Protein AF-A0AAE3IZG2-F1 (afdb_monomer)

Organism: NCBI:txid1325689

Mean predicted aligned error: 19.76 Å

InterPro domains:
  IPR007929 Protein of unknown function DUF723 [PF05265] (3-59)

Solvent-accessible surface area (backbone atoms only — not comparable to full-atom values): 28938 Å² total; per-residue (Å²): 134,91,46,56,69,61,50,37,55,61,34,45,78,51,47,25,45,64,68,56,94,74,70,89,58,52,74,55,67,36,43,30,33,25,73,86,76,68,51,70,48,74,50,23,55,48,59,39,71,77,63,68,62,58,54,68,65,60,52,50,52,54,54,51,60,73,63,60,76,52,62,68,62,47,34,58,54,32,47,76,19,46,18,48,61,67,55,88,74,77,91,57,75,81,47,67,40,40,26,33,22,71,82,79,63,52,74,46,72,44,29,61,65,62,37,71,78,38,78,38,54,42,65,68,63,44,46,54,55,50,54,54,59,51,68,65,68,54,61,68,56,51,42,52,55,37,44,76,56,46,24,46,64,69,55,94,74,76,83,46,56,79,46,73,35,42,30,34,26,73,85,76,67,50,70,51,72,50,21,58,55,50,44,77,68,70,56,59,56,44,67,85,68,69,64,55,80,80,52,55,67,61,51,50,52,56,34,45,79,56,46,29,44,71,76,63,93,75,73,90,52,51,80,52,69,40,46,32,37,29,72,83,75,63,42,72,50,70,48,27,56,56,44,45,77,69,71,48,64,54,69,57,56,52,50,53,53,52,52,58,74,69,51,74,54,56,69,62,53,46,51,61,40,44,76,72,52,27,47,72,69,51,94,71,72,90,53,66,79,49,66,40,43,30,25,44,78,87,65,48,84,43,79,45,20,59,57,50,49,72,72,63,59,75,58,40,72,84,69,72,63,57,78,79,50,63,67,60,49,38,52,54,30,43,78,51,46,24,46,63,70,54,80,77,81,89,51,58,75,44,72,36,43,29,33,27,73,83,50,65,37,75,48,71,44,25,54,53,47,42,76,70,66,54,61,51,79,59,76,63,64,91,45,74,68,52,35,53,55,45,52,51,35,50,75,70,66,45,41,46,40,46,57,38,61,47,80,86,48,49,77,99,53,54,46,64,35,55,31,32,36,34,47,98,88,69,47,84,60,35,37,35,40,75,48,49,70,67,80,78,46,71,44,68,93,73,54,24,66,63,44,38,54,53,47,54,53,51,50,52,51,52,54,51,48,29,62,76,70,71,47,48,73,48,78,44,49,58,91,42,62,94,45,47,69,61,53,49,50,66,76,42,44,70,64,58,61,78,75,109

Secondary structure (DSSP, 8-state):
---HHHHHHHHHTTTEEE--S----SSSEEEEEETTT--EEEEEHHHHHHH----HHHHHHHHHHHTPPPHHHHHHHHHTTTEEE------STTPEEEEEETTT--EEEEEHHHHHTSS-SSHHHHHHHHHHHHT---HHHHHHHHHHTTEEE--S----TT-EEEEEETTT--EEEEEHHHHHTT---TTTTT-SPPPHHHHHHHHHHTTEEES-S----TTS-EEEEETTT--EEEE-HHHHHTT---HHHHHHHHHHHHSPPHHHHHHHHHTTT-EE--S----SSSPEEEE-TT--EEEE-HHHHHTT---TTTTT-PPPPHHHHHHHHHTTTEEE-------TTSEEEEEETTT--EEEEEHHHHHTT---TTTS-SSHHHHHHHHHHHHTT--EEEEEEEEEEESSSEEEEEEEEE-TTS-EEEEEEEE-GGGTS--GGGTHHHHHHHHHHHHHHHHHHHHHTT-EEEEEEGGGGGGHHHHHHHHTHHHHHS--

Sequence (500 aa):
MWTLDSASKEFEKLHLALLATEYKNTKEPMNYRCLKCGYEGKKSLSHLVHRKQGCKNCARIESGKARKISITKLSNIFETKYAELLSKQYHNREQLLTFKCMICGEIGERTYASVKNSKYACLLCGHKERVKNKTKYSLDQAKQEFFSLGLELLSDEYHSFHEEMDYQCLTCSYKGTKSLSVVKSKKGCPKCAGNLPLTFDEVNELFHEYDLKLKETVYVNARTPMKYSCLICGYEGTKTVSNLQAGKGCKGCSTIENSNKQRLPYDVVKSIIEARGWTLVSKEYVSNQEKLHLLCDKKHPVFMNLNNFRNGKGCAKCSGMESPTFEQRKAEFLKLNLDLLDASYKNTNSPLKYKCLECGYIGEKSWKSAKNGYGCLACSPSSVGEKMIAEWLLQKKIKHIRQYRINECRNNKPLPFDFAVFDSQNHLFCLIEFDGEQHFNARDFFGGKEAFLKRQENDQIKNTFCRENKIKLIRISYLEQNQINRILEQQCRTLLKDII

Foldseek 3Di:
DDFPVNLQVLLVVQQKGWPDPGDDDQAFWTWIAHNPPRDIDTDGNVCCVPVVDHDPVVVVVVVVVVPDDDVVNLQVLLVQQQWGWPDPDDDDQQDWTWIAGNPPRDIDTDGSVVSNPDSHPDPVVSVVVVVCQFPVDDPVNLQVLCVVQQKGWPDPDDRGQADWTWIARNPPRDIDIDGNVVSVVVDHDCVVVVNDFDDQVNLQVLCVVLQWHFPDSDDDGQPDWTWIAHNPQRDTDTDGNVVSVVVDHDPVVVVVVVQVVPDDDPVVLQCVQVVQVKGFPDPDDDDQQAWTFIAHNVGDTDTHGSVCVVVVNDDCVVVVNDDDALVRLQVLLVVQQKGWDDNDDDDQFDWTWIARNQQRDIDTGGSVCSNVPNHDQLQDDDDPLLNVVSVLCSVLSWHKHAQDFDQVLDDPGTGGFGMFTAAPVRDTQATEHEAEPLQPDADVVQPGPVNNVVVVVSVVSVVVVCVVVVHHYHYHYPVCSVCSNVSCCVSCVVRSVVSD

pLDDT: mean 84.02, std 9.16, range [41.38, 96.25]

Structure (mmCIF, N/CA/C/O backbone):
data_AF-A0AAE3IZG2-F1
#
_entry.id   AF-A0AAE3IZG2-F1
#
loop_
_atom_site.group_PDB
_atom_site.id
_atom_site.type_symbol
_atom_site.label_atom_id
_atom_site.label_alt_id
_atom_site.label_comp_id
_atom_site.label_asym_id
_atom_site.label_entity_id
_atom_site.label_seq_id
_atom_site.pdbx_PDB_ins_code
_atom_site.Cartn_x
_atom_site.Cartn_y
_atom_site.Cartn_z
_atom_site.occupancy
_atom_site.B_iso_or_equiv
_atom_site.auth_seq_id
_atom_site.auth_comp_id
_atom_site.auth_asym_id
_atom_site.auth_atom_id
_atom_site.pdbx_PDB_model_num
ATOM 1 N N . MET A 1 1 ? 34.705 -23.685 14.440 1.00 65.31 1 MET A N 1
ATOM 2 C CA . MET A 1 1 ? 33.661 -23.987 13.436 1.00 65.31 1 MET A CA 1
ATOM 3 C C . MET A 1 1 ? 32.951 -25.245 13.913 1.00 65.31 1 MET A C 1
ATOM 5 O O . MET A 1 1 ? 33.643 -26.144 14.369 1.00 65.31 1 MET A O 1
ATOM 9 N N . TRP A 1 2 ? 31.619 -25.276 13.944 1.00 79.19 2 TRP A N 1
ATOM 10 C CA . TRP A 1 2 ? 30.884 -26.444 14.451 1.00 79.19 2 TRP A CA 1
ATOM 11 C C . TRP A 1 2 ? 30.871 -27.565 13.404 1.00 79.19 2 TRP A C 1
ATOM 13 O O . TRP A 1 2 ? 30.728 -27.294 12.215 1.00 79.19 2 TRP A O 1
ATOM 23 N N . THR A 1 3 ? 31.000 -28.801 13.870 1.00 85.12 3 THR A N 1
ATOM 24 C CA . THR A 1 3 ? 30.902 -30.061 13.114 1.00 85.12 3 THR A CA 1
ATOM 25 C C . THR A 1 3 ? 29.694 -30.865 13.600 1.00 85.12 3 THR A C 1
ATOM 27 O O . THR A 1 3 ? 29.176 -30.593 14.685 1.00 85.12 3 THR A O 1
ATOM 30 N N . LEU A 1 4 ? 29.260 -31.878 12.843 1.00 84.81 4 LEU A N 1
ATOM 31 C CA . LEU A 1 4 ? 28.167 -32.760 13.273 1.00 84.81 4 LEU A CA 1
ATOM 32 C C . LEU A 1 4 ? 28.485 -33.445 14.617 1.00 84.81 4 LEU A C 1
ATOM 34 O O . LEU A 1 4 ? 27.645 -33.444 15.514 1.00 84.81 4 LEU A O 1
ATOM 38 N N . ASP A 1 5 ? 29.725 -33.901 14.808 1.00 84.56 5 ASP A N 1
ATOM 39 C CA . ASP A 1 5 ? 30.174 -34.529 16.060 1.00 84.56 5 ASP A CA 1
ATOM 40 C C . ASP A 1 5 ? 30.146 -33.575 17.257 1.00 84.56 5 ASP A C 1
ATOM 42 O O . ASP A 1 5 ? 29.694 -33.932 18.347 1.00 84.56 5 ASP A O 1
ATOM 46 N N . SER A 1 6 ? 30.610 -32.335 17.072 1.00 86.62 6 SER A N 1
ATOM 47 C CA . SER A 1 6 ? 30.563 -31.332 18.145 1.00 86.62 6 SER A CA 1
ATOM 48 C C . SER A 1 6 ? 29.129 -30.903 18.456 1.00 86.62 6 SER A C 1
ATOM 50 O O . SER A 1 6 ? 28.809 -30.673 19.620 1.00 86.62 6 SER A O 1
ATOM 52 N N . ALA A 1 7 ? 28.243 -30.866 17.455 1.00 83.81 7 ALA A N 1
ATOM 53 C CA . ALA A 1 7 ? 26.816 -30.677 17.675 1.00 83.81 7 ALA A CA 1
ATOM 54 C C . ALA A 1 7 ? 26.193 -31.856 18.448 1.00 83.81 7 ALA A C 1
ATOM 56 O O . ALA A 1 7 ? 25.439 -31.608 19.388 1.00 83.81 7 ALA A O 1
ATOM 57 N N . SER A 1 8 ? 26.532 -33.112 18.125 1.00 86.31 8 SER A N 1
ATOM 58 C CA . SER A 1 8 ? 26.026 -34.298 18.842 1.00 86.31 8 SER A CA 1
ATOM 59 C C . SER A 1 8 ? 26.369 -34.258 20.332 1.00 86.31 8 SER A C 1
ATOM 61 O O . SER A 1 8 ? 25.480 -34.403 21.172 1.00 86.31 8 SER A O 1
ATOM 63 N N . LYS A 1 9 ? 27.622 -33.925 20.676 1.00 87.75 9 LYS A N 1
ATOM 64 C CA . LYS A 1 9 ? 28.067 -33.792 22.076 1.00 87.75 9 LYS A CA 1
ATOM 65 C C . LYS A 1 9 ? 27.253 -32.764 22.867 1.00 87.75 9 LYS A C 1
ATOM 67 O O . LYS A 1 9 ? 26.975 -32.966 24.048 1.00 87.75 9 LYS A O 1
ATOM 72 N N . GLU A 1 10 ? 26.842 -31.659 22.243 1.00 89.19 10 GLU A N 1
ATOM 73 C CA . GLU A 1 10 ? 25.981 -30.670 22.905 1.00 89.19 10 GLU A CA 1
ATOM 74 C C . GLU A 1 10 ? 24.554 -31.194 23.132 1.00 89.19 10 GLU A C 1
ATOM 76 O O . GLU A 1 10 ? 23.958 -30.926 24.177 1.00 89.19 10 GLU A O 1
ATOM 81 N N . PHE A 1 11 ? 24.003 -31.978 22.200 1.00 87.94 11 PHE A N 1
ATOM 82 C CA . PHE A 1 11 ? 22.704 -32.635 22.388 1.00 87.94 11 PHE A CA 1
ATOM 83 C C . PHE A 1 11 ? 22.754 -33.680 23.517 1.00 87.94 11 PHE A C 1
ATOM 85 O O . PHE A 1 11 ? 21.852 -33.715 24.365 1.00 87.94 11 PHE A O 1
ATOM 92 N N . GLU A 1 12 ? 23.838 -34.451 23.601 1.00 88.38 12 GLU A N 1
ATOM 93 C CA . GLU A 1 12 ? 24.052 -35.475 24.630 1.00 88.38 12 GLU A CA 1
ATOM 94 C C . GLU A 1 12 ? 24.109 -34.891 26.047 1.00 88.38 12 GLU A C 1
ATOM 96 O O . GLU A 1 12 ? 23.494 -35.453 26.957 1.00 88.38 12 GLU A O 1
ATOM 101 N N . LYS A 1 13 ? 24.714 -33.705 26.237 1.00 88.12 13 LYS A N 1
ATOM 102 C CA . LYS A 1 13 ? 24.703 -32.982 27.530 1.00 88.12 13 LYS A CA 1
ATOM 103 C C . LYS A 1 13 ? 23.290 -32.766 28.088 1.00 88.12 13 LYS A C 1
ATOM 105 O O . LYS A 1 13 ? 23.104 -32.655 29.298 1.00 88.12 13 LYS A O 1
ATOM 110 N N . LEU A 1 14 ? 22.272 -32.717 27.225 1.00 86.56 14 LEU A N 1
ATOM 111 C CA . LEU A 1 14 ? 20.865 -32.557 27.603 1.00 86.56 14 LEU A CA 1
ATOM 112 C C . LEU A 1 14 ? 20.047 -33.853 27.484 1.00 86.56 14 LEU A C 1
ATOM 114 O O . LEU A 1 14 ? 18.814 -33.803 27.532 1.00 86.56 14 LEU A O 1
ATOM 118 N N . HIS A 1 15 ? 20.714 -35.007 27.398 1.00 90.19 15 HIS A N 1
ATOM 119 C CA . HIS A 1 15 ? 20.110 -36.332 27.227 1.00 90.19 15 HIS A CA 1
ATOM 120 C C . HIS A 1 15 ? 19.277 -36.441 25.937 1.00 90.19 15 HIS A C 1
ATOM 122 O O . HIS A 1 15 ? 18.177 -37.012 25.926 1.00 90.19 15 HIS A O 1
ATOM 128 N N . LEU A 1 16 ? 19.770 -35.836 24.854 1.00 90.00 16 LEU A N 1
ATOM 129 C CA . LEU A 1 16 ? 19.184 -35.896 23.520 1.00 90.00 16 LEU A CA 1
ATOM 130 C C . LEU A 1 16 ? 20.178 -36.591 22.580 1.00 90.00 16 LEU A C 1
ATOM 132 O O . LEU A 1 16 ? 21.324 -36.176 22.498 1.00 90.00 16 LEU A O 1
ATOM 136 N N . ALA A 1 17 ? 19.740 -37.617 21.859 1.00 90.19 17 ALA A N 1
ATOM 137 C CA . ALA A 1 17 ? 20.498 -38.222 20.770 1.00 90.19 17 ALA A CA 1
ATOM 138 C C . ALA A 1 17 ? 20.184 -37.486 19.466 1.00 90.19 17 ALA A C 1
ATOM 140 O O . ALA A 1 17 ? 19.013 -37.337 19.107 1.00 90.19 17 ALA A O 1
ATOM 141 N N . LEU A 1 18 ? 21.206 -37.002 18.765 1.00 89.25 18 LEU A N 1
ATOM 142 C CA . LEU A 1 18 ? 21.042 -36.353 17.467 1.00 89.25 18 LEU A CA 1
ATOM 143 C C . LEU A 1 18 ? 20.714 -37.412 16.397 1.00 89.25 18 LEU A C 1
ATOM 145 O O . LEU A 1 18 ? 21.362 -38.448 16.336 1.00 89.25 18 LEU A O 1
ATOM 149 N N . LEU A 1 19 ? 19.703 -37.155 15.562 1.00 88.25 19 LEU A N 1
ATOM 150 C CA . LEU A 1 19 ? 19.293 -38.031 14.449 1.00 88.25 19 LEU A CA 1
ATOM 151 C C . LEU A 1 19 ? 19.630 -37.432 13.073 1.00 88.25 19 LEU A C 1
ATOM 153 O O . LEU A 1 19 ? 19.267 -37.993 12.043 1.00 88.25 19 LEU A O 1
ATOM 157 N N . ALA A 1 20 ? 20.233 -36.243 13.038 1.00 83.88 20 ALA A N 1
ATOM 158 C CA . ALA A 1 20 ? 20.611 -35.586 11.794 1.00 83.88 20 ALA A CA 1
ATOM 159 C C . ALA A 1 20 ? 21.879 -36.223 11.210 1.00 83.88 20 ALA A C 1
ATOM 161 O O . ALA A 1 20 ? 22.847 -36.436 11.933 1.00 83.88 20 ALA A O 1
ATOM 162 N N . THR A 1 21 ? 21.873 -36.481 9.902 1.00 81.56 21 THR A N 1
ATOM 163 C CA . THR A 1 21 ? 23.012 -37.043 9.155 1.00 81.56 21 THR A CA 1
ATOM 164 C C . THR A 1 21 ? 23.967 -35.975 8.622 1.00 81.56 21 THR A C 1
ATOM 166 O O . THR A 1 21 ? 25.087 -36.294 8.242 1.00 81.56 21 THR A O 1
ATOM 169 N N . GLU A 1 22 ? 23.552 -34.705 8.609 1.00 81.00 22 GLU A N 1
ATOM 170 C CA . GLU A 1 22 ? 24.344 -33.577 8.116 1.00 81.00 22 GLU A CA 1
ATOM 171 C C . GLU A 1 22 ? 24.143 -32.332 8.989 1.00 81.00 22 GLU A C 1
ATOM 173 O O . GLU A 1 22 ? 23.040 -32.055 9.472 1.00 81.00 22 GLU A O 1
ATOM 178 N N . TYR A 1 23 ? 25.213 -31.550 9.165 1.00 84.94 23 TYR A N 1
ATOM 179 C CA . TYR A 1 23 ? 25.192 -30.267 9.869 1.00 84.94 23 TYR A CA 1
ATOM 180 C C . TYR A 1 23 ? 25.397 -29.117 8.880 1.00 84.94 23 TYR A C 1
ATOM 182 O O . TYR A 1 23 ? 26.428 -29.045 8.217 1.00 84.94 23 TYR A O 1
ATOM 190 N N . LYS A 1 24 ? 24.437 -28.187 8.816 1.00 83.31 24 LYS A N 1
ATOM 191 C CA . LYS A 1 24 ? 24.509 -27.013 7.930 1.00 83.31 24 LYS A CA 1
ATOM 192 C C . LYS A 1 24 ? 24.982 -25.751 8.652 1.00 83.31 24 LYS A C 1
ATOM 194 O O . LYS A 1 24 ? 25.974 -25.145 8.267 1.00 83.31 24 LYS A O 1
ATOM 199 N N . ASN A 1 25 ? 24.263 -25.316 9.689 1.00 84.62 25 ASN A N 1
ATOM 200 C CA . ASN A 1 25 ? 24.600 -24.129 10.483 1.00 84.62 25 ASN A CA 1
ATOM 201 C C . ASN A 1 25 ? 23.921 -24.162 11.868 1.00 84.62 25 ASN A C 1
ATOM 203 O O . ASN A 1 25 ? 23.090 -25.020 12.155 1.00 84.62 25 ASN A O 1
ATOM 207 N N . THR A 1 26 ? 24.242 -23.193 12.733 1.00 83.50 26 THR A N 1
ATOM 208 C CA . THR A 1 26 ? 23.774 -23.167 14.132 1.00 83.50 26 THR A CA 1
ATOM 209 C C . THR A 1 26 ? 22.284 -22.839 14.290 1.00 83.50 26 THR A C 1
ATOM 211 O O . THR A 1 26 ? 21.717 -23.077 15.362 1.00 83.50 26 THR A O 1
ATOM 214 N N . LYS A 1 27 ? 21.634 -22.268 13.269 1.00 85.44 27 LYS A N 1
ATOM 215 C CA . LYS A 1 27 ? 20.224 -21.843 13.309 1.00 85.44 27 LYS A CA 1
ATOM 216 C C . LYS A 1 27 ? 19.278 -22.899 12.742 1.00 85.44 27 LYS A C 1
ATOM 218 O O . LYS A 1 27 ? 18.111 -22.916 13.125 1.00 85.44 27 LYS A O 1
ATOM 223 N N . GLU A 1 28 ? 19.759 -23.777 11.868 1.00 87.88 28 GLU A N 1
ATOM 224 C CA . GLU A 1 28 ? 18.916 -24.785 11.231 1.00 87.88 28 GLU A CA 1
ATOM 225 C C . GLU A 1 28 ? 18.494 -25.873 12.242 1.00 87.88 28 GLU A C 1
ATOM 227 O O . GLU A 1 28 ? 19.335 -26.389 12.987 1.00 87.88 28 GLU A O 1
ATOM 232 N N . PRO A 1 29 ? 17.192 -26.201 12.350 1.00 88.62 29 PRO A N 1
ATOM 233 C CA . PRO A 1 29 ? 16.725 -27.217 13.287 1.00 88.62 29 PRO A CA 1
ATOM 234 C C . PRO A 1 29 ? 17.148 -28.627 12.869 1.00 88.62 29 PRO A C 1
ATOM 236 O O . PRO A 1 29 ? 16.860 -29.060 11.758 1.00 88.62 29 PRO A O 1
ATOM 239 N N . MET A 1 30 ? 17.736 -29.376 13.799 1.00 89.44 30 MET A N 1
ATOM 240 C CA . MET A 1 30 ? 18.130 -30.772 13.618 1.00 89.44 30 MET A CA 1
ATOM 241 C C . MET A 1 30 ? 17.179 -31.711 14.365 1.00 89.44 30 MET A C 1
ATOM 243 O O . MET A 1 30 ? 16.670 -31.373 15.441 1.00 89.44 30 MET A O 1
ATOM 247 N N . ASN A 1 31 ? 16.932 -32.885 13.783 1.00 91.31 31 ASN A N 1
ATOM 248 C CA . ASN A 1 31 ? 16.135 -33.936 14.412 1.00 91.31 31 ASN A CA 1
ATOM 249 C C . ASN A 1 31 ? 16.909 -34.551 15.584 1.00 91.31 31 ASN A C 1
ATOM 251 O O . ASN A 1 31 ? 18.107 -34.799 15.474 1.00 91.31 31 ASN A O 1
ATOM 255 N N . TYR A 1 32 ? 16.224 -34.822 16.691 1.00 91.38 32 TYR A N 1
ATOM 256 C CA . TYR A 1 32 ? 16.787 -35.496 17.858 1.00 91.38 32 TYR A CA 1
ATOM 257 C C . TYR A 1 32 ? 15.762 -36.430 18.502 1.00 91.38 32 TYR A C 1
ATOM 259 O O . TYR A 1 32 ? 14.555 -36.196 18.405 1.00 91.38 32 TYR A O 1
ATOM 267 N N . ARG A 1 33 ? 16.251 -37.425 19.242 1.00 91.62 33 ARG A N 1
ATOM 268 C CA . ARG A 1 33 ? 15.481 -38.319 20.108 1.00 91.62 33 ARG A CA 1
ATOM 269 C C . ARG A 1 33 ? 15.844 -38.084 21.565 1.00 91.62 33 ARG A C 1
ATOM 271 O O . ARG A 1 33 ? 17.012 -38.060 21.930 1.00 91.62 33 ARG A O 1
ATOM 278 N N . CYS A 1 34 ? 14.861 -37.896 22.433 1.00 91.56 34 CYS A N 1
ATOM 279 C CA . CYS A 1 34 ? 15.120 -37.771 23.862 1.00 91.56 34 CYS A CA 1
ATOM 280 C C . CYS A 1 34 ? 15.388 -39.140 24.491 1.00 91.56 34 CYS A C 1
ATOM 282 O O . CYS A 1 34 ? 14.518 -40.007 24.461 1.00 91.56 34 CYS A O 1
ATOM 284 N N . LEU A 1 35 ? 16.530 -39.289 25.162 1.00 89.69 35 LEU A N 1
ATOM 285 C CA . LEU A 1 35 ? 16.922 -40.534 25.830 1.00 89.69 35 LEU A CA 1
ATOM 286 C C . LEU A 1 35 ? 16.075 -40.846 27.076 1.00 89.69 35 LEU A C 1
ATOM 288 O O . LEU A 1 35 ? 16.012 -41.989 27.503 1.00 89.69 35 LEU A O 1
ATOM 292 N N . LYS A 1 36 ? 15.390 -39.846 27.652 1.00 88.62 36 LYS A N 1
ATOM 293 C CA . LYS A 1 36 ? 14.553 -40.024 28.855 1.00 88.62 36 LYS A CA 1
ATOM 294 C C . LYS A 1 36 ? 13.121 -40.475 28.566 1.00 88.62 36 LYS A C 1
ATOM 296 O O . LYS A 1 36 ? 12.532 -41.169 29.380 1.00 88.62 36 LYS A O 1
ATOM 301 N N . CYS A 1 37 ? 12.519 -40.012 27.469 1.00 88.06 37 CYS A N 1
ATOM 302 C CA . CYS A 1 37 ? 11.099 -40.270 27.177 1.00 88.06 37 CYS A CA 1
ATOM 303 C C . CYS A 1 37 ? 10.837 -40.801 25.764 1.00 88.06 37 CYS A C 1
ATOM 305 O O . CYS A 1 37 ? 9.681 -40.876 25.359 1.00 88.06 37 CYS A O 1
ATOM 307 N N . GLY A 1 38 ? 11.884 -41.074 24.980 1.00 87.56 38 GLY A N 1
ATOM 308 C CA . GLY A 1 38 ? 11.781 -41.559 23.600 1.00 87.56 38 GLY A CA 1
ATOM 309 C C . GLY A 1 38 ? 11.253 -40.539 22.585 1.00 87.56 38 GLY A C 1
ATOM 310 O O . GLY A 1 38 ? 11.231 -40.828 21.395 1.00 87.56 38 GLY A O 1
ATOM 311 N N . TYR A 1 39 ? 10.844 -39.344 23.027 1.00 91.12 39 TYR A N 1
ATOM 312 C CA . TYR A 1 39 ? 10.235 -38.329 22.169 1.00 91.12 39 TYR A CA 1
ATOM 313 C C . TYR A 1 39 ? 11.194 -37.822 21.086 1.00 91.12 39 TYR A C 1
ATOM 315 O O . TYR A 1 39 ? 12.292 -37.357 21.402 1.00 91.12 39 TYR A O 1
ATOM 323 N N . GLU A 1 40 ? 10.729 -37.821 19.838 1.00 91.56 40 GLU A N 1
ATOM 324 C CA . GLU A 1 40 ? 11.450 -37.276 18.689 1.00 91.56 40 GLU A CA 1
ATOM 325 C C . GLU A 1 40 ? 10.976 -35.862 18.349 1.00 91.56 40 GLU A C 1
ATOM 327 O O . GLU A 1 40 ? 9.780 -35.571 18.279 1.00 91.56 40 GLU A O 1
ATOM 332 N N . GLY A 1 41 ? 11.922 -34.949 18.151 1.00 88.94 41 GLY A N 1
ATOM 333 C CA . GLY A 1 41 ? 11.623 -33.553 17.862 1.00 88.94 41 GLY A CA 1
ATOM 334 C C . GLY A 1 41 ? 12.723 -32.851 17.083 1.00 88.94 41 GLY A C 1
ATOM 335 O O . GLY A 1 41 ? 13.739 -33.438 16.736 1.00 88.94 41 GLY A O 1
ATOM 336 N N . LYS A 1 42 ? 12.514 -31.556 16.827 1.00 90.62 42 LYS A N 1
ATOM 337 C CA . LYS A 1 42 ? 13.463 -30.685 16.121 1.00 90.62 42 LYS A CA 1
ATOM 338 C C . LYS A 1 42 ? 14.004 -29.609 17.052 1.00 90.62 42 LYS A C 1
ATOM 340 O O . LYS A 1 42 ? 13.237 -29.046 17.840 1.00 90.62 42 LYS A O 1
ATOM 345 N N . LYS A 1 43 ? 15.303 -29.320 16.980 1.00 88.31 43 LYS A N 1
ATOM 346 C CA . LYS A 1 43 ? 15.938 -28.222 17.724 1.00 88.31 43 LYS A CA 1
ATOM 347 C C . LYS A 1 43 ? 17.197 -27.735 17.011 1.00 88.31 43 LYS A C 1
ATOM 349 O O . LYS A 1 43 ? 17.957 -28.537 16.491 1.00 88.31 43 LYS A O 1
ATOM 354 N N . SER A 1 44 ? 17.420 -26.427 16.984 1.00 89.00 44 SER A N 1
ATOM 355 C CA . SER A 1 44 ? 18.655 -25.839 16.451 1.00 89.00 44 SER A CA 1
ATOM 356 C C . SER A 1 44 ? 19.759 -25.811 17.510 1.00 89.00 44 SER A C 1
ATOM 358 O O . SER A 1 44 ? 19.466 -25.582 18.689 1.00 89.00 44 SER A O 1
ATOM 360 N N . LEU A 1 45 ? 21.019 -25.925 17.087 1.00 85.75 45 LEU A N 1
ATOM 361 C CA . LEU A 1 45 ? 22.182 -25.904 17.983 1.00 85.75 45 LEU A CA 1
ATOM 362 C C . LEU A 1 45 ? 22.306 -24.590 18.777 1.00 85.75 45 LEU A C 1
ATOM 364 O O . LEU A 1 45 ? 22.543 -24.619 19.979 1.00 85.75 45 LEU A O 1
ATOM 368 N N . SER A 1 46 ? 22.062 -23.437 18.144 1.00 86.19 46 SER A N 1
ATOM 369 C CA . SER A 1 46 ? 22.100 -22.115 18.798 1.00 86.19 46 SER A CA 1
ATOM 370 C C . SER A 1 46 ? 21.138 -22.022 19.987 1.00 86.19 46 SER A C 1
ATOM 372 O O . SER A 1 46 ? 21.514 -21.613 21.083 1.00 86.19 46 SER A O 1
ATOM 374 N N . HIS A 1 47 ? 19.890 -22.453 19.798 1.00 83.50 47 HIS A N 1
ATOM 375 C CA . HIS A 1 47 ? 18.876 -22.476 20.856 1.00 83.50 47 HIS A CA 1
ATOM 376 C C . HIS A 1 47 ? 19.262 -23.436 21.990 1.00 83.50 47 HIS A C 1
ATOM 378 O O . HIS A 1 47 ? 19.029 -23.129 23.161 1.00 83.50 47 HIS A O 1
ATOM 384 N N . LEU A 1 48 ? 19.880 -24.573 21.660 1.00 84.12 48 LEU A N 1
ATOM 385 C CA . LEU A 1 48 ? 20.349 -25.547 22.642 1.00 84.12 48 LEU A CA 1
ATOM 386 C C . LEU A 1 48 ? 21.473 -24.971 23.520 1.00 84.12 48 LEU A C 1
ATOM 388 O O . LEU A 1 48 ? 21.352 -25.003 24.745 1.00 84.12 48 LEU A O 1
ATOM 392 N N . VAL A 1 49 ? 22.493 -24.369 22.903 1.00 82.88 49 VAL A N 1
ATOM 393 C CA . VAL A 1 49 ? 23.663 -23.799 23.593 1.00 82.88 49 VAL A CA 1
ATOM 394 C C . VAL A 1 49 ? 23.283 -22.586 24.448 1.00 82.88 49 VAL A C 1
ATOM 396 O O . VAL A 1 49 ? 23.664 -22.511 25.614 1.00 82.88 49 VAL A O 1
ATOM 399 N N . HIS A 1 50 ? 22.486 -21.652 23.916 1.00 82.19 50 HIS A N 1
ATOM 400 C CA . HIS A 1 50 ? 22.164 -20.418 24.641 1.00 82.19 50 HIS A CA 1
ATOM 401 C C . HIS A 1 50 ? 21.095 -20.593 25.723 1.00 82.19 50 HIS A C 1
ATOM 403 O O . HIS A 1 50 ? 21.167 -19.930 26.753 1.00 82.19 50 HIS A O 1
ATOM 409 N N . ARG A 1 51 ? 20.085 -21.453 25.513 1.00 78.62 51 ARG A N 1
ATOM 410 C CA . ARG A 1 51 ? 18.972 -21.589 26.473 1.00 78.62 51 ARG A CA 1
ATOM 411 C C . ARG A 1 51 ? 19.067 -22.809 27.380 1.00 78.62 51 ARG A C 1
ATOM 413 O O . ARG A 1 51 ? 18.257 -22.907 28.297 1.00 78.62 51 ARG A O 1
ATOM 420 N N . LYS A 1 52 ? 19.984 -23.750 27.113 1.00 79.94 52 LYS A N 1
ATO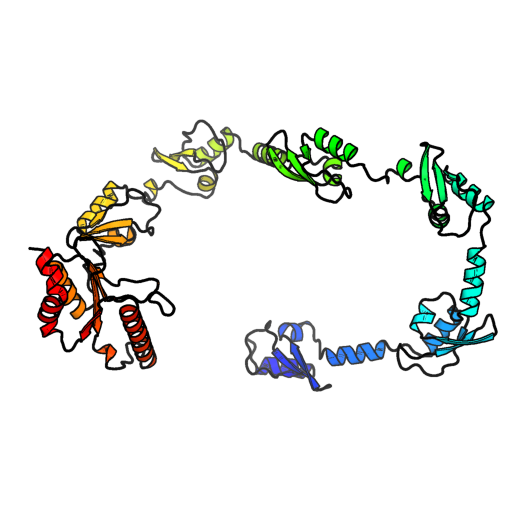M 421 C CA . LYS A 1 52 ? 20.160 -25.003 27.877 1.00 79.94 52 LYS A CA 1
ATOM 422 C C . LYS A 1 52 ? 18.847 -25.780 28.099 1.00 79.94 52 LYS A C 1
ATOM 424 O O . LYS A 1 52 ? 18.672 -26.477 29.094 1.00 79.94 52 LYS A O 1
ATOM 429 N N . GLN A 1 53 ? 17.883 -25.644 27.185 1.00 78.62 53 GLN A N 1
ATOM 430 C CA . GLN A 1 53 ? 16.567 -26.270 27.322 1.00 78.62 53 GLN A CA 1
ATOM 431 C C . GLN A 1 53 ? 16.614 -27.716 26.824 1.00 78.62 53 GLN A C 1
ATOM 433 O O . GLN A 1 53 ? 16.905 -27.952 25.650 1.00 78.62 53 GLN A O 1
ATOM 438 N N . GLY A 1 54 ? 16.261 -28.673 27.685 1.00 84.06 54 GLY A N 1
ATOM 439 C CA . GLY A 1 54 ? 16.174 -30.101 27.353 1.00 84.06 54 GLY A CA 1
ATOM 440 C C . GLY A 1 54 ? 14.947 -30.482 26.507 1.00 84.06 54 GLY A C 1
ATOM 441 O O . GLY A 1 54 ? 14.421 -29.684 25.722 1.00 84.06 54 GLY A O 1
ATOM 442 N N . CYS A 1 55 ? 14.476 -31.724 26.638 1.00 87.19 55 CYS A N 1
ATOM 443 C CA . CYS A 1 55 ? 13.326 -32.219 25.876 1.00 87.19 55 CYS A CA 1
ATOM 444 C C . CYS A 1 55 ? 12.016 -31.510 26.260 1.00 87.19 55 CYS A C 1
ATOM 446 O O . CYS A 1 55 ? 11.632 -31.469 27.432 1.00 87.19 55 CYS A O 1
ATOM 448 N N . LYS A 1 56 ? 11.278 -31.021 25.253 1.00 85.88 56 LYS A N 1
ATOM 449 C CA . LYS A 1 56 ? 9.984 -30.348 25.458 1.00 85.88 56 LYS A CA 1
ATOM 450 C C . LYS A 1 56 ? 8.924 -31.263 26.076 1.00 85.88 56 LYS A C 1
ATOM 452 O O . LYS A 1 56 ? 8.098 -30.795 26.853 1.00 85.88 56 LYS A O 1
ATOM 457 N N . ASN A 1 57 ? 8.948 -32.559 25.756 1.00 87.75 57 ASN A N 1
ATOM 458 C CA . ASN A 1 57 ? 7.967 -33.504 26.281 1.00 87.75 57 ASN A CA 1
ATOM 459 C C . ASN A 1 57 ? 8.222 -33.800 27.766 1.00 87.75 57 ASN A C 1
ATOM 461 O O . ASN A 1 57 ? 7.288 -33.742 28.558 1.00 87.75 57 ASN A O 1
ATOM 465 N N . CYS A 1 58 ? 9.483 -33.992 28.171 1.00 86.38 58 CYS A N 1
ATOM 466 C CA . CYS A 1 58 ? 9.848 -34.108 29.588 1.00 86.38 58 CYS A CA 1
ATOM 467 C C . CYS A 1 58 ? 9.430 -32.864 30.385 1.00 86.38 58 CYS A C 1
ATOM 469 O O . CYS A 1 58 ? 8.804 -32.995 31.431 1.00 86.38 58 CYS A O 1
ATOM 471 N N . ALA A 1 59 ? 9.694 -31.661 29.861 1.00 83.94 59 ALA A N 1
ATOM 472 C CA . ALA A 1 59 ? 9.267 -30.417 30.506 1.00 83.94 59 ALA A CA 1
ATOM 473 C C . ALA A 1 59 ? 7.733 -30.315 30.635 1.00 83.94 59 ALA A C 1
ATOM 475 O O . ALA A 1 59 ? 7.212 -29.844 31.648 1.00 83.94 59 ALA A O 1
ATOM 476 N N . ARG A 1 60 ? 6.984 -30.792 29.632 1.00 82.38 60 ARG A N 1
ATOM 477 C CA . ARG A 1 60 ? 5.516 -30.858 29.682 1.00 82.38 60 ARG A CA 1
ATOM 478 C C . ARG A 1 60 ? 5.016 -31.846 30.739 1.00 82.38 60 ARG A C 1
ATOM 480 O O . ARG A 1 60 ? 4.073 -31.527 31.454 1.00 82.38 60 ARG A O 1
ATOM 487 N N . ILE A 1 61 ? 5.640 -33.018 30.849 1.00 81.38 61 ILE A N 1
ATOM 488 C CA . ILE A 1 61 ? 5.287 -34.033 31.853 1.00 81.38 61 ILE A CA 1
ATOM 489 C C . ILE A 1 61 ? 5.545 -33.495 33.266 1.00 81.38 61 ILE A C 1
ATOM 491 O O . ILE A 1 61 ? 4.653 -33.554 34.109 1.00 81.38 61 ILE A O 1
ATOM 495 N N . GLU A 1 62 ? 6.713 -32.899 33.509 1.00 79.69 62 GLU A N 1
ATOM 496 C CA . GLU A 1 62 ? 7.069 -32.328 34.816 1.00 79.69 62 GLU A CA 1
ATOM 497 C C . GLU A 1 62 ? 6.179 -31.135 35.196 1.00 79.69 62 GLU A C 1
ATOM 499 O O . GLU A 1 62 ? 5.616 -31.098 36.290 1.00 79.69 62 GLU A O 1
ATOM 504 N N . SER A 1 63 ? 5.932 -30.203 34.269 1.00 73.56 63 SER A N 1
ATOM 505 C CA . SER A 1 63 ? 4.979 -29.107 34.514 1.00 73.56 63 SER A CA 1
ATOM 506 C C . SER A 1 63 ? 3.540 -29.598 34.715 1.00 73.56 63 SER A C 1
ATOM 508 O O . SER A 1 63 ? 2.785 -28.992 35.474 1.00 73.56 63 SER A O 1
ATOM 510 N N . GLY A 1 64 ? 3.151 -30.707 34.080 1.00 69.75 64 GLY A N 1
ATOM 511 C CA . GLY A 1 64 ? 1.868 -31.371 34.303 1.00 69.75 64 GLY A CA 1
ATOM 512 C C . GLY A 1 64 ? 1.738 -31.956 35.712 1.00 69.75 64 GLY A C 1
ATOM 513 O O . GLY A 1 64 ? 0.701 -31.769 36.345 1.00 69.75 64 GLY A O 1
ATOM 514 N N . LYS A 1 65 ? 2.795 -32.598 36.234 1.00 69.56 65 LYS A N 1
ATOM 515 C CA . LYS A 1 65 ? 2.843 -33.090 37.623 1.00 69.56 65 LYS A CA 1
ATOM 516 C C . LYS A 1 65 ? 2.731 -31.941 38.627 1.00 69.56 65 LYS A C 1
ATOM 518 O O . LYS A 1 65 ? 1.905 -32.018 39.529 1.00 69.56 65 LYS A O 1
ATOM 523 N N . ALA A 1 66 ? 3.469 -30.849 38.416 1.00 62.50 66 ALA A N 1
ATOM 524 C CA . ALA A 1 66 ? 3.432 -29.663 39.280 1.00 62.50 66 ALA A CA 1
ATOM 525 C C . ALA A 1 66 ? 2.065 -28.942 39.297 1.00 62.50 66 ALA A C 1
ATOM 527 O O . ALA A 1 66 ? 1.747 -28.229 40.245 1.00 62.50 66 ALA A O 1
ATOM 528 N N . ARG A 1 67 ? 1.237 -29.117 38.255 1.00 64.06 67 ARG A N 1
ATOM 529 C CA . ARG A 1 67 ? -0.113 -28.530 38.151 1.00 64.06 67 ARG A CA 1
ATOM 530 C C . ARG A 1 67 ? -1.219 -29.385 38.775 1.00 64.06 67 ARG A C 1
ATOM 532 O O . ARG A 1 67 ? -2.359 -28.915 38.820 1.00 64.06 67 ARG A O 1
ATOM 539 N N . LYS A 1 68 ? -0.939 -30.614 39.231 1.00 69.38 68 LYS A N 1
ATOM 540 C CA . LYS A 1 68 ? -1.952 -31.438 39.908 1.00 69.38 68 LYS A CA 1
ATOM 541 C C . LYS A 1 68 ? -2.332 -30.782 41.236 1.00 69.38 68 LYS A C 1
ATOM 543 O O . LYS A 1 68 ? -1.496 -30.571 42.107 1.00 69.38 68 LYS A O 1
ATOM 548 N N . ILE A 1 69 ? -3.606 -30.426 41.364 1.00 76.25 69 ILE A N 1
ATOM 549 C CA . ILE A 1 69 ? -4.158 -29.822 42.577 1.00 76.25 69 ILE A CA 1
ATOM 550 C C . ILE A 1 69 ? -4.248 -30.908 43.652 1.00 76.25 69 ILE A C 1
ATOM 552 O O . ILE A 1 69 ? -4.804 -31.975 43.397 1.00 76.25 69 ILE A O 1
ATOM 556 N N . SER A 1 70 ? -3.703 -30.633 44.839 1.00 82.06 70 SER A N 1
ATOM 557 C CA . SER A 1 70 ? -3.802 -31.538 45.984 1.00 82.06 70 SER A CA 1
ATOM 558 C C . SER A 1 70 ? -5.227 -31.589 46.536 1.00 82.06 70 SER A C 1
ATOM 560 O O . SER A 1 70 ? -5.970 -30.605 46.470 1.00 82.06 70 SER A O 1
ATOM 562 N N . ILE A 1 71 ? -5.597 -32.723 47.135 1.00 83.75 71 ILE A N 1
ATOM 563 C CA . ILE A 1 71 ? -6.919 -32.893 47.751 1.00 83.75 71 ILE A CA 1
ATOM 564 C C . ILE A 1 71 ? -7.155 -31.892 48.893 1.00 83.75 71 ILE A C 1
ATOM 566 O O . ILE A 1 71 ? -8.242 -31.342 49.014 1.00 83.75 71 ILE A O 1
ATOM 570 N N . THR A 1 72 ? -6.108 -31.535 49.642 1.00 84.25 72 THR A N 1
ATOM 571 C CA . THR A 1 72 ? -6.155 -30.498 50.685 1.00 84.25 72 THR A CA 1
ATOM 572 C C . THR A 1 72 ? -6.551 -29.138 50.113 1.00 84.25 72 THR A C 1
ATOM 574 O O . THR A 1 72 ? -7.392 -28.435 50.662 1.00 84.25 72 THR A O 1
ATOM 577 N N . LYS A 1 73 ? -6.000 -28.775 48.949 1.00 86.19 73 LYS A N 1
ATOM 578 C CA . LYS A 1 73 ? -6.347 -27.523 48.271 1.00 86.19 73 LYS A CA 1
ATOM 579 C C . LYS A 1 73 ? -7.773 -27.551 47.717 1.00 86.19 73 LYS A C 1
ATOM 581 O O . LYS A 1 73 ? -8.404 -26.501 47.639 1.00 86.19 73 LYS A O 1
ATOM 586 N N . LEU A 1 74 ? -8.279 -28.726 47.332 1.00 87.56 74 LEU A N 1
ATOM 587 C CA . LEU A 1 74 ? -9.685 -28.904 46.966 1.00 87.56 74 LEU A CA 1
ATOM 588 C C . LEU A 1 74 ? -10.604 -28.715 48.176 1.00 87.56 74 LEU A C 1
ATOM 590 O O . LEU A 1 74 ? -11.569 -27.974 48.034 1.00 87.56 74 LEU A O 1
ATOM 594 N N . SER A 1 75 ? -10.278 -29.283 49.343 1.00 89.25 75 SER A N 1
ATOM 595 C CA . SER A 1 75 ? -11.069 -29.104 50.577 1.00 89.25 75 SER A CA 1
ATOM 596 C C . SER A 1 75 ? -11.280 -27.627 50.895 1.00 89.25 75 SER A C 1
ATOM 598 O O . SER A 1 75 ? -12.418 -27.166 50.926 1.00 89.25 75 SER A O 1
ATOM 600 N N . ASN A 1 76 ? -10.193 -26.850 50.947 1.00 90.62 76 ASN A N 1
ATOM 601 C CA . ASN A 1 76 ? -10.266 -25.410 51.212 1.00 90.62 76 ASN A CA 1
ATOM 602 C C . ASN A 1 76 ? -11.157 -24.680 50.191 1.00 90.62 76 ASN A C 1
ATOM 604 O O . ASN A 1 76 ? -11.886 -23.752 50.530 1.00 90.62 76 ASN A O 1
ATOM 608 N N . ILE A 1 77 ? -11.121 -25.083 48.914 1.00 90.88 77 ILE A N 1
ATOM 609 C CA . ILE A 1 77 ? -11.985 -24.483 47.890 1.00 90.88 77 ILE A CA 1
ATOM 610 C C . ILE A 1 77 ? -13.450 -24.832 48.152 1.00 90.88 77 ILE A C 1
ATOM 612 O O . ILE A 1 77 ? -14.290 -23.944 48.047 1.00 90.88 77 ILE A O 1
ATOM 616 N N . PHE A 1 78 ? -13.775 -26.076 48.495 1.00 93.31 78 PHE A N 1
ATOM 617 C CA . PHE A 1 78 ? -15.150 -26.470 48.813 1.00 93.31 78 PHE A CA 1
ATOM 618 C C . PHE A 1 78 ? -15.672 -25.748 50.064 1.00 93.31 78 PHE A C 1
ATOM 620 O O . PHE A 1 78 ? -16.800 -25.250 50.037 1.00 93.31 78 PHE A O 1
ATOM 627 N N . GLU A 1 79 ? -14.831 -25.554 51.081 1.00 92.50 79 GLU A N 1
ATOM 628 C CA . GLU A 1 79 ? -15.171 -24.805 52.298 1.00 92.50 79 GLU A CA 1
ATOM 629 C C . GLU A 1 79 ? -15.534 -23.348 51.986 1.00 92.50 79 GLU A C 1
ATOM 631 O O . GLU A 1 79 ? -16.593 -22.873 52.399 1.00 92.50 79 GLU A O 1
ATOM 636 N N . THR A 1 80 ? -14.754 -22.658 51.138 1.00 92.50 80 THR A N 1
ATOM 637 C CA . THR A 1 80 ? -15.102 -21.290 50.682 1.00 92.50 80 THR A CA 1
ATOM 638 C C . THR A 1 80 ? -16.426 -21.215 49.910 1.00 92.50 80 THR A C 1
ATOM 640 O O . THR A 1 80 ? -16.941 -20.126 49.656 1.00 92.50 80 THR A O 1
ATOM 643 N N . LYS A 1 81 ? -16.973 -22.365 49.500 1.00 93.44 81 LYS A N 1
ATOM 644 C CA . LYS A 1 81 ? -18.237 -22.518 48.768 1.00 93.44 81 LYS A CA 1
ATOM 645 C C . LYS A 1 81 ? -19.318 -23.202 49.610 1.00 93.44 81 LYS A C 1
ATOM 647 O O . LYS A 1 81 ? -20.305 -23.686 49.040 1.00 93.44 81 LYS A O 1
ATOM 652 N N . TYR A 1 82 ? -19.152 -23.185 50.935 1.00 94.12 82 TYR A N 1
ATOM 653 C CA . TYR A 1 82 ? -20.083 -23.710 51.935 1.00 94.12 82 TYR A CA 1
ATOM 654 C C . TYR A 1 82 ? -20.345 -25.218 51.795 1.00 94.12 82 TYR A C 1
ATOM 656 O O . TYR A 1 82 ? -21.491 -25.680 51.876 1.00 94.12 82 TYR A O 1
ATOM 664 N N . ALA A 1 83 ? -19.289 -25.987 51.532 1.00 94.12 83 ALA A N 1
ATOM 665 C CA . ALA A 1 83 ? -19.342 -27.438 51.431 1.00 94.12 83 ALA A CA 1
ATOM 666 C C . ALA A 1 83 ? -18.121 -28.111 52.065 1.00 94.12 83 ALA A C 1
ATOM 668 O O . ALA A 1 83 ? -16.995 -27.658 51.906 1.00 94.12 83 ALA A O 1
ATOM 669 N N . GLU A 1 84 ? -18.357 -29.231 52.734 1.00 94.81 84 GLU A N 1
ATOM 670 C CA . GLU A 1 84 ? -17.340 -30.133 53.264 1.00 94.81 84 GLU A CA 1
ATOM 671 C C . GLU A 1 84 ? -17.055 -31.224 52.225 1.00 94.81 84 GLU A C 1
ATOM 673 O O . GLU A 1 84 ? -17.965 -31.932 51.790 1.00 94.81 84 GLU A O 1
ATOM 678 N N . LEU A 1 85 ? -15.805 -31.345 51.775 1.00 94.94 85 LEU A N 1
ATOM 679 C CA . LEU A 1 85 ? -15.426 -32.322 50.755 1.00 94.94 85 LEU A CA 1
ATOM 680 C C . LEU A 1 85 ? -15.345 -33.736 51.357 1.00 94.94 85 LEU A C 1
ATOM 682 O O . LEU A 1 85 ? -14.552 -33.974 52.260 1.00 94.94 85 LEU A O 1
ATOM 686 N N . LEU A 1 86 ? -16.109 -34.688 50.810 1.00 93.12 86 LEU A N 1
ATOM 687 C CA . LEU A 1 86 ? -16.116 -36.088 51.263 1.00 93.12 86 LEU A CA 1
ATOM 688 C C . LEU A 1 86 ? -15.207 -36.988 50.412 1.00 93.12 86 LEU A C 1
ATOM 690 O O . LEU A 1 86 ? -14.698 -38.005 50.886 1.00 93.12 86 LEU A O 1
ATOM 694 N N . SER A 1 87 ? -14.984 -36.633 49.142 1.00 90.06 87 SER A N 1
ATOM 695 C CA . SER A 1 87 ? -14.075 -37.381 48.270 1.00 90.06 87 SER A CA 1
ATOM 696 C C . SER A 1 87 ? -12.631 -37.325 48.774 1.00 90.06 87 SER A C 1
ATOM 698 O O . SER A 1 87 ? -12.041 -36.255 48.894 1.00 90.06 87 SER A O 1
ATOM 700 N N . LYS A 1 88 ? -12.027 -38.500 48.988 1.00 87.81 88 LYS A N 1
ATOM 701 C CA . LYS A 1 88 ? -10.648 -38.639 49.495 1.00 87.81 88 LYS A CA 1
ATOM 702 C C . LYS A 1 88 ? -9.569 -38.562 48.408 1.00 87.81 88 LYS A C 1
ATOM 704 O O . LYS A 1 88 ? -8.392 -38.409 48.723 1.00 87.81 88 LYS A O 1
ATOM 709 N N . GLN A 1 89 ? -9.943 -38.689 47.132 1.00 83.06 89 GLN A N 1
ATOM 710 C CA . GLN A 1 89 ? -9.012 -38.726 45.999 1.00 83.06 89 GLN A CA 1
ATOM 711 C C . GLN A 1 89 ? -9.539 -37.922 44.804 1.00 83.06 89 GLN A C 1
ATOM 713 O O . GLN A 1 89 ? -10.741 -37.912 44.532 1.00 83.06 89 GLN A O 1
ATOM 718 N N . TYR A 1 90 ? -8.625 -37.287 44.063 1.00 83.94 90 TYR A N 1
ATOM 719 C CA . TYR A 1 90 ? -8.915 -36.523 42.848 1.00 83.94 90 TYR A CA 1
ATOM 720 C C . TYR A 1 90 ? -7.910 -36.862 41.745 1.00 83.94 90 TYR A C 1
ATOM 722 O O . TYR A 1 90 ? -6.709 -36.619 41.876 1.00 83.94 90 TYR A O 1
ATOM 730 N N . HIS A 1 91 ? -8.412 -37.418 40.650 1.00 80.25 91 HIS A N 1
ATOM 731 C CA . HIS A 1 91 ? -7.610 -37.991 39.576 1.00 80.25 91 HIS A CA 1
ATOM 732 C C . HIS A 1 91 ? -7.545 -37.070 38.357 1.00 80.25 91 HIS A C 1
ATOM 734 O O . HIS A 1 91 ? -6.483 -36.922 37.747 1.00 80.25 91 HIS A O 1
ATOM 740 N N . ASN A 1 92 ? -8.668 -36.442 37.993 1.00 80.44 92 ASN A N 1
ATOM 741 C CA . ASN A 1 92 ? -8.781 -35.607 36.799 1.00 80.44 92 ASN A CA 1
ATOM 742 C C . ASN A 1 92 ? -9.927 -34.579 36.909 1.00 80.44 92 ASN A C 1
ATOM 744 O O . ASN A 1 92 ? -10.752 -34.644 37.812 1.00 80.44 92 ASN A O 1
ATOM 748 N N . ARG A 1 93 ? -9.979 -33.634 35.959 1.00 80.50 93 ARG A N 1
ATOM 749 C CA . ARG A 1 93 ? -10.933 -32.506 35.933 1.00 80.50 93 ARG A CA 1
ATOM 750 C C . ARG A 1 93 ? -12.404 -32.910 35.791 1.00 80.50 93 ARG A C 1
ATOM 752 O O . ARG A 1 93 ? -13.267 -32.132 36.195 1.00 80.50 93 ARG A O 1
ATOM 759 N N . GLU A 1 94 ? -12.674 -34.058 35.191 1.00 84.38 94 GLU A N 1
ATOM 760 C CA . GLU A 1 94 ? -14.027 -34.537 34.896 1.00 84.38 94 GLU A CA 1
ATOM 761 C C . GLU A 1 94 ? -14.609 -35.342 36.058 1.00 84.38 94 GLU A C 1
ATOM 763 O O . GLU A 1 94 ? -15.822 -35.515 36.131 1.00 84.38 94 GLU A O 1
ATOM 768 N N . GLN A 1 95 ? -13.766 -35.768 37.006 1.00 87.75 95 GLN A N 1
ATOM 769 C CA . GLN A 1 95 ? -14.206 -36.487 38.191 1.00 87.75 95 GLN A CA 1
ATOM 770 C C . GLN A 1 95 ? -15.215 -35.653 38.992 1.00 87.75 95 GLN A C 1
ATOM 772 O O . GLN A 1 95 ? -14.956 -34.502 39.372 1.00 87.75 95 GLN A O 1
ATOM 777 N N . LEU A 1 96 ? -16.358 -36.272 39.283 1.00 91.38 96 LEU A N 1
ATOM 778 C CA . LEU A 1 96 ? -17.324 -35.767 40.243 1.00 91.38 96 LEU A CA 1
ATOM 779 C C . LEU A 1 96 ? -16.773 -35.952 41.657 1.00 91.38 96 LEU A C 1
ATOM 781 O O . LEU A 1 96 ? -16.304 -37.026 42.032 1.00 91.38 96 LEU A O 1
ATOM 785 N N . LEU A 1 97 ? -16.789 -34.864 42.418 1.00 93.06 97 LEU A N 1
ATOM 786 C CA . LEU A 1 97 ? -16.406 -34.843 43.817 1.00 93.06 97 LEU A CA 1
ATOM 787 C C . LEU A 1 97 ? -17.678 -34.781 44.655 1.00 93.06 97 LEU A C 1
ATOM 789 O O . LEU A 1 97 ? -18.511 -33.893 44.452 1.00 93.06 97 LEU A O 1
ATOM 793 N N . THR A 1 98 ? -17.798 -35.718 45.584 1.00 94.69 98 THR A N 1
ATOM 794 C CA . THR A 1 98 ? -18.880 -35.813 46.559 1.00 94.69 98 THR A CA 1
ATOM 795 C C . THR A 1 98 ? -18.563 -34.904 47.741 1.00 94.69 98 THR A C 1
ATOM 797 O O . THR A 1 98 ? -17.439 -34.887 48.255 1.00 94.69 98 THR A O 1
ATOM 800 N N . PHE A 1 99 ? -19.547 -34.126 48.174 1.00 95.06 99 PHE A N 1
ATOM 801 C CA . PHE A 1 99 ? -19.417 -33.162 49.260 1.00 95.06 99 PHE A CA 1
ATOM 802 C C . PHE A 1 99 ? -20.719 -33.054 50.048 1.00 95.06 99 PHE A C 1
ATOM 804 O O . PHE A 1 99 ? -21.799 -33.278 49.506 1.00 95.06 99 PHE A O 1
ATOM 811 N N . LYS A 1 100 ? -20.626 -32.648 51.312 1.00 95.81 100 LYS A N 1
ATOM 812 C CA . LYS A 1 100 ? -21.770 -32.319 52.161 1.00 95.81 100 LYS A CA 1
ATOM 813 C C . LYS A 1 100 ? -21.955 -30.808 52.204 1.00 95.81 100 LYS A C 1
ATOM 815 O O . LYS A 1 100 ? -21.015 -30.068 52.481 1.00 95.81 100 LYS A O 1
ATOM 820 N N . CYS A 1 101 ? -23.149 -30.307 51.908 1.00 94.62 101 CYS A N 1
ATOM 821 C CA . CYS A 1 101 ? -23.421 -28.879 52.012 1.00 94.62 101 CYS A CA 1
ATOM 822 C C . CYS A 1 101 ? -23.486 -28.446 53.480 1.00 94.62 101 CYS A C 1
ATOM 824 O O . CYS A 1 101 ? -24.276 -28.982 54.250 1.00 94.62 101 CYS A O 1
ATOM 826 N N . MET A 1 102 ? -22.734 -27.410 53.849 1.00 94.50 102 MET A N 1
ATOM 827 C CA . MET A 1 102 ? -22.739 -26.863 55.212 1.00 94.50 102 MET A CA 1
ATOM 828 C C . MET A 1 102 ? -23.995 -26.030 55.523 1.00 94.50 102 MET A C 1
ATOM 830 O O . MET A 1 102 ? -24.282 -25.767 56.682 1.00 94.50 102 MET A O 1
ATOM 834 N N . ILE A 1 103 ? -24.745 -25.603 54.497 1.00 90.81 103 ILE A N 1
ATOM 835 C CA . ILE A 1 103 ? -25.957 -24.779 54.659 1.00 90.81 103 ILE A CA 1
ATOM 836 C C . ILE A 1 103 ? -27.199 -25.651 54.863 1.00 90.81 103 ILE A C 1
ATOM 838 O O . ILE A 1 103 ? -28.009 -25.365 55.734 1.00 90.81 103 ILE A O 1
ATOM 842 N N . CYS A 1 104 ? -27.383 -26.683 54.031 1.00 91.00 104 CYS A N 1
ATOM 843 C CA . CYS A 1 104 ? -28.592 -27.513 54.049 1.00 91.00 104 CYS A CA 1
ATOM 844 C C . CYS A 1 104 ? -28.352 -28.968 54.462 1.00 91.00 104 CYS A C 1
ATOM 846 O O . CYS A 1 104 ? -29.302 -29.735 54.484 1.00 91.00 104 CYS A O 1
ATOM 848 N N . GLY A 1 105 ? -27.110 -29.375 54.736 1.00 90.50 105 GLY A N 1
ATOM 849 C CA . GLY A 1 105 ? -26.769 -30.741 55.151 1.00 90.50 105 GLY A CA 1
ATOM 850 C C . GLY A 1 105 ? -26.757 -31.789 54.033 1.00 90.50 105 GLY A C 1
ATOM 851 O O . GLY A 1 105 ? -26.120 -32.824 54.205 1.00 90.50 105 GLY A O 1
ATOM 852 N N . GLU A 1 106 ? -27.398 -31.513 52.895 1.00 93.56 106 GLU A N 1
ATOM 853 C CA . GLU A 1 106 ? -27.501 -32.431 51.752 1.00 93.56 106 GLU A CA 1
ATOM 854 C C . GLU A 1 106 ? -26.150 -32.792 51.128 1.00 93.56 106 GLU A C 1
ATOM 856 O O . GLU A 1 106 ? -25.258 -31.945 50.986 1.00 93.56 106 GLU A O 1
ATOM 861 N N . ILE A 1 107 ? -26.034 -34.047 50.692 1.00 94.19 107 ILE A N 1
ATOM 862 C CA . ILE A 1 107 ? -24.872 -34.551 49.958 1.00 94.19 107 ILE A CA 1
ATOM 863 C C . ILE A 1 107 ? -25.081 -34.289 48.467 1.00 94.19 107 ILE A C 1
ATOM 865 O O . ILE A 1 107 ? -26.134 -34.580 47.907 1.00 94.19 107 ILE A O 1
ATOM 869 N N . GLY A 1 108 ? -24.071 -33.721 47.815 1.00 92.69 108 GLY A N 1
ATOM 870 C CA . GLY A 1 108 ? -24.098 -33.422 46.389 1.00 92.69 108 GLY A CA 1
ATOM 871 C C . GLY A 1 108 ? -22.819 -33.842 45.684 1.00 92.69 108 GLY A C 1
ATOM 872 O O . GLY A 1 108 ? -21.780 -34.058 46.307 1.00 92.69 108 GLY A O 1
ATOM 873 N N . GLU A 1 109 ? -22.897 -33.911 44.357 1.00 94.06 109 GLU A N 1
ATOM 874 C CA . GLU A 1 109 ? -21.779 -34.298 43.502 1.00 94.06 109 GLU A CA 1
ATOM 875 C C . GLU A 1 109 ? -21.581 -33.289 42.381 1.00 94.06 109 GLU A C 1
ATOM 877 O O . GLU A 1 109 ? -22.507 -32.973 41.632 1.00 94.06 109 GLU A O 1
ATOM 882 N N . ARG A 1 110 ? -20.367 -32.741 42.265 1.00 93.25 110 ARG A N 1
ATOM 883 C CA . ARG A 1 110 ? -20.016 -31.794 41.197 1.00 93.25 110 ARG A CA 1
ATOM 884 C C . ARG A 1 110 ? -18.542 -31.884 40.849 1.00 93.25 110 ARG A C 1
ATOM 886 O O . ARG A 1 110 ? -17.704 -32.209 41.684 1.00 93.25 110 ARG A O 1
ATOM 893 N N . THR A 1 111 ? -18.205 -31.512 39.618 1.00 92.81 111 THR A N 1
ATOM 894 C CA . THR A 1 111 ? -16.798 -31.372 39.227 1.00 92.81 111 THR A CA 1
ATOM 895 C C . THR A 1 111 ? -16.145 -30.195 39.955 1.00 92.81 111 THR A C 1
ATOM 897 O O . THR A 1 111 ? -16.788 -29.176 40.245 1.00 92.81 111 THR A O 1
ATOM 900 N N . TYR A 1 112 ? -14.830 -30.289 40.172 1.00 89.12 112 TYR A N 1
ATOM 901 C CA . TYR A 1 112 ? -14.027 -29.191 40.717 1.00 89.12 112 TYR A CA 1
ATOM 902 C C . TYR A 1 112 ? -14.247 -27.870 39.958 1.00 89.12 112 TYR A C 1
ATOM 904 O O . TYR A 1 112 ? -14.435 -26.815 40.567 1.00 89.12 112 TYR A O 1
ATOM 912 N N . ALA A 1 113 ? -14.246 -27.918 38.621 1.00 89.69 113 ALA A N 1
ATOM 913 C CA . ALA A 1 113 ? -14.382 -26.727 37.788 1.00 89.69 113 ALA A CA 1
ATOM 914 C C . ALA A 1 113 ? -15.735 -26.026 38.002 1.00 89.69 113 ALA A C 1
ATOM 916 O O . ALA A 1 113 ? -15.787 -24.798 38.100 1.00 89.69 113 ALA A O 1
ATOM 917 N N . SER A 1 114 ? -16.819 -26.797 38.123 1.00 91.62 114 SER A N 1
ATOM 918 C CA . SER A 1 114 ? -18.159 -26.263 38.372 1.00 91.62 114 SER A CA 1
ATOM 919 C C . SER A 1 114 ? -18.266 -25.587 39.740 1.00 91.62 114 SER A C 1
ATOM 921 O O . SER A 1 114 ? -18.843 -24.503 39.838 1.00 91.62 114 SER A O 1
ATOM 923 N N . VAL A 1 115 ? -17.690 -26.187 40.786 1.00 91.56 115 VAL A N 1
ATOM 924 C CA . VAL A 1 115 ? -17.699 -25.619 42.146 1.00 91.56 115 VAL A CA 1
ATOM 925 C C . VAL A 1 115 ? -16.849 -24.354 42.215 1.00 91.56 115 VAL A C 1
ATOM 927 O O . VAL A 1 115 ? -17.314 -23.332 42.718 1.00 91.56 115 VAL A O 1
ATOM 930 N N . LYS A 1 116 ? -15.648 -24.373 41.622 1.00 89.69 116 LYS A N 1
ATOM 931 C CA . LYS A 1 116 ? -14.738 -23.219 41.583 1.00 89.69 116 LYS A CA 1
ATOM 932 C C . LYS A 1 116 ? -15.405 -21.963 41.011 1.00 89.69 116 LYS A C 1
ATOM 934 O O . LYS A 1 116 ? -15.239 -20.878 41.565 1.00 89.69 116 LYS A O 1
ATOM 939 N N . ASN A 1 117 ? -16.157 -22.117 39.921 1.00 88.94 117 ASN A N 1
ATOM 940 C CA . ASN A 1 117 ? -16.794 -21.008 39.204 1.00 88.94 117 ASN A CA 1
ATOM 941 C C . ASN A 1 117 ? -18.158 -20.596 39.786 1.00 88.94 117 ASN A C 1
ATOM 943 O O . ASN A 1 117 ? -18.762 -19.640 39.310 1.00 88.94 117 ASN A O 1
ATOM 947 N N . SER A 1 118 ? -18.663 -21.307 40.796 1.00 87.75 118 SER A N 1
ATOM 948 C CA . SER A 1 118 ? -19.948 -21.004 41.432 1.00 87.75 118 SER A CA 1
ATOM 949 C C . SER A 1 118 ? -19.747 -20.232 42.741 1.00 87.75 118 SER A C 1
ATOM 951 O O . SER A 1 118 ? -18.681 -20.287 43.357 1.00 87.75 118 SER A O 1
ATOM 953 N N . LYS A 1 119 ? -20.780 -19.514 43.203 1.00 87.19 119 LYS A N 1
ATOM 954 C CA . LYS A 1 119 ? -20.806 -18.952 44.569 1.00 87.19 119 LYS A CA 1
ATOM 955 C C . LYS A 1 119 ? -21.037 -20.046 45.620 1.00 87.19 119 LYS A C 1
ATOM 957 O O . LYS A 1 119 ? -20.387 -20.030 46.656 1.00 87.19 119 LYS A O 1
ATOM 962 N N . TYR A 1 120 ? -21.905 -21.009 45.310 1.00 91.94 120 TYR A N 1
ATOM 963 C CA . TYR A 1 120 ? -22.235 -22.150 46.165 1.00 91.94 120 TYR A CA 1
ATOM 964 C C . TYR A 1 120 ? -21.824 -23.459 45.490 1.00 91.94 120 TYR A C 1
ATOM 966 O O . TYR A 1 120 ? -22.008 -23.622 44.277 1.00 91.94 120 TYR A O 1
ATOM 974 N N . ALA A 1 121 ? -21.308 -24.404 46.276 1.00 91.06 121 ALA A N 1
ATOM 975 C CA . ALA A 1 121 ? -21.104 -25.773 45.818 1.00 91.06 121 ALA A CA 1
ATOM 976 C C . ALA A 1 121 ? -22.457 -26.480 45.618 1.00 91.06 121 ALA A C 1
ATOM 978 O O . ALA A 1 121 ? -22.703 -27.039 44.550 1.00 91.06 121 ALA A O 1
ATOM 979 N N . CYS A 1 122 ? -23.369 -26.365 46.588 1.00 93.62 122 CYS A N 1
ATOM 980 C CA . CYS A 1 122 ? 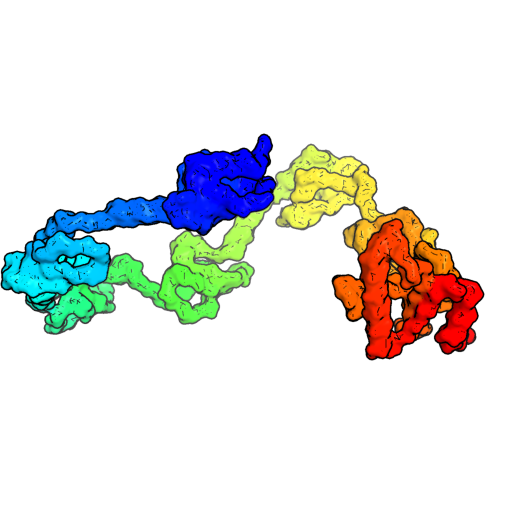-24.717 -26.932 46.520 1.00 93.62 122 CYS A CA 1
ATOM 981 C C . CYS A 1 122 ? -25.626 -26.169 45.542 1.00 93.62 122 CYS A C 1
ATOM 983 O O . CYS A 1 122 ? -25.806 -24.953 45.655 1.00 93.62 122 CYS A O 1
ATOM 985 N N . LEU A 1 123 ? -26.236 -26.896 44.599 1.00 89.12 123 LEU A N 1
ATOM 986 C CA . LEU A 1 123 ? -27.155 -26.325 43.610 1.00 89.12 123 LEU A CA 1
ATOM 987 C C . LEU A 1 123 ? -28.481 -25.876 44.233 1.00 89.12 123 LEU A C 1
ATOM 989 O O . LEU A 1 123 ? -29.000 -24.839 43.831 1.00 89.12 123 LEU A O 1
ATOM 993 N N . LEU A 1 124 ? -28.994 -26.593 45.239 1.00 89.62 124 LEU A N 1
ATOM 994 C CA . LEU A 1 124 ? -30.248 -26.246 45.917 1.00 89.62 124 LEU A CA 1
ATOM 995 C C . LEU A 1 124 ? -30.131 -24.908 46.655 1.00 89.62 124 LEU A C 1
ATOM 997 O O . LEU A 1 124 ? -30.956 -24.017 46.460 1.00 89.62 124 LEU A O 1
ATOM 1001 N N . CYS A 1 125 ? -29.069 -24.729 47.445 1.00 89.00 125 CYS A N 1
ATOM 1002 C CA . CYS A 1 125 ? -28.802 -23.466 48.139 1.00 89.00 125 CYS A CA 1
ATOM 1003 C C . CYS A 1 125 ? -28.534 -22.326 47.151 1.00 89.00 125 CYS A C 1
ATOM 1005 O O . CYS A 1 125 ? -29.068 -21.230 47.314 1.00 89.00 125 CYS A O 1
ATOM 1007 N N . GLY A 1 126 ? -27.773 -22.594 46.082 1.00 85.94 126 GLY A N 1
ATOM 1008 C CA . GLY A 1 126 ? -27.559 -21.620 45.013 1.00 85.94 126 GLY A CA 1
ATOM 1009 C C . GLY A 1 126 ? -28.853 -21.212 44.299 1.00 85.94 126 GLY A C 1
ATOM 1010 O O . GLY A 1 126 ? -29.015 -20.042 43.954 1.00 85.94 126 GLY A O 1
ATOM 1011 N N . HIS A 1 127 ? -29.787 -22.147 44.106 1.00 85.31 127 HIS A N 1
ATOM 1012 C CA . HIS A 1 127 ? -31.093 -21.881 43.509 1.00 85.31 127 HIS A CA 1
ATOM 1013 C C . HIS A 1 127 ? -31.991 -21.063 44.442 1.00 85.31 127 HIS A C 1
ATOM 1015 O O . HIS A 1 127 ? -32.520 -20.040 44.013 1.00 85.31 127 HIS A O 1
ATOM 1021 N N . LYS A 1 128 ? -32.110 -21.449 45.721 1.00 83.62 128 LYS A N 1
ATOM 1022 C CA . LYS A 1 128 ? -32.882 -20.700 46.731 1.00 83.62 128 LYS A CA 1
ATOM 1023 C C . LYS A 1 128 ? -32.433 -19.236 46.812 1.00 83.62 128 LYS A C 1
ATOM 1025 O O . LYS A 1 128 ? -33.265 -18.333 46.780 1.00 83.62 128 LYS A O 1
ATOM 1030 N N . GLU A 1 129 ? -31.123 -18.995 46.811 1.00 79.62 129 GLU A N 1
ATOM 1031 C CA . GLU A 1 129 ? -30.570 -17.637 46.826 1.00 79.62 129 GLU A CA 1
ATOM 1032 C C . GLU A 1 129 ? -30.839 -16.868 45.519 1.00 79.62 129 GLU A C 1
ATOM 1034 O O . GLU A 1 129 ? -31.074 -15.658 45.529 1.00 79.62 129 GLU A O 1
ATOM 1039 N N . ARG A 1 130 ? -30.836 -17.551 44.368 1.00 73.12 130 ARG A N 1
ATOM 1040 C CA . ARG A 1 130 ? -31.165 -16.932 43.076 1.00 73.12 130 ARG A CA 1
ATOM 1041 C C . ARG A 1 130 ? -32.643 -16.537 42.995 1.00 73.12 130 ARG A C 1
ATOM 1043 O O . ARG A 1 130 ? -32.932 -15.445 42.517 1.00 73.12 130 ARG A O 1
ATOM 1050 N N . VAL A 1 131 ? -33.552 -17.377 43.493 1.00 71.56 131 VAL A N 1
ATOM 1051 C CA . VAL A 1 131 ? -34.994 -17.076 43.564 1.00 71.56 131 VAL A CA 1
ATOM 1052 C C . VAL A 1 131 ? -35.250 -15.884 44.484 1.00 71.56 131 VAL A C 1
ATOM 1054 O O . VAL A 1 131 ? -35.926 -14.947 44.074 1.00 71.56 131 VAL A O 1
ATOM 1057 N N . LYS A 1 132 ? -34.616 -15.845 45.665 1.00 68.25 132 LYS A N 1
ATOM 1058 C CA . LYS A 1 132 ? -34.701 -14.701 46.589 1.00 68.25 132 LYS A CA 1
ATOM 1059 C C . LYS A 1 132 ? -34.230 -13.386 45.955 1.00 68.25 132 LYS A C 1
ATOM 1061 O O . LYS A 1 132 ? -34.808 -12.337 46.212 1.00 68.25 132 LYS A O 1
ATOM 1066 N N . ASN A 1 133 ? -33.198 -13.427 45.107 1.00 62.84 133 ASN A N 1
ATOM 1067 C CA . ASN A 1 133 ? -32.741 -12.244 44.370 1.00 62.84 133 ASN A CA 1
ATOM 1068 C C . ASN A 1 133 ? -33.689 -11.828 43.232 1.00 62.84 133 ASN A C 1
ATOM 1070 O O . ASN A 1 133 ? -33.700 -10.653 42.874 1.00 62.84 133 ASN A O 1
ATOM 1074 N N . LYS A 1 134 ? -34.488 -12.752 42.679 1.00 61.09 134 LYS A N 1
ATOM 1075 C CA . LYS A 1 134 ? -35.458 -12.460 41.611 1.00 61.09 134 LYS A CA 1
ATOM 1076 C C . LYS A 1 134 ? -36.626 -11.598 42.111 1.00 61.09 134 LYS A C 1
ATOM 1078 O O . LYS A 1 134 ? -37.118 -10.779 41.353 1.00 61.09 134 LYS A O 1
ATOM 1083 N N . THR A 1 135 ? -37.001 -11.727 43.386 1.00 60.81 135 THR A N 1
ATOM 1084 C CA . THR A 1 135 ? -38.096 -10.978 44.040 1.00 60.81 135 THR A CA 1
ATOM 1085 C C . THR A 1 135 ? -37.594 -9.924 45.036 1.00 60.81 135 THR A C 1
ATOM 1087 O O . THR A 1 135 ? -38.310 -9.545 45.958 1.00 60.81 135 THR A O 1
ATOM 1090 N N . LYS A 1 136 ? -36.326 -9.502 44.931 1.00 67.56 136 LYS A N 1
ATOM 1091 C CA . LYS A 1 136 ? -35.666 -8.660 45.944 1.00 67.56 136 LYS A CA 1
ATOM 1092 C C . LYS A 1 136 ? -36.107 -7.195 45.923 1.00 67.56 136 LYS A C 1
ATOM 1094 O O . LYS A 1 136 ? -35.990 -6.536 46.952 1.00 67.56 136 LYS A O 1
ATOM 1099 N N . TYR A 1 137 ? -36.545 -6.695 44.772 1.00 73.50 137 TYR A N 1
ATOM 1100 C CA . TYR A 1 137 ? -36.877 -5.286 44.581 1.00 73.50 137 TYR A CA 1
ATOM 1101 C C . TYR A 1 137 ? -38.362 -5.120 44.277 1.00 73.50 137 TYR A C 1
ATOM 1103 O O . TYR A 1 137 ? -38.905 -5.871 43.469 1.00 73.50 137 TYR A O 1
ATOM 1111 N N . SER A 1 138 ? -39.005 -4.148 44.924 1.00 81.12 138 SER A N 1
ATOM 1112 C CA . SER A 1 138 ? -40.354 -3.711 44.552 1.00 81.12 138 SER A CA 1
ATOM 1113 C C . SER A 1 138 ? -40.302 -2.706 43.398 1.00 81.12 138 SER A C 1
ATOM 1115 O O . SER A 1 138 ? -39.265 -2.081 43.149 1.00 81.12 138 SER A O 1
ATOM 1117 N N . LEU A 1 139 ? -41.435 -2.509 42.720 1.00 82.69 139 LEU A N 1
ATOM 1118 C CA . LEU A 1 139 ? -41.584 -1.470 41.697 1.00 82.69 139 LEU A CA 1
ATOM 1119 C C . LEU A 1 139 ? -41.228 -0.078 42.250 1.00 82.69 139 LEU A C 1
ATOM 1121 O O . LEU A 1 139 ? -40.524 0.683 41.592 1.00 82.69 139 LEU A O 1
ATOM 1125 N N . ASP A 1 140 ? -41.629 0.231 43.486 1.00 84.56 140 ASP A N 1
ATOM 1126 C CA . ASP A 1 140 ? -41.324 1.518 44.127 1.00 84.56 140 ASP A CA 1
ATOM 1127 C C . ASP A 1 140 ? -39.823 1.731 44.327 1.00 84.56 140 ASP A C 1
ATOM 1129 O O . ASP A 1 140 ? -39.298 2.818 44.083 1.00 84.56 140 ASP A O 1
ATOM 1133 N N . GLN A 1 141 ? -39.102 0.676 44.714 1.00 85.00 141 GLN A N 1
ATOM 1134 C CA . GLN A 1 141 ? -37.646 0.732 44.823 1.00 85.00 141 GLN A CA 1
ATOM 1135 C C . GLN A 1 141 ? -37.000 0.941 43.451 1.00 85.00 141 GLN A C 1
ATOM 1137 O O . GLN A 1 141 ? -36.041 1.699 43.340 1.00 85.00 141 GLN A O 1
ATOM 1142 N N . ALA A 1 142 ? -37.529 0.322 42.392 1.00 86.12 142 ALA A N 1
ATOM 1143 C CA . ALA A 1 142 ? -37.045 0.563 41.037 1.00 86.12 142 ALA A CA 1
ATOM 1144 C C . ALA A 1 142 ? -37.277 2.023 40.603 1.00 86.12 142 ALA A C 1
ATOM 1146 O O . ALA A 1 142 ? -36.345 2.661 40.111 1.00 86.12 142 ALA A O 1
ATOM 1147 N N . LYS A 1 143 ? -38.465 2.587 40.867 1.00 89.25 143 LYS A N 1
ATOM 1148 C CA . LYS A 1 143 ? -38.791 3.998 40.590 1.00 89.25 143 LYS A CA 1
ATOM 1149 C C . LYS A 1 143 ? -37.822 4.958 41.286 1.00 89.25 143 LYS A C 1
ATOM 1151 O O . LYS A 1 143 ? -37.287 5.855 40.638 1.00 89.25 143 LYS A O 1
ATOM 1156 N N . GLN A 1 144 ? -37.529 4.736 42.570 1.00 89.31 144 GLN A N 1
ATOM 1157 C CA . GLN A 1 144 ? -36.575 5.559 43.328 1.00 89.31 144 GLN A CA 1
ATOM 1158 C C . GLN A 1 144 ? -35.158 5.522 42.734 1.00 89.31 144 GLN A C 1
ATOM 1160 O O . GLN A 1 144 ? -34.496 6.555 42.635 1.00 89.31 144 GLN A O 1
ATOM 1165 N N . GLU A 1 145 ? -34.689 4.351 42.300 1.00 90.94 145 GLU A N 1
ATOM 1166 C CA . GLU A 1 145 ? -33.357 4.207 41.700 1.00 90.94 145 GLU A CA 1
ATOM 1167 C C . GLU A 1 145 ? -33.254 4.919 40.346 1.00 90.94 145 GLU A C 1
ATOM 1169 O O . GLU A 1 145 ? -32.258 5.599 40.095 1.00 90.94 145 GLU A O 1
ATOM 1174 N N . PHE A 1 146 ? -34.278 4.820 39.491 1.00 92.81 146 PHE A N 1
ATOM 1175 C CA . PHE A 1 146 ? -34.336 5.578 38.235 1.00 92.81 146 PHE A CA 1
ATOM 1176 C C . PHE A 1 146 ? -34.338 7.085 38.510 1.00 92.81 146 PHE A C 1
ATOM 1178 O O . PHE A 1 146 ? -33.518 7.819 37.945 1.00 92.81 146 PHE A O 1
ATOM 1185 N N . PHE A 1 147 ? -35.174 7.526 39.453 1.00 92.31 147 PHE A N 1
ATOM 1186 C CA . PHE A 1 147 ? -35.295 8.934 39.819 1.00 92.31 147 PHE A CA 1
ATOM 1187 C C . PHE A 1 147 ? -33.978 9.510 40.353 1.00 92.31 147 PHE A C 1
ATOM 1189 O O . PHE A 1 147 ? -33.608 10.630 40.004 1.00 92.31 147 PHE A O 1
ATOM 1196 N N . SER A 1 148 ? -33.202 8.722 41.108 1.00 91.56 148 SER A N 1
ATOM 1197 C CA . SER A 1 148 ? -31.882 9.130 41.617 1.00 91.56 148 SER A CA 1
ATOM 1198 C C . SER A 1 148 ? -30.865 9.493 40.521 1.00 91.56 148 SER A C 1
ATOM 1200 O O . SER A 1 148 ? -29.908 10.220 40.783 1.00 91.56 148 SER A O 1
ATOM 1202 N N . LEU A 1 149 ? -31.074 9.020 39.285 1.00 90.88 149 LEU A N 1
ATOM 1203 C CA . LEU A 1 149 ? -30.265 9.353 38.108 1.00 90.88 149 LEU A CA 1
ATOM 1204 C C . LEU A 1 149 ? -30.936 10.392 37.190 1.00 90.88 149 LEU A C 1
ATOM 1206 O O . LEU A 1 149 ? -30.488 10.580 36.056 1.00 90.88 149 LEU A O 1
ATOM 1210 N N . GLY A 1 150 ? -32.010 11.042 37.649 1.00 90.94 150 GLY A N 1
ATOM 1211 C CA . GLY A 1 150 ? -32.796 11.990 36.857 1.00 90.94 150 GLY A CA 1
ATOM 1212 C C . GLY A 1 150 ? -33.611 11.319 35.748 1.00 90.94 150 GLY A C 1
ATOM 1213 O O . GLY A 1 150 ? -33.813 11.913 34.685 1.00 90.94 150 GLY A O 1
ATOM 1214 N N . LEU A 1 151 ? -34.017 10.063 35.952 1.00 93.69 151 LEU A N 1
ATOM 1215 C CA . LEU A 1 151 ? -34.837 9.295 35.018 1.00 93.69 151 LEU A CA 1
ATOM 1216 C C . LEU A 1 151 ? -36.208 9.025 35.647 1.00 93.69 151 LEU A C 1
ATOM 1218 O O . LEU A 1 151 ? -36.295 8.472 36.737 1.00 93.69 151 LEU A O 1
ATOM 1222 N N . GLU A 1 152 ? -37.276 9.389 34.957 1.00 93.69 152 GLU A N 1
ATOM 1223 C CA . GLU A 1 152 ? -38.644 9.048 35.333 1.00 93.69 152 GLU A CA 1
ATOM 1224 C C . GLU A 1 152 ? -39.029 7.720 34.685 1.00 93.69 152 GLU A C 1
ATOM 1226 O O . GLU A 1 152 ? -38.908 7.567 33.471 1.00 93.69 152 GLU A O 1
ATOM 1231 N N . LEU A 1 153 ? -39.447 6.746 35.491 1.00 92.88 153 LEU A N 1
ATOM 1232 C CA . LEU A 1 153 ? -39.867 5.438 34.997 1.00 92.88 153 LEU A CA 1
ATOM 1233 C C . LEU A 1 153 ? -41.300 5.516 34.452 1.00 92.88 153 LEU A C 1
ATOM 1235 O O . LEU A 1 153 ? -42.189 5.967 35.167 1.00 92.88 153 LEU A O 1
ATOM 1239 N N . LEU A 1 154 ? -41.508 5.053 33.218 1.00 91.38 154 LEU A N 1
ATOM 1240 C CA . LEU A 1 154 ? -42.812 5.024 32.544 1.00 91.38 154 LEU A CA 1
ATOM 1241 C C . LEU A 1 154 ? -43.503 3.656 32.643 1.00 91.38 154 LEU A C 1
ATOM 1243 O O . LEU A 1 154 ? -44.708 3.573 32.446 1.00 91.38 154 LEU A O 1
ATOM 1247 N N . SER A 1 155 ? -42.754 2.583 32.913 1.00 87.44 155 SER A N 1
ATOM 1248 C CA . SER A 1 155 ? -43.321 1.241 33.073 1.00 87.44 155 SER A CA 1
ATOM 1249 C C . SER A 1 155 ? -44.062 1.086 34.408 1.00 87.44 155 SER A C 1
ATOM 1251 O O . SER A 1 155 ? -43.521 1.401 35.472 1.00 87.44 155 SER A O 1
ATOM 1253 N N . ASP A 1 156 ? -45.274 0.533 34.344 1.00 84.19 156 ASP A N 1
ATOM 1254 C CA . ASP A 1 156 ? -46.148 0.296 35.503 1.00 84.19 156 ASP A CA 1
ATOM 1255 C C . ASP A 1 156 ? -45.948 -1.078 36.161 1.00 84.19 156 ASP A C 1
ATOM 1257 O O . ASP A 1 156 ? -46.449 -1.325 37.256 1.00 84.19 156 ASP A O 1
ATOM 1261 N N . GLU A 1 157 ? -45.179 -1.965 35.528 1.00 79.81 157 GLU A N 1
ATOM 1262 C CA . GLU A 1 157 ? -44.889 -3.312 36.018 1.00 79.81 157 GLU A CA 1
ATOM 1263 C C . GLU A 1 157 ? -43.377 -3.575 36.088 1.00 79.81 157 GLU A C 1
ATOM 1265 O O . GLU A 1 157 ? -42.597 -3.042 35.299 1.00 79.81 157 GLU A O 1
ATOM 1270 N N . TYR A 1 158 ? -42.960 -4.414 37.043 1.00 78.44 158 TYR A N 1
ATOM 1271 C CA . TYR A 1 158 ? -41.573 -4.852 37.217 1.00 78.44 158 TYR A CA 1
ATOM 1272 C C . TYR A 1 158 ? -41.533 -6.346 37.544 1.00 78.44 158 TYR A C 1
ATOM 1274 O O . TYR A 1 158 ? -41.942 -6.753 38.634 1.00 78.44 158 TYR A O 1
ATOM 1282 N N . HIS A 1 159 ? -40.997 -7.159 36.628 1.00 75.94 159 HIS A N 1
ATOM 1283 C CA . HIS A 1 159 ? -40.954 -8.615 36.795 1.00 75.94 159 HIS A CA 1
ATOM 1284 C C . HIS A 1 159 ? -39.550 -9.130 37.120 1.00 75.94 159 HIS A C 1
ATOM 1286 O O . HIS A 1 159 ? -39.406 -10.165 37.783 1.00 75.94 159 HIS A O 1
ATOM 1292 N N . SER A 1 160 ? -38.483 -8.452 36.668 1.00 76.12 160 SER A N 1
ATOM 1293 C CA . SER A 1 160 ? -37.115 -8.890 36.980 1.00 76.12 160 SER A CA 1
ATOM 1294 C C . SER A 1 160 ? -36.020 -7.818 36.935 1.00 76.12 160 SER A C 1
ATOM 1296 O O . SER A 1 160 ? -36.096 -6.810 36.245 1.00 76.12 160 SER A O 1
ATOM 1298 N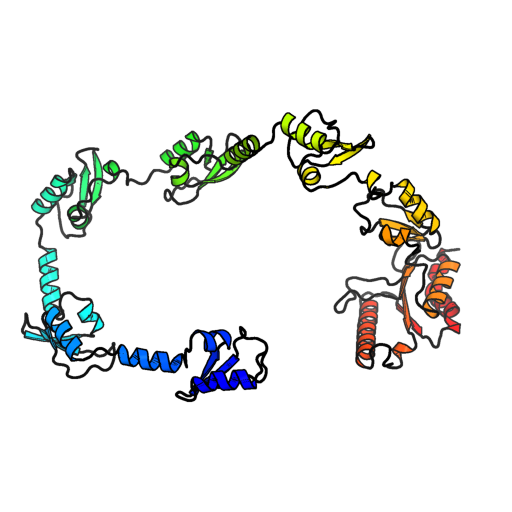 N . PHE A 1 161 ? -34.897 -8.102 37.603 1.00 80.94 161 PHE A N 1
ATOM 1299 C CA . PHE A 1 161 ? -33.719 -7.224 37.675 1.00 80.94 161 PHE A CA 1
ATOM 1300 C C . PHE A 1 161 ? -33.054 -6.887 36.328 1.00 80.94 161 PHE A C 1
ATOM 1302 O O . PHE A 1 161 ? -32.368 -5.867 36.227 1.00 80.94 161 PHE A O 1
ATOM 1309 N N . HIS A 1 162 ? -33.242 -7.727 35.308 1.00 83.25 162 HIS A N 1
ATOM 1310 C CA . HIS A 1 162 ? -32.624 -7.577 33.986 1.00 83.25 162 HIS A CA 1
ATOM 1311 C C . HIS A 1 162 ? -33.621 -7.215 32.882 1.00 83.25 162 HIS A C 1
ATOM 1313 O O . HIS A 1 162 ? -33.219 -7.102 31.729 1.00 83.25 162 HIS A O 1
ATOM 1319 N N . GLU A 1 163 ? -34.894 -7.049 33.223 1.00 84.75 163 GLU A N 1
ATOM 1320 C CA . GLU A 1 163 ? -35.923 -6.629 32.280 1.00 84.75 163 GLU A CA 1
ATOM 1321 C C . GLU A 1 163 ? -35.737 -5.159 31.908 1.00 84.75 163 GLU A C 1
ATOM 1323 O O . GLU A 1 163 ? -35.432 -4.332 32.768 1.00 84.75 163 GLU A O 1
ATOM 1328 N N . GLU A 1 164 ? -35.871 -4.855 30.621 1.00 88.62 164 GLU A N 1
ATOM 1329 C CA . GLU A 1 164 ? -35.807 -3.494 30.102 1.00 88.62 164 GLU A CA 1
ATOM 1330 C C . GLU A 1 164 ? -37.122 -2.772 30.401 1.00 88.62 164 GLU A C 1
ATOM 1332 O O . GLU A 1 164 ? -38.191 -3.284 30.087 1.00 88.62 164 GLU A O 1
ATOM 1337 N N . MET A 1 165 ? -37.030 -1.590 31.006 1.00 90.44 165 MET A N 1
ATOM 1338 C CA . MET A 1 165 ? -38.178 -0.757 31.350 1.00 90.44 165 MET A CA 1
ATOM 1339 C C . MET A 1 165 ? -38.061 0.608 30.680 1.00 90.44 165 MET A C 1
ATOM 1341 O O . MET A 1 165 ? -36.961 1.166 30.569 1.00 90.44 165 MET A O 1
ATOM 1345 N N . ASP A 1 166 ? -39.198 1.152 30.273 1.00 93.62 166 ASP A N 1
ATOM 1346 C CA . ASP A 1 166 ? -39.299 2.455 29.634 1.00 93.62 166 ASP A CA 1
ATOM 1347 C C . ASP A 1 166 ? -39.085 3.577 30.648 1.00 93.62 166 ASP A C 1
ATOM 1349 O O . ASP A 1 166 ? -39.617 3.558 31.759 1.00 93.62 166 ASP A O 1
ATOM 1353 N N . TYR A 1 167 ? -38.314 4.587 30.256 1.00 93.94 167 TYR A N 1
ATOM 1354 C CA . TYR A 1 167 ? -38.071 5.773 31.065 1.00 93.94 167 TYR A CA 1
ATOM 1355 C C . TYR A 1 167 ? -38.007 7.039 30.205 1.00 93.94 167 TYR A C 1
ATOM 1357 O O . TYR A 1 167 ? -37.679 6.998 29.016 1.00 93.94 167 TYR A O 1
ATOM 1365 N N . GLN A 1 168 ? -38.239 8.186 30.837 1.00 94.56 168 GLN A N 1
ATOM 1366 C CA . GLN A 1 168 ? -38.011 9.515 30.286 1.00 94.56 168 GLN A CA 1
ATOM 1367 C C . GLN A 1 168 ? -36.924 10.236 31.091 1.00 94.56 168 GLN A C 1
ATOM 1369 O O . GLN A 1 168 ? -36.936 10.271 32.317 1.00 94.56 168 GLN A O 1
ATOM 1374 N N . CYS A 1 169 ? -35.930 10.806 30.414 1.00 93.69 169 CYS A N 1
ATOM 1375 C CA . CYS A 1 169 ? -34.907 11.613 31.072 1.00 93.69 169 CYS A CA 1
ATOM 1376 C C . CYS A 1 169 ? -35.474 12.984 31.456 1.00 93.69 169 CYS A C 1
ATOM 1378 O O . CYS A 1 169 ? -35.884 13.736 30.577 1.00 93.69 169 CYS A O 1
ATOM 1380 N N . LEU A 1 170 ? -35.401 13.349 32.736 1.00 92.25 170 LEU A N 1
ATOM 1381 C CA . LEU A 1 170 ? -35.911 14.628 33.243 1.00 92.25 170 LEU A CA 1
ATOM 1382 C C . LEU A 1 170 ? -35.105 15.843 32.748 1.00 92.25 170 LEU A C 1
ATOM 1384 O O . LEU A 1 170 ? -35.616 16.954 32.722 1.00 92.25 170 LEU A O 1
ATOM 1388 N N . THR A 1 171 ? -33.851 15.648 32.322 1.00 89.19 171 THR A N 1
ATOM 1389 C CA . THR A 1 171 ? -32.982 16.738 31.838 1.00 89.19 171 THR A CA 1
ATOM 1390 C C . THR A 1 171 ? -33.166 17.046 30.353 1.00 89.19 171 THR A C 1
ATOM 1392 O O . THR A 1 171 ? -33.153 18.205 29.960 1.00 89.19 171 THR A O 1
ATOM 1395 N N . CYS A 1 172 ? -33.286 16.022 29.501 1.00 87.06 172 CYS A N 1
ATOM 1396 C CA . CYS A 1 172 ? -33.312 16.198 28.039 1.00 87.06 172 CYS A CA 1
ATOM 1397 C C . CYS A 1 172 ? -34.574 15.649 27.363 1.00 87.06 172 CYS A C 1
ATOM 1399 O O . CYS A 1 172 ? -34.630 15.599 26.134 1.00 87.06 172 CYS A O 1
ATOM 1401 N N . SER A 1 173 ? -35.552 15.187 28.149 1.00 89.62 173 SER A N 1
ATOM 1402 C CA . SER A 1 173 ? -36.811 14.569 27.701 1.00 89.62 173 SER A CA 1
ATOM 1403 C C . SER A 1 173 ? -36.657 13.353 26.776 1.00 89.62 173 SER A C 1
ATOM 1405 O O . SER A 1 173 ? -37.629 12.888 26.187 1.00 89.62 173 SER A O 1
ATOM 1407 N N . TYR A 1 174 ? -35.446 12.803 26.645 1.00 87.88 174 TYR A N 1
ATOM 1408 C CA . TYR A 1 174 ? -35.195 11.592 25.867 1.00 87.88 174 TYR A CA 1
ATOM 1409 C C . TYR A 1 174 ? -35.922 10.397 26.483 1.00 87.88 174 TYR A C 1
ATOM 1411 O O . TYR A 1 174 ? -35.746 10.127 27.674 1.00 87.88 174 TYR A O 1
ATOM 1419 N N . LYS A 1 175 ? -36.673 9.668 25.657 1.00 91.31 175 LYS A N 1
ATOM 1420 C CA . LYS A 1 175 ? -37.324 8.410 26.023 1.00 91.31 175 LYS A CA 1
ATOM 1421 C C . LYS A 1 175 ? -36.476 7.231 25.560 1.00 91.31 175 LYS A C 1
ATOM 1423 O O . LYS A 1 175 ? -35.953 7.248 24.448 1.00 91.31 175 LYS A O 1
ATOM 1428 N N . GLY A 1 176 ? -36.329 6.220 26.404 1.00 90.00 176 GLY A N 1
ATOM 1429 C CA . GLY A 1 176 ? -35.612 4.997 26.055 1.00 90.00 176 GLY A CA 1
ATOM 1430 C C . GLY A 1 176 ? -35.864 3.887 27.062 1.00 90.00 176 GLY A C 1
ATOM 1431 O O . GLY A 1 176 ? -36.655 4.058 27.983 1.00 90.00 176 GLY A O 1
ATOM 1432 N N . THR A 1 177 ? -35.150 2.776 26.906 1.00 91.25 177 THR A N 1
ATOM 1433 C CA . THR A 1 177 ? -35.267 1.618 27.797 1.00 91.25 177 THR A CA 1
ATOM 1434 C C . THR A 1 177 ? -33.995 1.414 28.612 1.00 91.25 177 THR A C 1
ATOM 1436 O O . THR A 1 177 ? -32.887 1.674 28.128 1.00 91.25 177 THR A O 1
ATOM 1439 N N . LYS A 1 178 ? -34.145 0.980 29.866 1.00 90.56 178 LYS A N 1
ATOM 1440 C CA . LYS A 1 178 ? -33.055 0.495 30.726 1.00 90.56 178 LYS A CA 1
ATOM 1441 C C . LYS A 1 178 ? -33.580 -0.570 31.677 1.00 90.56 178 LYS A C 1
ATOM 1443 O O . LYS A 1 178 ? -34.672 -0.433 32.210 1.00 90.56 178 LYS A O 1
ATOM 1448 N N . SER A 1 179 ? -32.754 -1.558 32.008 1.00 90.88 179 SER A N 1
ATOM 1449 C CA . SER A 1 179 ? -33.014 -2.433 33.161 1.00 90.88 179 SER A CA 1
ATOM 1450 C C . SER A 1 179 ? -32.516 -1.869 34.496 1.00 90.88 179 SER A C 1
ATOM 1452 O O . SER A 1 179 ? -31.549 -1.097 34.556 1.00 90.88 179 SER A O 1
ATOM 1454 N N . LEU A 1 180 ? -33.118 -2.322 35.606 1.00 88.69 180 LEU A N 1
ATOM 1455 C CA . LEU A 1 180 ? -32.698 -1.942 36.966 1.00 88.69 180 LEU A CA 1
ATOM 1456 C C . LEU A 1 180 ? -31.226 -2.308 37.242 1.00 88.69 180 LEU A C 1
ATOM 1458 O O . LEU A 1 180 ? -30.522 -1.587 37.950 1.00 88.69 180 LEU A O 1
ATOM 1462 N N . SER A 1 181 ? -30.722 -3.382 36.623 1.00 88.25 181 SER A N 1
ATOM 1463 C CA . SER A 1 181 ? -29.305 -3.767 36.680 1.00 88.25 181 SER A CA 1
ATOM 1464 C C . SER A 1 181 ? -28.349 -2.699 36.128 1.00 88.25 181 SER A C 1
ATOM 1466 O O . SER A 1 181 ? -27.281 -2.442 36.698 1.00 88.25 181 SER A O 1
ATOM 1468 N N . VAL A 1 182 ? -28.747 -2.028 35.044 1.00 89.31 182 VAL A N 1
ATOM 1469 C CA . VAL A 1 182 ? -27.974 -0.961 34.396 1.00 89.31 182 VAL A CA 1
ATOM 1470 C C . VAL A 1 182 ? -28.028 0.317 35.231 1.00 89.31 182 VAL A C 1
ATOM 1472 O O . VAL A 1 182 ? -27.000 0.973 35.414 1.00 89.31 182 VAL A O 1
ATOM 1475 N N . VAL A 1 183 ? -29.197 0.633 35.791 1.00 89.38 183 VAL A N 1
ATOM 1476 C CA . VAL A 1 183 ? -29.395 1.784 36.686 1.00 89.38 183 VAL A CA 1
ATOM 1477 C C . VAL A 1 183 ? -28.580 1.636 37.971 1.00 89.38 183 VAL A C 1
ATOM 1479 O O . VAL A 1 183 ? -27.849 2.555 38.332 1.00 89.38 183 VAL A O 1
ATOM 1482 N N . LYS A 1 184 ? -28.556 0.446 38.590 1.00 88.06 184 LYS A N 1
ATOM 1483 C CA . LYS A 1 184 ? -27.697 0.150 39.755 1.00 88.06 184 LYS A CA 1
ATOM 1484 C C . LYS A 1 184 ? -26.203 0.307 39.477 1.00 88.06 184 LYS A C 1
ATOM 1486 O O . LYS A 1 184 ? -25.432 0.597 40.389 1.00 88.06 184 LYS A O 1
ATOM 1491 N N . SER A 1 185 ? -25.793 0.168 38.218 1.00 87.38 185 SER A N 1
ATOM 1492 C CA . SER A 1 185 ? -24.422 0.448 37.773 1.00 87.38 185 SER A CA 1
ATOM 1493 C C . SER A 1 185 ? -24.153 1.948 37.553 1.00 87.38 185 SER A C 1
ATOM 1495 O O . SER A 1 185 ? -23.120 2.303 36.988 1.00 87.38 185 SER A O 1
ATOM 1497 N N . LYS A 1 186 ? -25.074 2.826 37.977 1.00 89.44 186 LYS A N 1
ATOM 1498 C CA . LYS A 1 186 ? -25.019 4.294 37.885 1.00 89.44 186 LYS A CA 1
ATOM 1499 C C . LYS A 1 186 ? -24.938 4.842 36.453 1.00 89.44 186 LYS A C 1
ATOM 1501 O O . LYS A 1 186 ? -24.372 5.907 36.220 1.00 89.44 186 LYS A O 1
ATOM 1506 N N . LYS A 1 187 ? -25.496 4.128 35.466 1.00 88.81 187 LYS A N 1
ATOM 1507 C CA . LYS A 1 187 ? -25.522 4.580 34.062 1.00 88.81 187 LYS A CA 1
ATOM 1508 C C . LYS A 1 187 ? -26.784 5.395 33.758 1.00 88.81 187 LYS A C 1
ATOM 1510 O O . LYS A 1 187 ? -27.833 4.810 33.485 1.00 88.81 187 LYS A O 1
ATOM 1515 N N . GLY A 1 188 ? -26.654 6.722 33.726 1.00 89.25 188 GLY A N 1
ATOM 1516 C CA . GLY A 1 188 ? -27.729 7.672 33.394 1.00 89.25 188 GLY A CA 1
ATOM 1517 C C . GLY A 1 188 ? -28.126 7.721 31.907 1.00 89.25 188 GLY A C 1
ATOM 1518 O O . GLY A 1 188 ? -27.869 6.786 31.141 1.00 89.25 188 GLY A O 1
ATOM 1519 N N . CYS A 1 189 ? -28.777 8.812 31.492 1.00 89.00 189 CYS A N 1
ATOM 1520 C CA . CYS A 1 189 ? -29.294 8.990 30.129 1.00 89.00 189 CYS A CA 1
ATOM 1521 C C . CYS A 1 189 ? -28.174 8.953 29.059 1.00 89.00 189 CYS A C 1
ATOM 1523 O O . CYS A 1 189 ? -27.214 9.721 29.164 1.00 89.00 189 CYS A O 1
ATOM 1525 N N . PRO A 1 190 ? -28.287 8.119 28.000 1.00 85.69 190 PRO A N 1
ATOM 1526 C CA . PRO A 1 190 ? -27.268 8.017 26.955 1.00 85.69 190 PRO A CA 1
ATOM 1527 C C . PRO A 1 190 ? -27.141 9.301 26.129 1.00 85.69 190 PRO A C 1
ATOM 1529 O O . PRO A 1 190 ? -26.032 9.630 25.721 1.00 85.69 190 PRO A O 1
ATOM 1532 N N . LYS A 1 191 ? -28.234 10.056 25.941 1.00 84.00 191 LYS A N 1
ATOM 1533 C CA . LYS A 1 191 ? -28.221 11.345 25.234 1.00 84.00 191 LYS A CA 1
ATOM 1534 C C . LYS A 1 191 ? -27.426 12.402 26.008 1.00 84.00 191 LYS A C 1
ATOM 1536 O O . LYS A 1 191 ? -26.518 12.999 25.447 1.00 84.00 191 LYS A O 1
ATOM 1541 N N . CYS A 1 192 ? -27.684 12.560 27.310 1.00 83.88 192 CYS A N 1
ATOM 1542 C CA . CYS A 1 192 ? -26.916 13.476 28.169 1.00 83.88 192 CYS A CA 1
ATOM 1543 C C . CYS A 1 192 ? -25.437 13.084 28.281 1.00 83.88 192 CYS A C 1
ATOM 1545 O O . CYS A 1 192 ? -24.577 13.946 28.404 1.00 83.88 192 CYS A O 1
ATOM 1547 N N . ALA A 1 193 ? -25.137 11.785 28.232 1.00 82.50 193 ALA A N 1
ATOM 1548 C CA . ALA A 1 193 ? -23.772 11.276 28.295 1.00 82.50 193 ALA A CA 1
ATOM 1549 C C . ALA A 1 193 ? -23.034 11.292 26.938 1.00 82.50 193 ALA A C 1
ATOM 1551 O O . ALA A 1 193 ? -21.910 10.798 26.875 1.00 82.50 193 ALA A O 1
ATOM 1552 N N . GLY A 1 194 ? -23.657 11.778 25.855 1.00 75.00 194 GLY A N 1
ATOM 1553 C CA . GLY A 1 194 ? -23.063 11.789 24.510 1.00 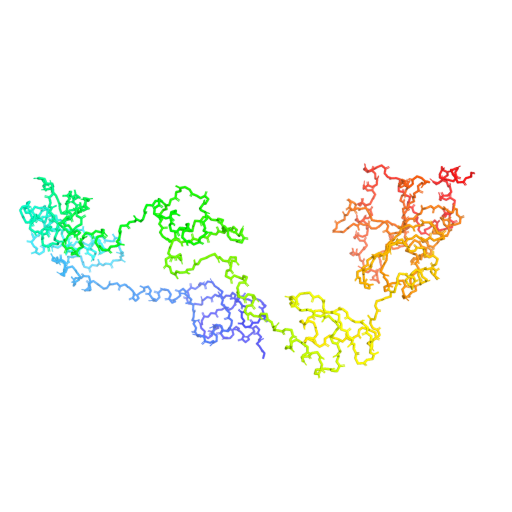75.00 194 GLY A CA 1
ATOM 1554 C C . GLY A 1 194 ? -22.835 10.397 23.904 1.00 75.00 194 GLY A C 1
ATOM 1555 O O . GLY A 1 194 ? -22.029 10.239 22.995 1.00 75.00 194 GLY A O 1
ATOM 1556 N N . ASN A 1 195 ? -23.520 9.373 24.419 1.00 78.19 195 ASN A N 1
ATOM 1557 C CA . ASN A 1 195 ? -23.390 7.978 23.988 1.00 78.19 195 ASN A CA 1
ATOM 1558 C C . ASN A 1 195 ? -24.510 7.542 23.036 1.00 78.19 195 ASN A C 1
ATOM 1560 O O . ASN A 1 195 ? -24.612 6.355 22.717 1.00 78.19 195 ASN A O 1
ATOM 1564 N N . LEU A 1 196 ? -25.378 8.468 22.621 1.00 78.75 196 LEU A N 1
ATOM 1565 C CA . LEU A 1 196 ? -26.373 8.179 21.600 1.00 78.75 196 LEU A CA 1
ATOM 1566 C C . LEU A 1 196 ? -25.654 8.023 20.247 1.00 78.75 196 LEU A C 1
ATOM 1568 O O . LEU A 1 196 ? -24.856 8.892 19.891 1.00 78.75 196 LEU A O 1
ATOM 1572 N N . PRO A 1 197 ? -25.875 6.926 19.504 1.00 74.81 197 PRO A N 1
ATOM 1573 C CA . PRO A 1 197 ? -25.334 6.793 18.159 1.00 74.81 197 PRO A CA 1
ATOM 1574 C C . PRO A 1 197 ? -25.876 7.906 17.261 1.00 74.81 197 PRO A C 1
ATOM 1576 O O . PRO A 1 197 ? -27.073 8.182 17.293 1.00 74.81 197 PRO A O 1
ATOM 1579 N N . LEU A 1 198 ? -24.999 8.506 16.456 1.00 83.12 198 LEU A N 1
ATOM 1580 C CA . LEU A 1 198 ? -25.409 9.451 15.417 1.00 83.12 198 LEU A CA 1
ATOM 1581 C C . LEU A 1 198 ? -26.325 8.763 14.399 1.00 83.12 198 LEU A C 1
ATOM 1583 O O . LEU A 1 198 ? -26.145 7.585 14.074 1.00 83.12 198 LEU A O 1
ATOM 1587 N N . THR A 1 199 ? -27.283 9.514 13.883 1.00 87.19 199 THR A N 1
ATOM 1588 C CA . THR A 1 199 ? -28.120 9.125 12.750 1.00 87.19 199 THR A CA 1
ATOM 1589 C C . THR A 1 199 ? -27.347 9.243 11.434 1.0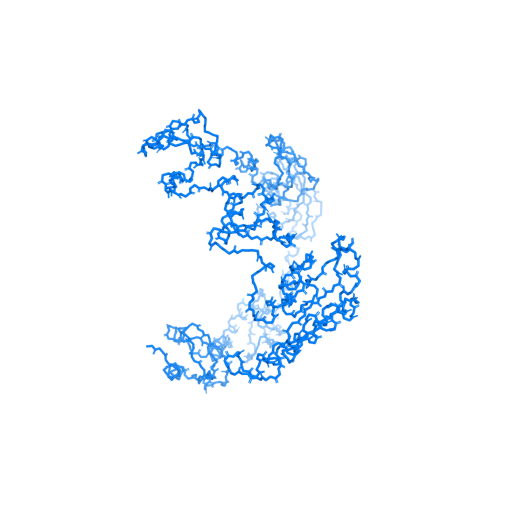0 87.19 199 THR A C 1
ATOM 1591 O O . THR A 1 199 ? -26.285 9.864 11.369 1.00 87.19 199 THR A O 1
ATOM 1594 N N . PHE A 1 200 ? -27.860 8.628 10.364 1.00 89.69 200 PHE A N 1
ATOM 1595 C CA . PHE A 1 200 ? -27.259 8.781 9.037 1.00 89.69 200 PHE A CA 1
ATOM 1596 C C . PHE A 1 200 ? -27.277 10.245 8.571 1.00 89.69 200 PHE A C 1
ATOM 1598 O O . PHE A 1 200 ? -26.278 10.704 8.023 1.00 89.69 200 PHE A O 1
ATOM 1605 N N . ASP A 1 201 ? -28.362 10.974 8.837 1.00 88.00 201 ASP A N 1
ATOM 1606 C CA . ASP A 1 201 ? -28.521 12.366 8.407 1.00 88.00 201 ASP A CA 1
ATOM 1607 C C . ASP A 1 201 ? -27.507 13.287 9.097 1.00 88.00 201 ASP A C 1
ATOM 1609 O O . ASP A 1 201 ? -26.788 14.016 8.416 1.00 88.00 201 ASP A O 1
ATOM 1613 N N . GLU A 1 202 ? -27.331 13.153 10.417 1.00 89.19 202 GLU A N 1
ATOM 1614 C CA . GLU A 1 202 ? -26.294 13.880 11.171 1.00 89.19 202 GLU A CA 1
ATOM 1615 C C . GLU A 1 202 ? -24.880 13.554 10.662 1.00 89.19 202 GLU A C 1
ATOM 1617 O O . GLU A 1 202 ? -24.004 14.417 10.592 1.00 89.19 202 GLU A O 1
ATOM 1622 N N . VAL A 1 203 ? -24.630 12.293 10.289 1.00 91.56 203 VAL A N 1
ATOM 1623 C CA . VAL A 1 203 ? -23.348 11.895 9.695 1.00 91.56 203 VAL A CA 1
ATOM 1624 C C . VAL A 1 203 ? -23.175 12.511 8.309 1.00 91.56 203 VAL A C 1
ATOM 1626 O O . VAL A 1 203 ? -22.076 12.952 7.981 1.00 91.56 203 VAL A O 1
ATOM 1629 N N . ASN A 1 204 ? -24.224 12.564 7.493 1.00 92.12 204 ASN A N 1
ATOM 1630 C CA . ASN A 1 204 ? -24.158 13.160 6.166 1.00 92.12 204 ASN A CA 1
ATOM 1631 C C . ASN A 1 204 ? -23.882 14.669 6.236 1.00 92.12 204 ASN A C 1
ATOM 1633 O O . ASN A 1 204 ? -23.002 15.150 5.522 1.00 92.12 204 ASN A O 1
ATOM 1637 N N . GLU A 1 205 ? -24.550 15.392 7.135 1.00 92.81 205 GLU A N 1
ATOM 1638 C CA . GLU A 1 205 ? -24.277 16.810 7.408 1.00 92.81 205 GLU A CA 1
ATOM 1639 C C . GLU A 1 205 ? -22.824 17.033 7.846 1.00 92.81 205 GLU A C 1
ATOM 1641 O O . GLU A 1 205 ? -22.128 17.863 7.261 1.00 92.81 205 GLU A O 1
ATOM 1646 N N . LEU A 1 206 ? -22.308 16.211 8.769 1.00 93.31 206 LEU A N 1
ATOM 1647 C CA . LEU A 1 206 ? -20.907 16.283 9.196 1.00 93.31 206 LEU A CA 1
ATOM 1648 C C . LEU A 1 206 ? -19.925 16.075 8.032 1.00 93.31 206 LEU A C 1
ATOM 1650 O O . LEU A 1 206 ? -18.880 16.716 7.977 1.00 93.31 206 LEU A O 1
ATOM 1654 N N . PHE A 1 207 ? -20.204 15.163 7.097 1.00 94.56 207 PHE A N 1
ATOM 1655 C CA . PHE A 1 207 ? -19.350 15.008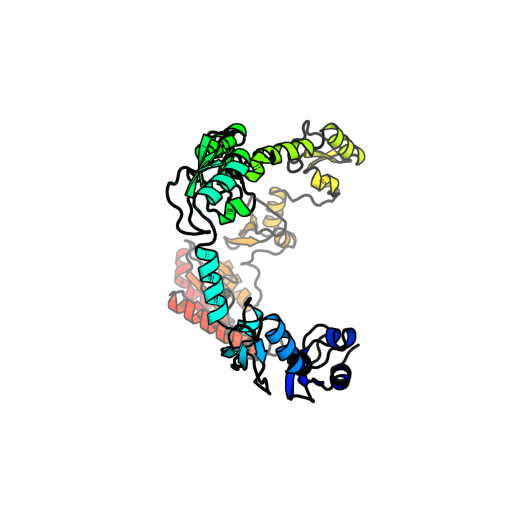 5.915 1.00 94.56 207 PHE A CA 1
ATOM 1656 C C . PHE A 1 207 ? -19.402 16.258 5.023 1.00 94.56 207 PHE A C 1
ATOM 1658 O O . PHE A 1 207 ? -18.355 16.689 4.530 1.00 94.56 207 PHE A O 1
ATOM 1665 N N . HIS A 1 208 ? -20.579 16.868 4.866 1.00 93.12 208 HIS A N 1
ATOM 1666 C CA . HIS A 1 208 ? -20.754 18.094 4.091 1.00 93.12 208 HIS A CA 1
ATOM 1667 C C . HIS A 1 208 ? -19.994 19.292 4.676 1.00 93.12 208 HIS A C 1
ATOM 1669 O O . HIS A 1 208 ? -19.402 20.037 3.899 1.00 93.12 208 HIS A O 1
ATOM 1675 N N . GLU A 1 209 ? -19.910 19.431 6.003 1.00 93.19 209 GLU A N 1
ATOM 1676 C CA . GLU A 1 209 ? -19.095 20.469 6.665 1.00 93.19 209 GLU A CA 1
ATOM 1677 C C . GLU A 1 209 ? -17.600 20.407 6.295 1.00 93.19 209 GLU A C 1
ATOM 1679 O O . GLU A 1 209 ? -16.894 21.409 6.368 1.00 93.19 209 GLU A O 1
ATOM 1684 N N . TYR A 1 210 ? -17.107 19.235 5.879 1.00 93.25 210 TYR A N 1
ATOM 1685 C CA . TYR A 1 210 ? -15.725 19.020 5.435 1.00 93.25 210 TYR A CA 1
ATOM 1686 C C . TYR A 1 210 ? -15.574 18.990 3.903 1.00 93.25 210 TYR A C 1
ATOM 1688 O O . TYR A 1 210 ? -14.571 18.472 3.395 1.00 93.25 210 TYR A O 1
ATOM 1696 N N . ASP A 1 211 ? -16.569 19.486 3.161 1.00 95.19 211 ASP A N 1
ATOM 1697 C CA . ASP A 1 211 ? -16.636 19.433 1.697 1.00 95.19 211 ASP A CA 1
ATOM 1698 C C . ASP A 1 211 ? -16.536 17.998 1.152 1.00 95.19 211 ASP A C 1
ATOM 1700 O O . ASP A 1 211 ? -15.895 17.718 0.126 1.00 95.19 211 ASP A O 1
ATOM 1704 N N . LEU A 1 212 ? -17.135 17.045 1.870 1.00 95.31 212 LEU A N 1
ATOM 1705 C CA . LEU A 1 212 ? -17.179 15.638 1.494 1.00 95.31 212 LEU A CA 1
ATOM 1706 C C . LEU A 1 212 ? -18.617 15.220 1.197 1.00 95.31 212 LEU A C 1
ATOM 1708 O O . LEU A 1 212 ? -19.530 15.469 1.972 1.00 95.31 212 LEU A O 1
ATOM 1712 N N . LYS A 1 213 ? -18.806 14.503 0.091 1.00 95.06 213 LYS A N 1
ATOM 1713 C CA . LYS A 1 213 ? -20.080 13.876 -0.260 1.00 95.06 213 LYS A CA 1
ATOM 1714 C C . LYS A 1 213 ? -20.008 12.377 -0.002 1.00 95.06 213 LYS A C 1
ATOM 1716 O O . LYS A 1 213 ? -19.133 11.707 -0.557 1.00 95.06 213 LYS A O 1
ATOM 1721 N N . LEU A 1 214 ? -20.919 11.847 0.811 1.00 95.31 214 LEU A N 1
ATOM 1722 C CA . LEU A 1 214 ? -21.041 10.407 1.042 1.00 95.31 214 LEU A CA 1
ATOM 1723 C C . LEU A 1 214 ? -21.549 9.678 -0.209 1.00 95.31 214 LEU A C 1
ATOM 1725 O O . LEU A 1 214 ? -22.372 10.190 -0.966 1.00 95.31 214 LEU A O 1
ATOM 1729 N N . LYS A 1 215 ? -21.040 8.461 -0.421 1.00 93.31 215 LYS A N 1
ATOM 1730 C CA . LYS A 1 215 ? -21.519 7.534 -1.465 1.00 93.31 215 LYS A CA 1
ATOM 1731 C C . LYS A 1 215 ? -22.414 6.426 -0.918 1.00 93.31 215 LYS A C 1
ATOM 1733 O O . LYS A 1 215 ? -23.041 5.705 -1.687 1.00 93.31 215 LYS A O 1
ATOM 1738 N N . GLU A 1 216 ? -22.414 6.250 0.393 1.00 90.75 216 GLU A N 1
ATOM 1739 C CA . GLU A 1 216 ? -23.165 5.214 1.088 1.00 90.75 216 GLU A CA 1
ATOM 1740 C C . GLU A 1 216 ? -24.359 5.847 1.795 1.00 90.75 216 GLU A C 1
ATOM 1742 O O . GLU A 1 216 ? -24.286 6.996 2.218 1.00 90.75 216 GLU A O 1
ATOM 1747 N N . THR A 1 217 ? -25.445 5.086 1.919 1.00 90.12 217 THR A N 1
ATOM 1748 C CA . THR A 1 217 ? -26.715 5.523 2.525 1.00 90.12 217 THR A CA 1
ATOM 1749 C C . THR A 1 217 ? -26.979 4.886 3.889 1.00 90.12 217 THR A C 1
ATOM 1751 O O . THR A 1 217 ? -28.022 5.110 4.493 1.00 90.12 217 THR A O 1
ATOM 1754 N N . VAL A 1 218 ? -26.051 4.056 4.374 1.00 87.69 218 VAL A N 1
ATOM 1755 C CA . VAL A 1 218 ? -26.189 3.321 5.634 1.00 87.69 218 VAL A CA 1
ATOM 1756 C C . VAL A 1 218 ? -24.988 3.612 6.519 1.00 87.69 218 VAL A C 1
ATOM 1758 O O . VAL A 1 218 ? -23.842 3.388 6.130 1.00 87.69 218 VAL A O 1
ATOM 1761 N N . TYR A 1 219 ? -25.265 4.069 7.738 1.00 89.12 219 TYR A N 1
ATOM 1762 C CA . TYR A 1 219 ? -24.273 4.277 8.785 1.00 89.12 219 TYR A CA 1
ATOM 1763 C C . TYR A 1 219 ? -24.426 3.217 9.881 1.00 89.12 219 TYR A C 1
ATOM 1765 O O . TYR A 1 219 ? -25.531 2.934 10.334 1.00 89.12 219 TYR A O 1
ATOM 1773 N N . VAL A 1 220 ? -23.304 2.625 10.305 1.00 87.56 220 VAL A N 1
ATOM 1774 C CA . VAL A 1 220 ? -23.283 1.573 11.337 1.00 87.56 220 VAL A CA 1
ATOM 1775 C C . VAL A 1 220 ? -22.751 2.106 12.665 1.00 87.56 220 VAL A C 1
ATOM 1777 O O . VAL A 1 220 ? -23.386 1.952 13.701 1.00 87.56 220 VAL A O 1
ATOM 1780 N N . ASN A 1 221 ? -21.540 2.672 12.663 1.00 86.06 221 ASN A N 1
ATOM 1781 C CA . ASN A 1 221 ? -20.908 3.247 13.849 1.00 86.06 221 ASN A CA 1
ATOM 1782 C C . ASN A 1 221 ? -19.713 4.135 13.466 1.00 86.06 221 ASN A C 1
ATOM 1784 O O . ASN A 1 221 ? -19.194 4.061 12.351 1.00 86.06 221 ASN A O 1
ATOM 1788 N N . ALA A 1 222 ? -19.206 4.910 14.430 1.00 86.94 222 ALA A N 1
ATOM 1789 C CA . ALA A 1 222 ? -18.209 5.950 14.180 1.00 86.94 222 ALA A CA 1
ATOM 1790 C C . ALA A 1 222 ? -16.817 5.436 13.774 1.00 86.94 222 ALA A C 1
ATOM 1792 O O . ALA A 1 222 ? -15.958 6.231 13.378 1.00 86.94 222 ALA A O 1
ATOM 1793 N N . ARG A 1 223 ? -16.564 4.127 13.897 1.00 88.88 223 ARG A N 1
ATOM 1794 C CA . ARG A 1 223 ? -15.305 3.469 13.517 1.00 88.88 223 ARG A CA 1
ATOM 1795 C C . ARG A 1 223 ? -15.405 2.739 12.180 1.00 88.88 223 ARG A C 1
ATOM 1797 O O . ARG A 1 223 ? -14.362 2.387 11.633 1.00 88.88 223 ARG A O 1
ATOM 1804 N N . THR A 1 224 ? -16.608 2.542 11.643 1.00 92.06 224 THR A N 1
ATOM 1805 C CA . THR A 1 224 ? -16.801 1.974 10.308 1.00 92.06 224 THR A CA 1
ATOM 1806 C C . THR A 1 224 ? -16.390 3.007 9.253 1.00 92.06 224 THR A C 1
ATOM 1808 O O . THR A 1 224 ? -16.898 4.130 9.272 1.00 92.06 224 THR A O 1
ATOM 1811 N N . PRO A 1 225 ? -15.444 2.686 8.352 1.00 94.62 225 PRO A N 1
ATOM 1812 C CA . PRO A 1 225 ? -15.084 3.577 7.257 1.00 94.62 225 PRO A CA 1
ATOM 1813 C C . PRO A 1 225 ? -16.234 3.699 6.261 1.00 94.62 225 PRO A C 1
ATOM 1815 O O . PRO A 1 225 ? -16.753 2.681 5.815 1.00 94.62 225 PRO A O 1
ATOM 1818 N N . MET A 1 226 ? -16.571 4.931 5.889 1.00 94.62 226 MET A N 1
ATOM 1819 C CA . MET A 1 226 ? -17.576 5.245 4.880 1.00 94.62 226 MET A CA 1
ATOM 1820 C C . MET A 1 226 ? -16.935 5.829 3.629 1.00 94.62 226 MET A C 1
ATOM 1822 O O . MET A 1 226 ? -15.969 6.598 3.714 1.00 94.62 226 MET A O 1
ATOM 1826 N N . LYS A 1 227 ? -17.456 5.468 2.459 1.00 96.25 227 LYS A N 1
ATOM 1827 C CA . LYS A 1 227 ? -16.970 5.969 1.168 1.00 96.25 227 LYS A CA 1
ATOM 1828 C C . LYS A 1 227 ? -17.455 7.391 0.909 1.00 96.25 227 LYS A C 1
ATOM 1830 O O . LYS A 1 227 ? -18.638 7.690 1.059 1.00 96.25 227 LYS A O 1
ATOM 1835 N N . TYR A 1 228 ? -16.546 8.241 0.442 1.00 95.56 228 TYR A N 1
ATOM 1836 C CA . TYR A 1 228 ? -16.831 9.633 0.117 1.00 95.56 228 TYR A CA 1
ATOM 1837 C C . TYR A 1 228 ? -16.103 10.096 -1.152 1.00 95.56 228 TYR A C 1
ATOM 1839 O O . TYR A 1 228 ? -15.081 9.526 -1.548 1.00 95.56 228 TYR A O 1
ATOM 1847 N N . SER A 1 229 ? -16.614 11.166 -1.757 1.00 95.69 229 SER A N 1
ATOM 1848 C CA . SER A 1 229 ? -15.939 11.975 -2.777 1.00 95.69 229 SER A CA 1
ATOM 1849 C C . SER A 1 229 ? -15.731 13.395 -2.255 1.00 95.69 229 SER A C 1
ATOM 1851 O O . SER A 1 229 ? -16.673 14.014 -1.762 1.00 95.69 229 SER A O 1
ATOM 1853 N N . CYS A 1 230 ? -14.510 13.913 -2.347 1.00 95.50 230 CYS A N 1
ATOM 1854 C CA . CYS A 1 230 ? -14.204 15.291 -1.967 1.00 95.50 230 CYS A CA 1
ATOM 1855 C C . CYS A 1 230 ? -14.678 16.274 -3.040 1.00 95.50 230 CYS A C 1
ATOM 1857 O O . CYS A 1 230 ? -14.323 16.118 -4.206 1.00 95.50 230 CYS A O 1
ATOM 1859 N N . LEU A 1 231 ? -15.412 17.308 -2.632 1.00 93.25 231 LEU A N 1
ATOM 1860 C CA . LEU A 1 231 ? -15.941 18.343 -3.522 1.00 93.25 231 LEU A CA 1
ATOM 1861 C C . LEU A 1 231 ? -14.864 19.340 -3.986 1.00 93.25 231 LEU A C 1
ATOM 1863 O O . LEU A 1 231 ? -15.029 19.966 -5.024 1.00 93.25 231 LEU A O 1
ATOM 1867 N N . ILE A 1 232 ? -13.740 19.440 -3.265 1.00 90.75 232 ILE A N 1
ATOM 1868 C CA . ILE A 1 232 ? -12.631 20.352 -3.597 1.00 90.75 232 ILE A CA 1
ATOM 1869 C C . ILE A 1 232 ? -11.671 19.727 -4.616 1.00 90.75 232 ILE A C 1
ATOM 1871 O O . ILE A 1 232 ? -11.408 20.298 -5.668 1.00 90.75 232 ILE A O 1
ATOM 1875 N N . CYS A 1 233 ? -11.095 18.562 -4.295 1.00 88.62 233 CYS A N 1
ATOM 1876 C CA . CYS A 1 233 ? -10.039 17.948 -5.115 1.00 88.62 233 CYS A CA 1
ATOM 1877 C C . CYS A 1 233 ? -10.505 16.747 -5.947 1.00 88.62 233 CYS A C 1
ATOM 1879 O O . CYS A 1 233 ? -9.684 16.119 -6.611 1.00 88.62 233 CYS A O 1
ATOM 1881 N N . GLY A 1 234 ? -11.783 16.362 -5.860 1.00 90.75 234 GLY A N 1
ATOM 1882 C CA . GLY A 1 234 ? -12.326 15.191 -6.557 1.00 90.75 234 GLY A CA 1
ATOM 1883 C C . GLY A 1 234 ? -11.833 13.840 -6.026 1.00 90.75 234 GLY A C 1
ATOM 1884 O O . GLY A 1 234 ? -12.194 12.799 -6.566 1.00 90.75 234 GLY A O 1
ATOM 1885 N N . TYR A 1 235 ? -11.008 13.821 -4.972 1.00 92.81 235 TYR A N 1
ATOM 1886 C CA . TYR A 1 235 ? -10.465 12.584 -4.415 1.00 92.81 235 TYR A CA 1
ATOM 1887 C C . TYR A 1 235 ? -11.571 11.678 -3.870 1.00 92.81 235 TYR A C 1
ATOM 1889 O O . TYR A 1 235 ? -12.381 12.099 -3.039 1.00 92.81 235 TYR A O 1
ATOM 1897 N N . GLU A 1 236 ? -11.532 10.411 -4.273 1.00 95.75 236 GLU A N 1
ATOM 1898 C CA . GLU A 1 236 ? -12.391 9.364 -3.738 1.00 95.75 236 GLU A CA 1
ATOM 1899 C C . GLU A 1 236 ? -11.643 8.522 -2.710 1.00 95.75 236 GLU A C 1
ATOM 1901 O O . GLU A 1 236 ? -10.515 8.072 -2.932 1.00 95.75 236 GLU A O 1
ATOM 1906 N N . GLY A 1 237 ? -12.282 8.281 -1.572 1.00 93.69 237 GLY A N 1
ATOM 1907 C CA . GLY A 1 237 ? -11.674 7.489 -0.519 1.00 93.69 237 GLY A CA 1
ATOM 1908 C C . GLY A 1 237 ? -12.657 7.083 0.559 1.00 93.69 237 GLY A C 1
ATOM 1909 O O . GLY A 1 237 ? -13.871 7.156 0.393 1.00 93.69 237 GLY A O 1
ATOM 1910 N N . THR A 1 238 ? -12.106 6.634 1.682 1.00 95.69 238 THR A N 1
ATOM 1911 C CA . THR A 1 238 ? -12.882 6.218 2.849 1.00 95.69 238 THR A CA 1
ATOM 1912 C C . THR A 1 238 ? -12.524 7.058 4.061 1.00 95.69 238 THR A C 1
ATOM 1914 O O . THR A 1 238 ? -11.345 7.352 4.291 1.00 95.69 238 THR A O 1
ATOM 1917 N N . LYS A 1 239 ? -13.521 7.397 4.875 1.00 94.25 239 LYS A N 1
ATOM 1918 C CA . LYS A 1 239 ? -13.351 8.167 6.104 1.00 94.25 239 LYS A CA 1
ATOM 1919 C C . LYS A 1 239 ? -14.245 7.619 7.204 1.00 94.25 239 LYS A C 1
ATOM 1921 O O . LYS A 1 239 ? -15.367 7.213 6.944 1.00 94.25 239 LYS A O 1
ATOM 1926 N N . THR A 1 240 ? -13.750 7.604 8.434 1.00 94.88 240 THR A N 1
ATOM 1927 C CA . THR A 1 240 ? -14.580 7.308 9.605 1.00 94.88 240 THR A CA 1
ATOM 1928 C C . THR A 1 240 ? -15.084 8.615 10.210 1.00 94.88 240 THR A C 1
ATOM 1930 O O . THR A 1 240 ? -14.342 9.601 10.239 1.00 94.88 240 THR A O 1
ATOM 1933 N N . VAL A 1 241 ? -16.294 8.598 10.770 1.00 92.25 241 VAL A N 1
ATOM 1934 C CA . VAL A 1 241 ? -16.860 9.731 11.529 1.00 92.25 241 VAL A CA 1
ATOM 1935 C C . VAL A 1 241 ? -15.924 10.158 12.662 1.00 92.25 241 VAL A C 1
ATOM 1937 O O . VAL A 1 241 ? -15.619 11.334 12.809 1.00 92.25 241 VAL A O 1
ATOM 1940 N N . SER A 1 242 ? -15.345 9.192 13.379 1.00 91.75 242 SER A N 1
ATOM 1941 C CA . SER A 1 242 ? -14.349 9.449 14.434 1.00 91.75 242 SER A CA 1
ATOM 1942 C C . SER A 1 242 ? -13.117 10.234 13.963 1.00 91.75 242 SER A C 1
ATOM 1944 O O . SER A 1 242 ? -12.553 11.008 14.730 1.00 91.75 242 SER A O 1
ATOM 1946 N N . ASN A 1 243 ? -12.669 10.055 12.714 1.00 93.81 243 ASN A N 1
ATOM 1947 C CA . ASN A 1 243 ? -11.550 10.832 12.179 1.00 93.81 243 ASN A CA 1
ATOM 1948 C C . ASN A 1 243 ? -11.983 12.234 11.738 1.00 93.81 243 ASN A C 1
ATOM 1950 O O . ASN A 1 243 ? -11.174 13.152 11.857 1.00 93.81 243 ASN A O 1
ATOM 1954 N N . LEU A 1 244 ? -13.211 12.398 11.236 1.00 91.88 244 LEU A N 1
ATOM 1955 C CA . LEU A 1 244 ? -13.761 13.720 10.913 1.00 91.88 244 LEU A CA 1
ATOM 1956 C C . LEU A 1 244 ? -13.917 14.562 12.174 1.00 91.88 244 LEU A C 1
ATOM 1958 O O . LEU A 1 244 ? -13.371 15.653 12.229 1.00 91.88 244 LEU A O 1
ATOM 1962 N N . GLN A 1 245 ? -14.511 13.996 13.227 1.00 89.12 245 GLN A N 1
ATOM 1963 C CA . GLN A 1 245 ? -14.624 14.646 14.538 1.00 89.12 245 GLN A CA 1
ATOM 1964 C C . GLN A 1 245 ? -13.259 15.014 15.144 1.00 89.12 245 GLN A C 1
ATOM 1966 O O . GLN A 1 245 ? -13.146 15.983 15.884 1.00 89.12 245 GLN A O 1
ATOM 1971 N N . ALA A 1 246 ? -12.197 14.276 14.803 1.00 90.50 246 ALA A N 1
ATOM 1972 C CA . ALA A 1 246 ? -10.821 14.610 15.175 1.00 90.50 246 ALA A CA 1
ATOM 1973 C C . ALA A 1 246 ? -10.169 15.681 14.268 1.00 90.50 246 ALA A C 1
ATOM 1975 O O . ALA A 1 246 ? -8.945 15.819 14.271 1.00 90.50 246 ALA A O 1
ATOM 1976 N N . GLY A 1 247 ? -10.946 16.385 13.439 1.00 90.19 247 GLY A N 1
ATOM 1977 C CA . GLY A 1 247 ? -10.478 17.447 12.547 1.00 90.19 247 GLY A CA 1
ATOM 1978 C C . GLY A 1 247 ? -9.771 16.962 11.281 1.00 90.19 247 GLY A C 1
ATOM 1979 O O . GLY A 1 247 ? -9.163 17.755 10.563 1.00 90.19 247 GLY A O 1
ATOM 1980 N N . LYS A 1 248 ? -9.798 15.660 10.972 1.00 91.69 248 LYS A N 1
ATOM 1981 C CA . LYS A 1 248 ? -9.111 15.137 9.786 1.00 91.69 248 LYS A CA 1
ATOM 1982 C C . LYS A 1 248 ? -10.066 15.191 8.595 1.00 91.69 248 LYS A C 1
ATOM 1984 O O . LYS A 1 248 ? -10.849 14.264 8.425 1.00 91.69 248 LYS A O 1
ATOM 1989 N N . GLY A 1 249 ? -9.922 16.186 7.722 1.00 91.81 249 GLY A N 1
ATOM 1990 C CA . GLY A 1 249 ? -10.678 16.321 6.464 1.00 91.81 249 GLY A CA 1
ATOM 1991 C C . GLY A 1 249 ? -10.192 15.415 5.318 1.00 91.81 249 GLY A C 1
ATOM 1992 O O . GLY A 1 249 ? -9.702 14.302 5.536 1.00 91.81 249 GLY A O 1
ATOM 1993 N N . CYS A 1 250 ? -10.314 15.864 4.067 1.00 93.81 250 CYS A N 1
ATOM 1994 C CA . CYS A 1 250 ? -9.942 15.063 2.896 1.00 93.81 250 CYS A CA 1
ATOM 1995 C C . CYS A 1 250 ? -8.446 14.678 2.860 1.00 93.81 250 CYS A C 1
ATOM 1997 O O . CYS A 1 250 ? -7.560 15.528 2.961 1.00 93.81 250 CYS A O 1
ATOM 1999 N N . LYS A 1 251 ? -8.150 13.392 2.606 1.00 91.88 251 LYS A N 1
ATOM 2000 C CA . LYS A 1 251 ? -6.770 12.910 2.402 1.00 91.88 251 LYS A CA 1
ATOM 2001 C C . LYS A 1 251 ? -6.097 13.539 1.171 1.00 91.88 251 LYS A C 1
ATOM 2003 O O . LYS A 1 251 ? -4.913 13.865 1.237 1.00 91.88 251 LYS A O 1
ATOM 2008 N N . GLY A 1 252 ? -6.834 13.706 0.070 1.00 90.44 252 GLY A N 1
ATOM 2009 C CA . GLY A 1 252 ? -6.335 14.333 -1.159 1.00 90.44 252 GLY A CA 1
ATOM 2010 C C . GLY A 1 252 ? -5.872 15.771 -0.922 1.00 90.44 252 GLY A C 1
ATOM 2011 O O . GLY A 1 252 ? -4.707 16.078 -1.165 1.00 90.44 252 GLY A O 1
ATOM 2012 N N . CYS A 1 253 ? -6.731 16.612 -0.335 1.00 89.88 253 CYS A N 1
ATOM 2013 C CA . CYS A 1 253 ? -6.392 18.002 -0.003 1.00 89.88 253 CYS A CA 1
ATOM 2014 C C . CYS A 1 253 ? -5.183 18.090 0.938 1.00 89.88 253 CYS A C 1
ATOM 2016 O O . CYS A 1 253 ? -4.234 18.815 0.653 1.00 89.88 253 CYS A O 1
ATOM 2018 N N . SER A 1 254 ? -5.154 17.276 2.001 1.00 88.81 254 SER A N 1
ATOM 2019 C CA . SER A 1 254 ? -4.015 17.242 2.930 1.00 88.81 254 SER A CA 1
ATOM 2020 C C . SER A 1 254 ? -2.701 16.848 2.240 1.00 88.81 254 SER A C 1
ATOM 2022 O O . SER A 1 254 ? -1.638 17.377 2.562 1.00 88.81 254 SER A O 1
ATOM 2024 N N . THR A 1 255 ? -2.755 15.947 1.256 1.00 87.88 255 THR A N 1
ATOM 2025 C CA . THR A 1 255 ? -1.570 15.553 0.479 1.00 87.88 255 THR A CA 1
ATOM 2026 C C . THR A 1 255 ? -1.056 16.714 -0.374 1.00 87.88 255 THR A C 1
ATOM 2028 O O . THR A 1 255 ? 0.151 16.956 -0.405 1.00 87.88 255 THR A O 1
ATOM 2031 N N . ILE A 1 256 ? -1.959 17.457 -1.021 1.00 84.75 256 ILE A N 1
ATOM 2032 C CA . ILE A 1 256 ? -1.623 18.637 -1.829 1.00 84.75 256 ILE A CA 1
ATOM 2033 C C . ILE A 1 256 ? -0.987 19.723 -0.950 1.00 84.75 256 ILE A C 1
ATOM 2035 O O . ILE A 1 256 ? 0.098 20.209 -1.268 1.00 84.75 256 ILE A O 1
ATOM 2039 N N . GLU A 1 257 ? -1.598 20.052 0.191 1.00 84.75 257 GLU A N 1
ATOM 2040 C CA . GLU A 1 257 ? -1.045 21.032 1.135 1.00 84.75 257 GLU A CA 1
ATOM 2041 C C . GLU A 1 257 ? 0.344 20.639 1.639 1.00 84.75 257 GLU A C 1
ATOM 2043 O O . GLU A 1 257 ? 1.264 21.458 1.634 1.00 84.75 257 GLU A O 1
ATOM 2048 N N . ASN A 1 258 ? 0.522 19.383 2.055 1.00 85.12 258 ASN A N 1
ATOM 2049 C CA . ASN A 1 258 ? 1.813 18.897 2.533 1.00 85.12 258 ASN A CA 1
ATOM 2050 C C . ASN A 1 258 ? 2.876 18.949 1.431 1.00 85.12 258 ASN A C 1
ATOM 2052 O O . ASN A 1 258 ? 4.012 19.343 1.696 1.00 85.12 258 ASN A O 1
ATOM 2056 N N . SER A 1 259 ? 2.512 18.612 0.191 1.00 81.00 259 SER A N 1
ATOM 2057 C CA . SER A 1 259 ? 3.422 18.729 -0.949 1.00 81.00 259 SER A CA 1
ATOM 2058 C C . SER A 1 259 ? 3.831 20.178 -1.211 1.00 81.00 259 SER A C 1
ATOM 2060 O O . SER A 1 259 ? 4.990 20.416 -1.540 1.00 81.00 259 SER A O 1
ATOM 2062 N N . ASN A 1 260 ? 2.911 21.136 -1.077 1.00 79.38 260 ASN A N 1
ATOM 2063 C CA . ASN A 1 260 ? 3.214 22.556 -1.258 1.00 79.38 260 ASN A CA 1
ATOM 2064 C C . ASN A 1 260 ? 4.115 23.084 -0.136 1.00 79.38 260 ASN A C 1
ATOM 2066 O O . ASN A 1 260 ? 5.084 23.778 -0.421 1.00 79.38 260 ASN A O 1
ATOM 2070 N N . LYS A 1 261 ? 3.871 22.682 1.119 1.00 80.88 261 LYS A N 1
ATOM 2071 C CA . LYS A 1 261 ? 4.724 23.034 2.271 1.00 80.88 261 LYS A CA 1
ATOM 2072 C C . LYS A 1 261 ? 6.151 22.493 2.147 1.00 80.88 261 LYS A C 1
ATOM 2074 O O . LYS A 1 261 ? 7.092 23.141 2.584 1.00 80.88 261 LYS A O 1
ATOM 2079 N N . GLN A 1 262 ? 6.318 21.305 1.566 1.00 79.44 262 GLN A N 1
ATOM 2080 C CA . GLN A 1 262 ? 7.631 20.681 1.363 1.00 79.44 262 GLN A CA 1
ATOM 2081 C C . GLN A 1 262 ? 8.334 21.136 0.074 1.00 79.44 262 GLN A C 1
ATOM 2083 O O . GLN A 1 262 ? 9.498 20.787 -0.149 1.00 79.44 262 GLN A O 1
ATOM 2088 N N . ARG A 1 263 ? 7.648 21.875 -0.807 1.00 81.69 263 ARG A N 1
ATOM 2089 C CA . ARG A 1 263 ? 8.225 22.340 -2.068 1.00 81.69 263 ARG A CA 1
ATOM 2090 C C . ARG A 1 263 ? 9.265 23.418 -1.777 1.00 81.69 263 ARG A C 1
ATOM 2092 O O . ARG A 1 263 ? 8.978 24.423 -1.139 1.00 81.69 263 ARG A O 1
ATOM 2099 N N . LEU A 1 264 ? 10.479 23.204 -2.275 1.00 84.12 264 LEU A N 1
ATOM 2100 C CA . LEU A 1 264 ? 11.548 24.190 -2.155 1.00 84.12 264 LEU A CA 1
ATOM 2101 C C . LEU A 1 264 ? 11.218 25.437 -2.985 1.00 84.12 264 LEU A C 1
ATOM 2103 O O . LEU A 1 264 ? 10.825 25.280 -4.145 1.00 84.12 264 LEU A O 1
ATOM 2107 N N . PRO A 1 265 ? 11.415 26.648 -2.434 1.00 86.31 265 PRO A N 1
ATOM 2108 C CA . PRO A 1 265 ? 11.319 27.883 -3.200 1.00 86.31 265 PRO A CA 1
ATOM 2109 C C . PRO A 1 265 ? 12.325 27.906 -4.352 1.00 86.31 265 PRO A C 1
ATOM 2111 O O . PRO A 1 265 ? 13.424 27.355 -4.239 1.00 86.31 265 PRO A O 1
ATOM 2114 N N . TYR A 1 266 ? 11.969 28.587 -5.441 1.00 88.81 266 TYR A N 1
ATOM 2115 C CA . TYR A 1 266 ? 12.814 28.709 -6.631 1.00 88.81 266 TYR A CA 1
ATOM 2116 C C . TYR A 1 266 ? 14.219 29.238 -6.304 1.00 88.81 266 TYR A C 1
ATOM 2118 O O . TYR A 1 266 ? 15.206 28.664 -6.759 1.00 88.81 266 TYR A O 1
ATOM 2126 N N . ASP A 1 267 ? 14.327 30.252 -5.444 1.00 87.81 267 ASP A N 1
ATOM 2127 C CA . ASP A 1 267 ? 15.615 30.859 -5.077 1.00 87.81 267 ASP A CA 1
ATOM 2128 C C . ASP A 1 267 ? 16.548 29.881 -4.354 1.00 87.81 267 ASP A C 1
ATOM 2130 O O . ASP A 1 267 ? 17.759 29.872 -4.578 1.00 87.81 267 ASP A O 1
ATOM 2134 N N . VAL A 1 268 ? 15.980 28.986 -3.540 1.00 88.44 268 VAL A N 1
ATOM 2135 C CA . VAL A 1 268 ? 16.734 27.913 -2.877 1.00 88.44 268 VAL A CA 1
ATOM 2136 C C . VAL A 1 268 ? 17.201 26.875 -3.898 1.00 88.44 268 VAL A C 1
ATOM 2138 O O . VAL A 1 268 ? 18.305 26.348 -3.798 1.00 88.44 268 VAL A O 1
ATOM 2141 N N . VAL A 1 269 ? 16.382 26.565 -4.906 1.00 89.75 269 VAL A N 1
ATOM 2142 C CA . VAL A 1 269 ? 16.782 25.659 -5.994 1.00 89.75 269 VAL A CA 1
ATOM 2143 C C . VAL A 1 269 ? 17.911 26.270 -6.822 1.00 89.75 269 VAL A C 1
ATOM 2145 O O . VAL A 1 269 ? 18.886 25.579 -7.122 1.00 89.75 269 VAL A O 1
ATOM 2148 N N . LYS A 1 270 ? 17.810 27.564 -7.140 1.00 92.12 270 LYS A N 1
ATOM 2149 C CA . LYS A 1 270 ? 18.830 28.315 -7.872 1.00 92.12 270 LYS A CA 1
ATOM 2150 C C . LYS A 1 270 ? 20.172 28.301 -7.135 1.00 92.12 270 LYS A C 1
ATOM 2152 O O . LYS A 1 270 ? 21.173 27.916 -7.736 1.00 92.12 270 LYS A O 1
ATOM 2157 N N . SER A 1 271 ? 20.185 28.597 -5.832 1.00 91.25 271 SER A N 1
ATOM 2158 C CA . SER A 1 271 ? 21.424 28.608 -5.041 1.00 91.25 271 SER A CA 1
ATOM 2159 C C . SER A 1 271 ? 22.103 27.235 -4.961 1.00 91.25 271 SER A C 1
ATOM 2161 O O . SER A 1 271 ? 23.325 27.152 -5.058 1.00 91.25 271 SER A O 1
ATOM 2163 N N . ILE A 1 272 ? 21.339 26.136 -4.874 1.00 91.19 272 ILE A N 1
ATOM 2164 C CA . ILE A 1 272 ? 21.886 24.764 -4.900 1.00 91.19 272 ILE A CA 1
ATOM 2165 C C . ILE A 1 272 ? 22.601 24.464 -6.223 1.00 91.19 272 ILE A C 1
ATOM 2167 O O . ILE A 1 272 ? 23.625 23.779 -6.236 1.00 91.19 27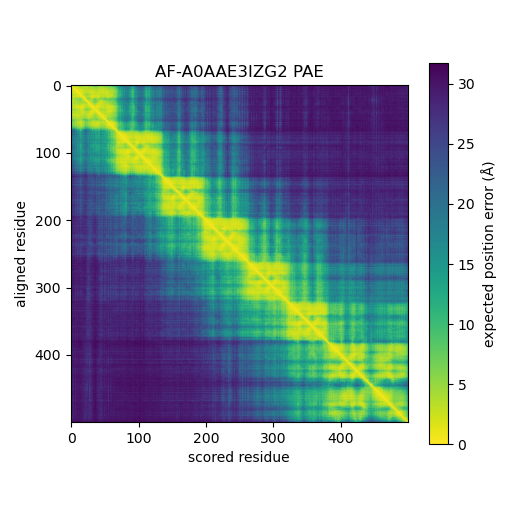2 ILE A O 1
ATOM 2171 N N . ILE A 1 273 ? 22.038 24.927 -7.341 1.00 92.50 273 ILE A N 1
ATOM 2172 C CA . ILE A 1 273 ? 22.584 24.674 -8.678 1.00 92.50 273 ILE A CA 1
ATOM 2173 C C . ILE A 1 273 ? 23.855 25.499 -8.896 1.00 92.50 273 ILE A C 1
ATOM 2175 O O . ILE A 1 273 ? 24.881 24.953 -9.313 1.00 92.50 273 ILE A O 1
ATOM 2179 N N . GLU A 1 274 ? 23.809 26.781 -8.536 1.00 92.06 274 GLU A N 1
ATOM 2180 C CA . GLU A 1 274 ? 24.935 27.712 -8.657 1.00 92.06 274 GLU A CA 1
ATOM 2181 C C . GLU A 1 274 ? 26.102 27.335 -7.733 1.00 92.06 274 GLU A C 1
ATOM 2183 O O . GLU A 1 274 ? 27.256 27.431 -8.147 1.00 92.06 274 GLU A O 1
ATOM 2188 N N . ALA A 1 275 ? 25.833 26.783 -6.544 1.00 90.94 275 ALA A N 1
ATOM 2189 C CA . ALA A 1 275 ? 26.867 26.278 -5.635 1.00 90.94 275 ALA A CA 1
ATOM 2190 C C . ALA A 1 275 ? 27.727 25.151 -6.242 1.00 90.94 275 ALA A C 1
ATOM 2192 O O . ALA A 1 275 ? 28.851 24.922 -5.800 1.00 90.94 275 ALA A O 1
ATOM 2193 N N . ARG A 1 276 ? 27.227 24.447 -7.268 1.00 89.25 276 ARG A N 1
ATOM 2194 C CA . ARG A 1 276 ? 27.979 23.423 -8.014 1.00 89.25 276 ARG A CA 1
ATOM 2195 C C . ARG A 1 276 ? 28.629 23.970 -9.295 1.00 89.25 276 ARG A C 1
ATOM 2197 O O . ARG A 1 276 ? 29.180 23.190 -10.070 1.00 89.25 276 ARG A O 1
ATOM 2204 N N . GLY A 1 277 ? 28.539 25.277 -9.550 1.00 90.00 277 GLY A N 1
ATOM 2205 C CA . GLY A 1 277 ? 29.054 25.930 -10.757 1.00 90.00 277 GLY A CA 1
ATOM 2206 C C . GLY A 1 277 ? 28.192 25.721 -12.007 1.00 90.00 277 GLY A C 1
ATOM 2207 O O . GLY A 1 277 ? 28.701 25.807 -13.121 1.00 90.00 277 GLY A O 1
ATOM 2208 N N . TRP A 1 278 ? 26.908 25.386 -11.842 1.00 94.62 278 TRP A N 1
ATOM 2209 C CA . TRP A 1 278 ? 25.953 25.220 -12.944 1.00 94.62 278 TRP A CA 1
ATOM 2210 C C . TRP A 1 278 ? 25.008 26.425 -13.009 1.00 94.62 278 TRP A C 1
ATOM 2212 O O . TRP A 1 278 ? 24.754 27.076 -12.000 1.00 94.62 278 TRP A O 1
ATOM 2222 N N . THR A 1 279 ? 24.448 26.711 -14.184 1.00 93.44 279 THR A N 1
ATOM 2223 C CA . THR A 1 279 ? 23.466 27.793 -14.371 1.00 93.44 279 THR A CA 1
ATOM 2224 C C . THR A 1 279 ? 22.068 27.215 -14.565 1.00 93.44 279 THR A C 1
ATOM 2226 O O . THR A 1 279 ? 21.858 26.357 -15.422 1.00 93.44 279 THR A O 1
ATOM 2229 N N . LEU A 1 280 ? 21.090 27.693 -13.796 1.00 93.81 280 LEU A N 1
ATOM 2230 C CA . LEU A 1 280 ? 19.676 27.357 -13.979 1.00 93.81 280 LEU A CA 1
ATOM 2231 C C . LEU A 1 280 ? 19.062 28.254 -15.069 1.00 93.81 280 LEU A C 1
ATOM 2233 O O . LEU A 1 280 ? 19.021 29.470 -14.911 1.00 93.81 280 LEU A O 1
ATOM 2237 N N . VAL A 1 281 ? 18.588 27.658 -16.170 1.00 93.00 281 VAL A N 1
ATOM 2238 C CA . VAL A 1 281 ? 17.950 28.376 -17.296 1.00 93.00 281 VAL A CA 1
ATOM 2239 C C . VAL A 1 281 ? 16.428 28.407 -17.160 1.00 93.00 281 VAL A C 1
ATOM 2241 O O . VAL A 1 281 ? 15.785 29.369 -17.580 1.00 93.00 281 VAL A O 1
ATOM 2244 N N . SER A 1 282 ? 15.829 27.358 -16.589 1.00 91.31 282 SER A N 1
ATOM 2245 C CA . SER A 1 282 ? 14.392 27.335 -16.291 1.00 91.31 282 SER A CA 1
ATOM 2246 C C . SER A 1 282 ? 14.019 28.486 -15.357 1.00 91.31 282 SER A C 1
ATOM 2248 O O . SER A 1 282 ? 14.618 28.616 -14.299 1.00 91.31 282 SER A O 1
ATOM 2250 N N . LYS A 1 283 ? 13.003 29.276 -15.725 1.00 90.25 283 LYS A N 1
ATOM 2251 C CA . LYS A 1 283 ? 12.523 30.426 -14.934 1.00 90.25 283 LYS A CA 1
ATOM 2252 C C . LYS A 1 283 ? 11.634 30.039 -13.749 1.00 90.25 283 LYS A C 1
ATOM 2254 O O . LYS A 1 283 ? 11.388 30.864 -12.881 1.00 90.25 283 LYS A O 1
ATOM 2259 N N . GLU A 1 284 ? 11.149 28.800 -13.726 1.00 86.31 284 GLU A N 1
ATOM 2260 C CA . GLU A 1 284 ? 10.213 28.302 -12.721 1.00 86.31 284 GLU A CA 1
ATOM 2261 C C . GLU A 1 284 ? 10.599 26.895 -12.254 1.00 86.31 284 GLU A C 1
ATOM 2263 O O . GLU A 1 284 ? 11.186 26.105 -13.001 1.00 86.31 284 GLU A O 1
ATOM 2268 N N . TYR A 1 285 ? 10.235 26.575 -11.010 1.00 85.50 285 TYR A N 1
ATOM 2269 C CA . TYR A 1 285 ? 10.388 25.249 -10.417 1.00 85.50 285 TYR A CA 1
ATOM 2270 C C . TYR A 1 285 ? 9.036 24.751 -9.902 1.00 85.50 285 TYR A C 1
ATOM 2272 O O . TYR A 1 285 ? 8.527 25.212 -8.881 1.00 85.50 285 TYR A O 1
ATOM 2280 N N . VAL A 1 286 ? 8.464 23.786 -10.621 1.00 80.44 286 VAL A N 1
ATOM 2281 C CA . VAL A 1 286 ? 7.144 23.228 -10.302 1.00 80.44 286 VAL A CA 1
ATOM 2282 C C . VAL A 1 286 ? 7.259 22.050 -9.340 1.00 80.44 286 VAL A C 1
ATOM 2284 O O . VAL A 1 286 ? 6.511 21.968 -8.373 1.00 80.44 286 VAL A O 1
ATOM 2287 N N . SER A 1 287 ? 8.171 21.104 -9.573 1.00 80.75 287 SER A N 1
ATOM 2288 C CA . SER A 1 287 ? 8.301 19.921 -8.716 1.00 80.75 287 SER A CA 1
ATOM 2289 C C . SER A 1 287 ? 9.661 19.237 -8.849 1.00 80.75 287 SER A C 1
ATOM 2291 O O . SER A 1 287 ? 10.398 19.450 -9.807 1.00 80.75 287 SER A O 1
ATOM 2293 N N . ASN A 1 288 ? 9.957 18.332 -7.913 1.00 81.12 288 ASN A N 1
ATOM 2294 C CA . ASN A 1 288 ? 11.161 17.493 -7.936 1.00 81.12 288 ASN A CA 1
ATOM 2295 C C . ASN A 1 288 ? 11.153 16.421 -9.044 1.00 81.12 288 ASN A C 1
ATOM 2297 O O . ASN A 1 288 ? 12.163 15.739 -9.229 1.00 81.12 288 ASN A O 1
ATOM 2301 N N . GLN A 1 289 ? 10.023 16.215 -9.724 1.00 78.25 289 GLN A N 1
ATOM 2302 C CA . GLN A 1 289 ? 9.885 15.238 -10.807 1.00 78.25 289 GLN A CA 1
ATOM 2303 C C . GLN A 1 289 ? 10.137 15.885 -12.170 1.00 78.25 289 GLN A C 1
ATOM 2305 O O . GLN A 1 289 ? 10.752 15.251 -13.032 1.00 78.25 289 GLN A O 1
ATOM 2310 N N . GLU A 1 290 ? 9.733 17.148 -12.321 1.00 87.44 290 GLU A N 1
ATOM 2311 C CA . GLU A 1 290 ? 9.919 17.916 -13.546 1.00 87.44 290 GLU A CA 1
ATOM 2312 C C . GLU A 1 290 ? 11.397 18.172 -13.843 1.00 87.44 290 GLU A C 1
ATOM 2314 O O . GLU A 1 290 ? 12.225 18.384 -12.949 1.00 87.44 290 GLU A O 1
ATOM 2319 N N . LYS A 1 291 ? 11.747 18.120 -15.131 1.00 91.50 291 LYS A N 1
ATOM 2320 C CA . LYS A 1 291 ? 13.121 18.365 -15.573 1.00 91.50 291 LYS A CA 1
ATOM 2321 C C . LYS A 1 291 ? 13.377 19.866 -15.643 1.00 91.50 291 LYS A C 1
ATOM 2323 O O . LYS A 1 291 ? 12.668 20.591 -16.330 1.00 91.50 291 LYS A O 1
ATOM 2328 N N . LEU A 1 292 ? 14.448 20.299 -14.994 1.00 93.00 292 LEU A N 1
ATOM 2329 C CA . LEU A 1 292 ? 14.998 21.639 -15.122 1.00 93.00 292 LEU A CA 1
ATOM 2330 C C . LEU A 1 292 ? 15.954 21.693 -16.309 1.00 93.00 292 LEU A C 1
ATOM 2332 O O . LEU A 1 292 ? 16.708 20.746 -16.552 1.00 93.00 292 LEU A O 1
ATOM 2336 N N . HIS A 1 293 ? 15.933 22.813 -17.021 1.00 93.81 293 HIS A N 1
ATOM 2337 C CA . HIS A 1 293 ? 16.925 23.156 -18.025 1.00 93.81 293 HIS A CA 1
ATOM 2338 C C . HIS A 1 293 ? 18.108 23.832 -17.329 1.00 93.81 293 HIS A C 1
ATOM 2340 O O . HIS A 1 293 ? 17.975 24.921 -16.767 1.00 93.81 293 HIS A O 1
ATOM 2346 N N . LEU A 1 294 ? 19.254 23.157 -17.343 1.00 93.38 294 LEU A N 1
ATOM 2347 C CA . LEU A 1 294 ? 20.492 23.575 -16.698 1.00 93.38 294 LEU A CA 1
ATOM 2348 C C . LEU A 1 294 ? 21.607 23.722 -17.736 1.00 93.38 294 LEU A C 1
ATOM 2350 O O . LEU A 1 294 ? 21.635 22.991 -18.726 1.00 93.38 294 LEU A O 1
ATOM 2354 N N . LEU A 1 295 ? 22.569 24.597 -17.466 1.00 92.56 295 LEU A N 1
ATOM 2355 C CA . LEU A 1 295 ? 23.857 24.635 -18.149 1.00 92.56 295 LEU A CA 1
ATOM 2356 C C . LEU A 1 295 ? 24.930 24.147 -17.187 1.00 92.56 295 LEU A C 1
ATOM 2358 O O . LEU A 1 295 ? 25.028 24.639 -16.062 1.00 92.56 295 LEU A O 1
ATOM 2362 N N . CYS A 1 296 ? 25.732 23.177 -17.620 1.00 91.81 296 CYS A N 1
ATOM 2363 C CA . CYS A 1 296 ? 26.905 22.790 -16.845 1.00 91.81 296 CYS A CA 1
ATOM 2364 C C . CYS A 1 296 ? 28.003 23.864 -16.923 1.00 91.81 296 CYS A C 1
ATOM 2366 O O . CYS A 1 296 ? 27.920 24.789 -17.729 1.00 91.81 296 CYS A O 1
ATOM 2368 N N . ASP A 1 297 ? 29.055 23.700 -16.129 1.00 89.06 297 ASP A N 1
ATOM 2369 C CA . ASP A 1 297 ? 30.293 24.495 -16.145 1.00 89.06 297 ASP A CA 1
ATOM 2370 C C . ASP A 1 297 ? 30.836 24.796 -17.562 1.00 89.06 297 ASP A C 1
ATOM 2372 O O . ASP A 1 297 ? 31.196 25.925 -17.885 1.00 89.06 297 ASP A O 1
ATOM 2376 N N . LYS A 1 298 ? 30.821 23.795 -18.449 1.00 88.75 298 LYS A N 1
ATOM 2377 C CA . LYS A 1 298 ? 31.225 23.899 -19.864 1.00 88.75 298 LYS A CA 1
ATOM 2378 C C . LYS A 1 298 ? 30.114 24.393 -20.805 1.00 88.75 298 LYS A C 1
ATOM 2380 O O . LYS A 1 298 ? 30.222 24.226 -22.015 1.00 88.75 298 LYS A O 1
ATOM 2385 N N . LYS A 1 299 ? 29.035 24.972 -20.270 1.00 89.88 299 LYS A N 1
ATOM 2386 C CA . LYS A 1 299 ? 27.879 25.529 -21.001 1.00 89.88 299 LYS A CA 1
ATOM 2387 C C . LYS A 1 299 ? 27.089 24.527 -21.857 1.00 89.88 299 LYS A C 1
ATOM 2389 O O . LYS A 1 299 ? 26.396 24.916 -22.794 1.00 89.88 299 LYS A O 1
ATOM 2394 N N . HIS A 1 300 ? 27.142 23.236 -21.538 1.00 89.81 300 HIS A N 1
ATOM 2395 C CA . HIS A 1 300 ? 26.296 22.249 -22.209 1.00 89.81 300 HIS A CA 1
ATOM 2396 C C . HIS A 1 300 ? 24.858 22.293 -21.665 1.00 89.81 300 HIS A C 1
ATOM 2398 O O . HIS A 1 300 ? 24.700 22.263 -20.442 1.00 89.81 300 HIS A O 1
ATOM 2404 N N . PRO A 1 301 ? 23.822 22.283 -22.528 1.00 90.75 301 PRO A N 1
ATOM 2405 C CA . PRO A 1 301 ? 22.433 22.192 -22.092 1.00 90.75 301 PRO A CA 1
ATOM 2406 C C . PRO A 1 301 ? 22.121 20.791 -21.561 1.00 90.75 301 PRO A C 1
ATOM 2408 O O . PRO A 1 301 ? 22.397 19.780 -22.212 1.00 90.75 301 PRO A O 1
ATOM 2411 N N . VAL A 1 302 ? 21.536 20.733 -20.367 1.00 91.69 302 VAL A N 1
ATOM 2412 C CA . VAL A 1 302 ? 21.197 19.502 -19.655 1.00 91.69 302 VAL A CA 1
ATOM 2413 C C . VAL A 1 302 ? 19.782 19.607 -19.098 1.00 91.69 302 VAL A C 1
ATOM 2415 O O . VAL A 1 302 ? 19.452 20.552 -18.391 1.00 91.69 302 VAL A O 1
ATOM 2418 N N . PHE A 1 303 ? 18.957 18.595 -19.367 1.00 92.00 303 PHE A N 1
ATOM 2419 C CA . PHE A 1 303 ? 17.605 18.492 -18.819 1.00 92.00 303 PHE A CA 1
ATOM 2420 C C . PHE A 1 303 ? 17.561 17.423 -17.729 1.00 92.00 303 PHE A C 1
ATOM 2422 O O . PHE A 1 303 ? 17.615 16.223 -18.018 1.00 92.00 303 PHE A O 1
ATOM 2429 N N . MET A 1 304 ? 17.463 17.837 -16.467 1.00 91.12 304 MET A N 1
ATOM 2430 C CA . MET A 1 304 ? 17.412 16.915 -15.329 1.00 91.12 304 MET A CA 1
ATOM 2431 C C . MET A 1 304 ? 16.575 17.468 -14.185 1.00 91.12 304 MET A C 1
ATOM 2433 O O . MET A 1 304 ? 16.498 18.670 -13.980 1.00 91.12 304 MET A O 1
ATOM 2437 N N . ASN A 1 305 ? 15.945 16.579 -13.425 1.00 92.19 305 ASN A N 1
ATOM 2438 C CA . ASN A 1 305 ? 15.228 16.986 -12.225 1.00 92.19 305 ASN A CA 1
ATOM 2439 C C . ASN A 1 305 ? 16.187 17.246 -11.050 1.00 92.19 305 ASN A C 1
ATOM 2441 O O . ASN A 1 305 ? 17.318 16.745 -11.019 1.00 92.19 305 ASN A O 1
ATOM 2445 N N . LEU A 1 306 ? 15.716 18.018 -10.069 1.00 89.50 306 LEU A N 1
ATOM 2446 C CA . LEU A 1 306 ? 16.521 18.454 -8.927 1.00 89.50 306 LEU A CA 1
ATOM 2447 C C . LEU A 1 306 ? 17.018 17.279 -8.067 1.00 89.50 306 LEU A C 1
ATOM 2449 O O . LEU A 1 306 ? 18.139 17.319 -7.563 1.00 89.50 306 LEU A O 1
ATOM 2453 N N . ASN A 1 307 ? 16.235 16.202 -7.942 1.00 90.75 307 ASN A N 1
ATOM 2454 C CA . ASN A 1 307 ? 16.652 15.010 -7.198 1.00 90.75 307 ASN A CA 1
ATOM 2455 C C . ASN A 1 307 ? 17.894 14.344 -7.824 1.00 90.75 307 ASN A C 1
ATOM 2457 O O . ASN A 1 307 ? 18.862 14.045 -7.131 1.00 90.75 307 ASN A O 1
ATOM 2461 N N . ASN A 1 308 ? 17.912 14.167 -9.149 1.00 90.62 308 ASN A N 1
ATOM 2462 C CA . ASN A 1 308 ? 19.080 13.632 -9.854 1.00 90.62 308 ASN A CA 1
ATOM 2463 C C . ASN A 1 308 ? 20.294 14.565 -9.753 1.00 90.62 308 ASN A C 1
ATOM 2465 O O . ASN A 1 308 ? 21.415 14.079 -9.597 1.00 90.62 308 ASN A O 1
ATOM 2469 N N . PHE A 1 309 ? 20.075 15.882 -9.826 1.00 90.81 309 PHE A N 1
ATOM 2470 C CA . PHE A 1 309 ? 21.141 16.871 -9.663 1.00 90.81 309 PHE A CA 1
ATOM 2471 C C . PHE A 1 309 ? 21.792 16.771 -8.274 1.00 90.81 309 PHE A C 1
ATOM 2473 O O . PHE A 1 309 ? 23.016 16.682 -8.172 1.00 90.81 309 PHE A O 1
ATOM 2480 N N . ARG A 1 310 ? 20.975 16.699 -7.212 1.00 88.06 310 ARG A N 1
ATOM 2481 C CA . ARG A 1 310 ? 21.424 16.523 -5.818 1.00 88.06 310 ARG A CA 1
ATOM 2482 C C . ARG A 1 310 ? 22.165 15.210 -5.593 1.00 88.06 310 ARG A C 1
ATOM 2484 O O . ARG A 1 310 ? 23.183 15.204 -4.915 1.00 88.06 310 ARG A O 1
ATOM 2491 N N . ASN A 1 311 ? 21.716 14.129 -6.227 1.00 89.62 311 ASN A N 1
ATOM 2492 C CA . ASN A 1 311 ? 22.380 12.822 -6.182 1.00 89.62 311 ASN A CA 1
ATOM 2493 C C . ASN A 1 311 ? 23.691 12.767 -6.991 1.00 89.62 311 ASN A C 1
ATOM 2495 O O . ASN A 1 311 ? 24.220 11.688 -7.244 1.00 89.62 311 ASN A O 1
ATOM 2499 N N . GLY A 1 312 ? 24.217 13.909 -7.438 1.00 87.56 312 GLY A N 1
ATOM 2500 C CA . GLY A 1 312 ? 25.533 13.981 -8.056 1.00 87.56 312 GLY A CA 1
ATOM 2501 C C . GLY A 1 312 ? 25.551 13.712 -9.560 1.00 87.56 312 GLY A C 1
ATOM 2502 O O . GLY A 1 312 ? 26.632 13.763 -10.147 1.00 87.56 312 GLY A O 1
ATOM 2503 N N . LYS A 1 313 ? 24.404 13.501 -10.225 1.00 89.12 313 LYS A N 1
ATOM 2504 C CA . LYS A 1 313 ? 24.369 13.217 -11.670 1.00 89.12 313 LYS A CA 1
ATOM 2505 C C . LYS A 1 313 ? 24.984 14.373 -12.467 1.00 89.12 313 LYS A C 1
ATOM 2507 O O . LYS A 1 313 ? 24.578 15.520 -12.309 1.00 89.12 313 LYS A O 1
ATOM 2512 N N . GLY A 1 314 ? 25.989 14.063 -13.285 1.00 88.56 314 GLY A N 1
ATOM 2513 C CA . GLY A 1 314 ? 26.747 15.042 -14.066 1.00 88.56 314 GLY A CA 1
ATOM 2514 C C . GLY A 1 314 ? 26.206 15.269 -15.479 1.00 88.56 314 GLY A C 1
ATOM 2515 O O . GLY A 1 314 ? 25.197 14.693 -15.892 1.00 88.56 314 GLY A O 1
ATOM 2516 N N . CYS A 1 315 ? 26.909 16.111 -16.238 1.00 89.94 315 CYS A N 1
ATOM 2517 C CA . CYS A 1 315 ? 26.607 16.382 -17.640 1.00 89.94 315 CYS A CA 1
ATOM 2518 C C . CYS A 1 315 ? 27.059 15.211 -18.525 1.00 89.94 315 CYS A C 1
ATOM 2520 O O . CYS A 1 315 ? 28.247 14.895 -18.565 1.00 89.94 315 CYS A O 1
ATOM 2522 N N . ALA A 1 316 ? 26.123 14.610 -19.269 1.00 86.06 316 ALA A N 1
ATOM 2523 C CA . ALA A 1 316 ? 26.401 13.466 -20.142 1.00 86.06 316 ALA A CA 1
ATOM 2524 C C . ALA A 1 316 ? 27.418 13.787 -21.252 1.00 86.06 316 ALA A C 1
ATOM 2526 O O . ALA A 1 316 ? 28.209 12.919 -21.614 1.00 86.06 316 ALA A O 1
ATOM 2527 N N . LYS A 1 317 ? 27.441 15.036 -21.746 1.00 86.06 317 LYS A N 1
ATOM 2528 C CA . LYS A 1 317 ? 28.448 15.505 -22.713 1.00 86.06 317 LYS A CA 1
ATOM 2529 C C . LYS A 1 317 ? 29.842 15.548 -22.095 1.00 86.06 317 LYS A C 1
ATOM 2531 O O . LYS A 1 317 ? 30.780 15.003 -22.663 1.00 86.06 317 LYS A O 1
ATOM 2536 N N . CYS A 1 318 ? 29.971 16.121 -20.896 1.00 85.31 318 CYS A N 1
ATOM 2537 C CA . CYS A 1 318 ? 31.256 16.187 -20.194 1.00 85.31 318 CYS A CA 1
ATOM 2538 C C . CYS A 1 318 ? 31.798 14.800 -19.826 1.00 85.31 318 CYS A C 1
ATOM 2540 O O . CYS A 1 318 ? 33.008 14.607 -19.837 1.00 85.31 318 CYS A O 1
ATOM 2542 N N . SER A 1 319 ? 30.920 13.844 -19.507 1.00 84.25 319 SER A N 1
ATOM 2543 C CA . SER A 1 319 ? 31.313 12.479 -19.146 1.00 84.25 319 SER A CA 1
ATOM 2544 C C . SER A 1 319 ? 31.433 11.524 -20.340 1.00 84.25 319 SER A C 1
ATOM 2546 O O . SER A 1 319 ? 31.651 10.334 -20.126 1.00 84.25 319 SER A O 1
ATOM 2548 N N . GLY A 1 320 ? 31.228 11.992 -21.580 1.00 79.50 320 GLY A N 1
ATOM 2549 C CA . GLY A 1 320 ? 31.243 11.144 -22.781 1.00 79.50 320 GLY A CA 1
ATOM 2550 C C . GLY A 1 320 ? 30.141 10.074 -22.817 1.00 79.50 320 GLY A C 1
ATOM 2551 O O . GLY A 1 320 ? 30.240 9.106 -23.564 1.00 79.50 320 GLY A O 1
ATOM 2552 N N . MET A 1 321 ? 29.092 10.226 -22.003 1.00 79.19 321 MET A N 1
ATOM 2553 C CA . MET A 1 321 ? 27.952 9.302 -21.909 1.00 79.19 321 MET A CA 1
ATOM 2554 C C . MET A 1 321 ? 26.731 9.807 -22.687 1.00 79.19 321 MET A C 1
ATOM 2556 O O . MET A 1 321 ? 25.599 9.399 -22.413 1.00 79.19 321 MET A O 1
ATOM 2560 N N . GLU A 1 322 ? 26.931 10.729 -23.629 1.00 78.38 322 GLU A N 1
ATOM 2561 C CA . GLU A 1 322 ? 25.860 11.181 -24.505 1.00 78.38 322 GLU A CA 1
ATOM 2562 C C . GLU A 1 322 ? 25.337 10.003 -25.335 1.00 78.38 322 GLU A C 1
ATOM 2564 O O . GLU A 1 322 ? 26.092 9.179 -25.856 1.00 78.38 322 GLU A O 1
ATOM 2569 N N . SER A 1 323 ? 24.012 9.879 -25.400 1.00 77.00 323 SER A N 1
ATOM 2570 C CA . SER A 1 323 ? 23.399 8.837 -26.216 1.00 77.00 323 SER A CA 1
ATOM 2571 C C . SER A 1 323 ? 23.592 9.174 -27.694 1.00 77.00 323 SER A C 1
ATOM 2573 O O . SER A 1 323 ? 23.387 10.327 -28.068 1.00 77.00 323 SER A O 1
ATOM 2575 N N . PRO A 1 324 ? 23.944 8.192 -28.540 1.00 83.12 324 PRO A N 1
ATOM 2576 C CA . PRO A 1 324 ? 24.164 8.438 -29.958 1.00 83.12 324 PRO A CA 1
ATOM 2577 C C . PRO A 1 324 ? 22.876 8.921 -30.625 1.00 83.12 324 PRO A C 1
ATOM 2579 O O . PRO A 1 324 ? 21.782 8.418 -30.327 1.00 83.12 324 PRO A O 1
ATOM 2582 N N . THR A 1 325 ? 23.015 9.865 -31.551 1.00 86.50 325 THR A N 1
ATOM 2583 C CA . THR A 1 325 ? 21.899 10.358 -32.365 1.00 86.50 325 THR A CA 1
ATOM 2584 C C . THR A 1 325 ? 21.397 9.270 -33.315 1.00 86.50 325 THR A C 1
ATOM 2586 O O . THR A 1 325 ? 22.079 8.272 -33.555 1.00 86.50 325 THR A O 1
ATOM 2589 N N . PHE A 1 326 ? 20.191 9.438 -33.864 1.00 87.25 326 PHE A N 1
ATOM 2590 C CA . PHE A 1 326 ? 19.664 8.497 -34.856 1.00 87.25 326 PHE A CA 1
ATOM 2591 C C . PHE A 1 326 ? 20.600 8.365 -36.067 1.00 87.25 326 PHE A C 1
ATOM 2593 O O . PHE A 1 326 ? 20.926 7.244 -36.444 1.00 87.25 326 PHE A O 1
ATOM 2600 N N . GLU A 1 327 ? 21.127 9.480 -36.580 1.00 86.19 327 GLU A N 1
ATOM 2601 C CA . GLU A 1 327 ? 22.079 9.491 -37.700 1.00 86.19 327 GLU A CA 1
ATOM 2602 C C . GLU A 1 327 ? 23.375 8.740 -37.383 1.00 86.19 327 GLU A C 1
ATOM 2604 O O . GLU A 1 327 ? 23.824 7.906 -38.168 1.00 86.19 327 GLU A O 1
ATOM 2609 N N . GLN A 1 328 ? 23.942 8.955 -36.191 1.00 87.19 328 GLN A N 1
ATOM 2610 C CA . GLN A 1 328 ? 25.121 8.208 -35.742 1.00 87.19 328 GLN A CA 1
ATOM 2611 C C . GLN A 1 328 ? 24.829 6.710 -35.652 1.00 87.19 328 GLN A C 1
ATOM 2613 O O . GLN A 1 328 ? 25.668 5.892 -36.031 1.00 87.19 328 GLN A O 1
ATOM 2618 N N . ARG A 1 329 ? 23.634 6.331 -35.176 1.00 91.06 329 ARG A N 1
ATOM 2619 C CA . ARG A 1 329 ? 23.249 4.920 -35.127 1.00 91.06 329 ARG A CA 1
ATOM 2620 C C . ARG A 1 329 ? 23.078 4.325 -36.515 1.00 91.06 329 ARG A C 1
ATOM 2622 O O . ARG A 1 329 ? 23.601 3.246 -36.770 1.00 91.06 329 ARG A O 1
ATOM 2629 N N . LYS A 1 330 ? 22.380 5.027 -37.404 1.00 90.81 330 LYS A N 1
ATOM 2630 C CA . LYS A 1 330 ? 22.140 4.593 -38.780 1.00 90.81 330 LYS A CA 1
ATOM 2631 C C . LYS A 1 330 ? 23.455 4.383 -39.531 1.00 90.81 330 LYS A C 1
ATOM 2633 O O . LYS A 1 330 ? 23.611 3.356 -40.180 1.00 90.81 330 LYS A O 1
ATOM 2638 N N . ALA A 1 331 ? 24.423 5.284 -39.363 1.00 89.44 331 ALA A N 1
ATOM 2639 C CA . ALA A 1 331 ? 25.749 5.153 -39.960 1.00 89.44 331 ALA A CA 1
ATOM 2640 C C . ALA A 1 331 ? 26.495 3.886 -39.494 1.00 89.44 331 ALA A C 1
ATOM 2642 O O . ALA A 1 331 ? 27.055 3.172 -40.323 1.00 89.44 331 ALA A O 1
ATOM 2643 N N . GLU A 1 332 ? 26.482 3.562 -38.195 1.00 91.12 332 GLU A N 1
ATOM 2644 C CA . GLU A 1 332 ? 27.112 2.329 -37.685 1.00 91.12 332 GLU A CA 1
ATOM 2645 C C . GLU A 1 332 ? 26.397 1.055 -38.158 1.00 91.12 332 GLU A C 1
ATOM 2647 O O . GLU A 1 332 ? 27.049 0.054 -38.446 1.00 91.12 332 GLU A O 1
ATOM 2652 N N . PHE A 1 333 ? 25.066 1.075 -38.279 1.00 91.12 333 PHE A N 1
ATOM 2653 C CA . PHE A 1 333 ? 24.321 -0.050 -38.856 1.00 91.12 333 PHE A CA 1
ATOM 2654 C C . PHE A 1 333 ? 24.655 -0.236 -40.342 1.00 91.12 333 PHE A C 1
ATOM 2656 O O . PHE A 1 333 ? 24.869 -1.366 -40.784 1.00 91.12 333 PHE A O 1
ATOM 2663 N N . LEU A 1 334 ? 24.794 0.860 -41.092 1.00 90.69 334 LEU A N 1
ATOM 2664 C CA . LEU A 1 334 ? 25.105 0.816 -42.518 1.00 90.69 334 LEU A CA 1
ATOM 2665 C C . LEU A 1 334 ? 26.494 0.222 -42.797 1.00 90.69 334 LEU A C 1
ATOM 2667 O O . LEU A 1 334 ? 26.636 -0.540 -43.748 1.00 90.69 334 LEU A O 1
ATOM 2671 N N . LYS A 1 335 ? 27.491 0.470 -41.930 1.00 90.44 335 LYS A N 1
ATOM 2672 C CA . LYS A 1 335 ? 28.819 -0.183 -42.001 1.00 90.44 335 LYS A CA 1
ATOM 2673 C C . LYS A 1 335 ? 28.747 -1.715 -41.946 1.00 90.44 335 LYS A C 1
ATOM 2675 O O . LYS A 1 335 ? 29.681 -2.385 -42.370 1.00 90.44 335 LYS A O 1
ATOM 2680 N N . LEU A 1 336 ? 27.654 -2.265 -41.417 1.00 87.62 336 LEU A N 1
ATOM 2681 C CA . LEU A 1 336 ? 27.394 -3.700 -41.303 1.00 87.62 336 LEU A CA 1
ATOM 2682 C C . LEU A 1 336 ? 26.432 -4.216 -42.385 1.00 87.62 336 LEU A C 1
ATOM 2684 O O . LEU A 1 336 ? 25.900 -5.318 -42.245 1.00 87.62 336 LEU A O 1
ATOM 2688 N N . ASN A 1 337 ? 26.164 -3.421 -43.428 1.00 88.25 337 ASN A N 1
ATOM 2689 C CA . ASN A 1 337 ? 25.130 -3.672 -44.437 1.00 88.25 337 ASN A CA 1
ATOM 2690 C C . ASN A 1 337 ? 23.727 -3.842 -43.828 1.00 88.25 337 ASN A C 1
ATOM 2692 O O . ASN A 1 337 ? 22.919 -4.644 -44.306 1.00 88.25 337 ASN A O 1
ATOM 2696 N N . LEU A 1 338 ? 23.431 -3.110 -42.751 1.00 89.94 338 LEU A N 1
ATOM 2697 C CA . LEU A 1 338 ? 22.127 -3.105 -42.092 1.00 89.94 338 LEU A CA 1
ATOM 2698 C C . LEU A 1 338 ? 21.480 -1.723 -42.227 1.00 89.94 338 LEU A C 1
ATOM 2700 O O . LEU A 1 338 ? 22.089 -0.708 -41.903 1.00 89.94 338 LEU A O 1
ATOM 2704 N N . ASP A 1 339 ? 20.222 -1.686 -42.644 1.00 91.62 339 ASP A N 1
ATOM 2705 C CA . ASP A 1 339 ? 19.391 -0.488 -42.630 1.00 91.62 339 ASP A CA 1
ATOM 2706 C C . ASP A 1 339 ? 18.570 -0.439 -41.336 1.00 91.62 339 ASP A C 1
ATOM 2708 O O . ASP A 1 339 ? 17.831 -1.373 -41.016 1.00 91.62 339 ASP A O 1
ATOM 2712 N N . LEU A 1 340 ? 18.740 0.624 -40.551 1.00 92.19 340 LEU A N 1
ATOM 2713 C CA . LEU A 1 340 ? 18.081 0.797 -39.256 1.00 92.19 340 LEU A CA 1
ATOM 2714 C C . LEU A 1 340 ? 16.653 1.324 -39.457 1.00 92.19 340 LEU A C 1
ATOM 2716 O O . LEU A 1 340 ? 16.470 2.420 -39.980 1.00 92.19 340 LEU A O 1
ATOM 2720 N N . LEU A 1 341 ? 15.655 0.577 -38.976 1.00 89.38 341 LEU A N 1
ATOM 2721 C CA . LEU A 1 341 ? 14.235 0.915 -39.142 1.00 89.38 341 LEU A CA 1
ATOM 2722 C C . LEU A 1 341 ? 13.675 1.724 -37.960 1.00 89.38 341 LEU A C 1
ATOM 2724 O O . LEU A 1 341 ? 12.783 2.551 -38.137 1.00 89.38 341 LEU A O 1
ATOM 2728 N N . ASP A 1 342 ? 14.199 1.505 -36.750 1.00 86.94 342 ASP A N 1
ATOM 2729 C CA . ASP A 1 342 ? 13.684 2.146 -35.537 1.00 86.94 342 ASP A CA 1
ATOM 2730 C C . ASP A 1 342 ? 14.325 3.516 -35.270 1.00 86.94 342 ASP A C 1
ATOM 2732 O O . ASP A 1 342 ? 15.504 3.627 -34.918 1.00 86.94 342 ASP A O 1
ATOM 2736 N N . ALA A 1 343 ? 13.508 4.572 -35.321 1.00 79.75 343 ALA A N 1
ATOM 2737 C CA . ALA A 1 343 ? 13.910 5.914 -34.892 1.00 79.75 343 ALA A CA 1
ATOM 2738 C C . ALA A 1 343 ? 14.047 6.031 -33.360 1.00 79.75 343 ALA A C 1
ATOM 2740 O O . ALA A 1 343 ? 14.924 6.735 -32.845 1.00 79.75 343 ALA A O 1
ATOM 2741 N N . SER A 1 344 ? 13.195 5.321 -32.613 1.00 81.50 344 SER A N 1
ATOM 2742 C CA . SER A 1 344 ? 13.160 5.382 -31.148 1.00 81.50 344 SER A CA 1
ATOM 2743 C C . SER A 1 344 ? 14.278 4.551 -30.507 1.00 81.50 344 SER A C 1
ATOM 2745 O O . SER A 1 344 ? 14.585 3.452 -30.955 1.00 81.50 344 SER A O 1
ATOM 2747 N N . TYR A 1 345 ? 14.887 5.059 -29.433 1.00 83.31 345 TYR A N 1
ATOM 2748 C CA . TYR A 1 345 ? 15.962 4.371 -28.713 1.00 83.31 345 TYR A CA 1
ATOM 2749 C C . TYR A 1 345 ? 15.852 4.621 -27.220 1.00 83.31 345 TYR A C 1
ATOM 2751 O O . TYR A 1 345 ? 15.869 5.766 -26.769 1.00 83.31 345 TYR A O 1
ATOM 2759 N N . LYS A 1 346 ? 15.730 3.534 -26.455 1.00 81.56 346 LYS A N 1
ATOM 2760 C CA . LYS A 1 346 ? 15.566 3.600 -25.001 1.00 81.56 346 LYS A CA 1
ATOM 2761 C C . LYS A 1 346 ? 16.914 3.559 -24.293 1.00 81.56 346 LYS A C 1
ATOM 2763 O O . LYS A 1 346 ? 17.166 4.373 -23.411 1.00 81.56 346 LYS A O 1
ATOM 2768 N N . ASN A 1 347 ? 17.759 2.586 -24.633 1.00 83.25 347 ASN A N 1
ATOM 2769 C CA . ASN A 1 347 ? 19.076 2.405 -24.022 1.00 83.25 347 ASN A CA 1
ATOM 2770 C C . ASN A 1 347 ? 19.973 1.484 -24.869 1.00 83.25 347 ASN A C 1
ATOM 2772 O O . ASN A 1 347 ? 19.543 0.901 -25.857 1.00 83.25 347 ASN A O 1
ATOM 2776 N N . THR A 1 348 ? 21.225 1.301 -24.451 1.00 83.31 348 THR A N 1
ATOM 2777 C CA . THR A 1 348 ? 22.246 0.538 -25.196 1.00 83.31 348 THR A CA 1
ATOM 2778 C C . THR A 1 348 ? 21.914 -0.936 -25.419 1.00 83.31 348 THR A C 1
ATOM 2780 O O . THR A 1 348 ? 22.451 -1.532 -26.354 1.00 83.31 348 THR A O 1
ATOM 2783 N N . ASN A 1 349 ? 21.037 -1.509 -24.591 1.00 84.06 349 ASN A N 1
ATOM 2784 C CA . ASN A 1 349 ? 20.616 -2.906 -24.648 1.00 84.06 349 ASN A CA 1
ATOM 2785 C C . ASN A 1 349 ? 19.224 -3.083 -25.270 1.00 84.06 349 ASN A C 1
ATOM 2787 O O . ASN A 1 349 ? 18.835 -4.220 -25.526 1.00 84.06 349 ASN A O 1
ATOM 2791 N N . SER A 1 350 ? 18.468 -2.002 -25.507 1.00 87.44 350 SER A N 1
ATOM 2792 C CA . SER A 1 350 ? 17.139 -2.119 -26.104 1.00 87.44 350 SER A CA 1
ATOM 2793 C C . SER A 1 350 ? 17.255 -2.625 -27.543 1.00 87.44 350 SER A C 1
ATOM 2795 O O . SER A 1 350 ? 18.121 -2.124 -28.271 1.00 87.44 350 SER A O 1
ATOM 2797 N N . PRO A 1 351 ? 16.416 -3.592 -27.951 1.00 87.69 351 PRO A N 1
ATOM 2798 C CA . PRO A 1 351 ? 16.410 -4.088 -29.319 1.00 87.69 351 PRO A CA 1
ATOM 2799 C C . PRO A 1 351 ? 16.009 -2.969 -30.284 1.00 87.69 351 PRO A C 1
ATOM 2801 O O . PRO A 1 351 ? 15.095 -2.197 -29.998 1.00 87.69 351 PRO A O 1
ATOM 2804 N N . LEU A 1 352 ? 16.732 -2.884 -31.398 1.00 91.00 352 LEU A N 1
ATOM 2805 C CA . LEU A 1 352 ? 16.468 -2.013 -32.535 1.00 91.00 352 LEU A CA 1
ATOM 2806 C C . LEU A 1 352 ? 16.250 -2.885 -33.769 1.00 91.00 352 LEU A C 1
ATOM 2808 O O . LEU A 1 352 ? 17.087 -3.744 -34.076 1.00 91.00 352 LEU A O 1
ATOM 2812 N N . LYS A 1 353 ? 15.142 -2.655 -34.469 1.00 90.69 353 LYS A N 1
ATOM 2813 C CA . LYS A 1 353 ? 14.809 -3.322 -35.725 1.00 90.69 353 LYS A CA 1
ATOM 2814 C C . LYS A 1 353 ? 15.692 -2.824 -36.855 1.00 90.69 353 LYS A C 1
ATOM 2816 O O . LYS A 1 353 ? 15.877 -1.620 -37.041 1.00 90.69 353 LYS A O 1
ATOM 2821 N N . TYR A 1 354 ? 16.203 -3.763 -37.636 1.00 89.81 354 TYR A N 1
ATOM 2822 C CA . TYR A 1 354 ? 17.009 -3.498 -38.817 1.00 89.81 354 TYR A CA 1
ATOM 2823 C C . TYR A 1 354 ? 16.611 -4.423 -39.961 1.00 89.81 354 TYR A C 1
ATOM 2825 O O . TYR A 1 354 ? 16.133 -5.533 -39.729 1.00 89.81 354 TYR A O 1
ATOM 2833 N N . LYS A 1 355 ? 16.867 -3.984 -41.191 1.00 86.44 355 LYS A N 1
ATOM 2834 C CA . LYS A 1 355 ? 16.794 -4.791 -42.405 1.00 86.44 355 LYS A CA 1
ATOM 2835 C C . LYS A 1 355 ? 18.204 -5.017 -42.939 1.00 86.44 355 LYS A C 1
ATOM 2837 O O . LYS A 1 355 ? 18.930 -4.066 -43.193 1.00 86.44 355 LYS A O 1
ATOM 2842 N N . CYS A 1 356 ? 18.618 -6.263 -43.115 1.00 84.88 356 CYS A N 1
ATOM 2843 C CA . CYS A 1 356 ? 19.875 -6.569 -43.785 1.00 84.88 356 CYS A CA 1
ATOM 2844 C C . CYS A 1 356 ? 19.750 -6.273 -45.285 1.00 84.88 356 CYS A C 1
ATOM 2846 O O . CYS A 1 356 ? 18.816 -6.741 -45.935 1.00 84.88 356 CYS A O 1
ATOM 2848 N N . LEU A 1 357 ? 20.692 -5.504 -45.829 1.00 82.50 357 LEU A N 1
ATOM 2849 C CA . LEU A 1 357 ? 20.740 -5.131 -47.245 1.00 82.50 357 LEU A CA 1
ATOM 2850 C C . LEU A 1 357 ? 21.256 -6.266 -48.143 1.00 82.50 357 LEU A C 1
ATOM 2852 O O . LEU A 1 357 ? 21.015 -6.244 -49.343 1.00 82.50 357 LEU A O 1
ATOM 2856 N N . GLU A 1 358 ? 21.926 -7.264 -47.564 1.00 75.06 358 GLU A N 1
ATOM 2857 C CA . GLU A 1 358 ? 22.468 -8.421 -48.284 1.00 75.06 358 GLU A CA 1
ATOM 2858 C C . GLU A 1 358 ? 21.421 -9.531 -48.465 1.00 75.06 358 GLU A C 1
ATOM 2860 O O . GLU A 1 358 ? 21.174 -9.978 -49.581 1.00 75.06 358 GLU A O 1
ATOM 2865 N N . CYS A 1 359 ? 20.760 -9.952 -47.379 1.00 68.94 359 CYS A N 1
ATOM 2866 C CA . CYS A 1 359 ? 19.818 -11.080 -47.396 1.00 68.94 359 CYS A CA 1
ATOM 2867 C C . CYS A 1 359 ? 18.341 -10.683 -47.257 1.00 68.94 359 CYS A C 1
ATOM 2869 O O . CYS A 1 359 ? 17.458 -11.538 -47.283 1.00 68.94 359 CYS A O 1
ATOM 2871 N N . GLY A 1 360 ? 18.049 -9.394 -47.054 1.00 71.19 360 GLY A N 1
ATOM 2872 C CA . GLY A 1 360 ? 16.686 -8.887 -46.876 1.00 71.19 360 GLY A CA 1
ATOM 2873 C C . GLY A 1 360 ? 16.043 -9.203 -45.519 1.00 71.19 360 GLY A C 1
ATOM 2874 O O . GLY A 1 360 ? 14.904 -8.794 -45.293 1.00 71.19 360 GLY A O 1
ATOM 2875 N N . TYR A 1 361 ? 16.747 -9.895 -44.615 1.00 76.62 361 TYR A N 1
ATOM 2876 C CA . TYR A 1 361 ? 16.253 -10.270 -43.287 1.00 76.62 361 TYR A CA 1
ATOM 2877 C C . TYR A 1 361 ? 15.913 -9.051 -42.428 1.00 76.62 361 TYR A C 1
ATOM 2879 O O . TYR A 1 361 ? 16.729 -8.137 -42.301 1.00 76.62 361 TYR A O 1
ATOM 2887 N N . ILE A 1 362 ? 14.744 -9.073 -41.783 1.00 81.62 362 ILE A N 1
ATOM 2888 C CA . ILE A 1 362 ? 14.360 -8.083 -40.775 1.00 81.62 362 ILE A CA 1
ATOM 2889 C C . ILE A 1 362 ? 14.531 -8.713 -39.398 1.00 81.62 362 ILE A C 1
ATOM 2891 O O . ILE A 1 362 ? 13.835 -9.665 -39.052 1.00 81.62 362 ILE A O 1
ATOM 2895 N N . GLY A 1 363 ? 15.459 -8.174 -38.615 1.00 79.75 363 GLY A N 1
ATOM 2896 C CA . GLY A 1 363 ? 15.784 -8.677 -37.287 1.00 79.75 363 GLY A CA 1
ATOM 2897 C C . GLY A 1 363 ? 15.901 -7.569 -36.259 1.00 79.75 363 GLY A C 1
ATOM 2898 O O . GLY A 1 363 ? 15.816 -6.385 -36.572 1.00 79.75 363 GLY A O 1
ATOM 2899 N N . GLU A 1 364 ? 16.140 -7.965 -35.015 1.00 87.88 364 GLU A N 1
ATOM 2900 C CA . GLU A 1 364 ? 16.348 -7.045 -33.902 1.00 87.88 364 GLU A CA 1
ATOM 2901 C C . GLU A 1 364 ? 17.735 -7.245 -33.299 1.00 87.88 364 GLU A C 1
ATOM 2903 O O . GLU A 1 364 ? 18.212 -8.373 -33.156 1.00 87.88 364 GLU A O 1
ATOM 2908 N N . LYS A 1 365 ? 18.405 -6.148 -32.939 1.00 87.25 365 LYS A N 1
ATOM 2909 C CA . LYS A 1 365 ? 19.658 -6.197 -32.176 1.00 87.25 365 LYS A CA 1
ATOM 2910 C C . LYS A 1 365 ? 19.876 -4.944 -31.347 1.00 87.25 365 LYS A C 1
ATOM 2912 O O . LYS A 1 365 ? 19.342 -3.884 -31.644 1.00 87.25 365 LYS A O 1
ATOM 2917 N N . SER A 1 366 ? 20.695 -5.055 -30.309 1.00 90.38 366 SER A N 1
ATOM 2918 C CA . SER A 1 366 ? 21.035 -3.907 -29.473 1.00 90.38 366 SER A CA 1
ATOM 2919 C C . SER A 1 366 ? 22.065 -2.989 -30.138 1.00 90.38 366 SER A C 1
ATOM 2921 O O . SER A 1 366 ? 22.921 -3.439 -30.907 1.00 90.38 366 SER A O 1
ATOM 2923 N N . TRP A 1 367 ? 22.042 -1.702 -29.773 1.00 89.00 367 TRP A N 1
ATOM 2924 C CA . TRP A 1 367 ? 23.071 -0.736 -30.180 1.00 89.00 367 TRP A CA 1
ATOM 2925 C C . TRP A 1 367 ? 24.480 -1.204 -29.808 1.00 89.00 367 TRP A C 1
ATOM 2927 O O . TRP A 1 367 ? 25.404 -1.106 -30.611 1.00 89.00 367 TRP A O 1
ATOM 2937 N N . LYS A 1 368 ? 24.641 -1.771 -28.606 1.00 89.62 368 LYS A N 1
ATOM 2938 C CA . LYS A 1 368 ? 25.920 -2.325 -28.148 1.00 89.62 368 LYS A CA 1
ATOM 2939 C C . LYS A 1 368 ? 26.440 -3.427 -29.079 1.00 89.62 368 LYS A C 1
ATOM 2941 O O . LYS A 1 368 ? 27.633 -3.470 -29.351 1.00 89.62 368 LYS A O 1
ATOM 2946 N N . SER A 1 369 ? 25.560 -4.299 -29.576 1.00 87.81 369 SER A N 1
ATOM 2947 C CA . SER A 1 369 ? 25.934 -5.367 -30.511 1.00 87.81 369 SER A CA 1
ATOM 2948 C C . SER A 1 369 ? 26.362 -4.809 -31.871 1.00 87.81 369 SER A C 1
ATOM 2950 O O . SER A 1 369 ? 27.406 -5.203 -32.380 1.00 87.81 369 SER A O 1
ATOM 2952 N N . ALA A 1 370 ? 25.609 -3.855 -32.429 1.00 88.19 370 ALA A N 1
ATOM 2953 C CA . ALA A 1 370 ? 25.984 -3.203 -33.685 1.00 88.19 370 ALA A CA 1
ATOM 2954 C C . ALA A 1 370 ? 27.328 -2.462 -33.563 1.00 88.19 370 ALA A C 1
ATOM 2956 O O . ALA A 1 370 ? 28.224 -2.678 -34.369 1.00 88.19 370 ALA A O 1
ATOM 2957 N N . LYS A 1 371 ? 27.523 -1.683 -32.490 1.00 86.31 371 LYS A N 1
ATOM 2958 C CA . LYS A 1 371 ? 28.781 -0.964 -32.229 1.00 86.31 371 LYS A CA 1
ATOM 2959 C C . LYS A 1 371 ? 29.994 -1.895 -32.088 1.00 86.31 371 LYS A C 1
ATOM 2961 O O . LYS A 1 371 ? 31.099 -1.517 -32.453 1.00 86.31 371 LYS A O 1
ATOM 2966 N N . ASN A 1 372 ? 29.794 -3.103 -31.567 1.00 86.88 372 ASN A N 1
ATOM 2967 C CA . ASN A 1 372 ? 30.850 -4.110 -31.441 1.00 86.88 372 ASN A CA 1
ATOM 2968 C C . ASN A 1 372 ? 31.146 -4.856 -32.758 1.00 86.88 372 ASN A C 1
ATOM 2970 O O . ASN A 1 372 ? 31.945 -5.787 -32.751 1.00 86.88 372 ASN A O 1
ATOM 2974 N N . GLY A 1 373 ? 30.505 -4.487 -33.870 1.00 84.44 373 GLY A N 1
ATOM 2975 C CA . GLY A 1 373 ? 30.791 -5.047 -35.191 1.00 84.44 373 GLY A CA 1
ATOM 2976 C C . GLY A 1 373 ? 30.091 -6.371 -35.502 1.00 84.44 373 GLY A C 1
ATOM 2977 O O . GLY A 1 373 ? 30.360 -6.977 -36.534 1.00 84.44 373 GLY A O 1
ATOM 2978 N N . TYR A 1 374 ? 29.179 -6.847 -34.649 1.00 83.88 374 TYR A N 1
ATOM 2979 C CA . TYR A 1 374 ? 28.400 -8.043 -34.974 1.00 83.88 374 TYR A CA 1
ATOM 2980 C C . TYR A 1 374 ? 27.482 -7.733 -36.157 1.00 83.88 374 TYR A C 1
ATOM 2982 O O . TYR A 1 374 ? 26.765 -6.743 -36.092 1.00 83.88 374 TYR A O 1
ATOM 2990 N N . GLY A 1 375 ? 27.470 -8.554 -37.208 1.00 82.62 375 GLY A N 1
ATOM 2991 C CA . GLY A 1 375 ? 26.682 -8.339 -38.431 1.00 82.62 375 GLY A CA 1
ATOM 2992 C C . GLY A 1 375 ? 25.217 -8.790 -38.346 1.00 82.62 375 GLY A C 1
ATOM 2993 O O . GLY A 1 375 ? 24.605 -8.818 -37.271 1.00 82.62 375 GLY A O 1
ATOM 2994 N N . CYS A 1 376 ? 24.631 -9.114 -39.499 1.00 81.06 376 CYS A N 1
ATOM 2995 C CA . CYS A 1 376 ? 23.293 -9.701 -39.600 1.00 81.06 376 CYS A CA 1
ATOM 2996 C C . CYS A 1 376 ? 23.228 -11.069 -38.893 1.00 81.06 376 CYS A C 1
ATOM 2998 O O . CYS A 1 376 ? 24.082 -11.925 -39.117 1.00 81.06 376 CYS A O 1
ATOM 3000 N N . LEU A 1 377 ? 22.179 -11.314 -38.096 1.00 72.06 377 LEU A N 1
ATOM 3001 C CA . LEU A 1 377 ? 21.966 -12.618 -37.440 1.00 72.06 377 LEU A CA 1
ATOM 3002 C C . LEU A 1 377 ? 21.791 -13.764 -38.455 1.00 72.06 377 LEU A C 1
ATOM 3004 O O . LEU A 1 377 ? 22.209 -14.893 -38.196 1.00 72.06 377 LEU A O 1
ATOM 3008 N N . ALA A 1 378 ? 21.210 -13.470 -39.621 1.00 67.75 378 ALA A N 1
ATOM 3009 C CA . ALA A 1 378 ? 21.034 -14.442 -40.696 1.00 67.75 378 ALA A CA 1
ATOM 3010 C C . ALA A 1 378 ? 22.332 -14.713 -41.489 1.00 67.75 378 ALA A C 1
ATOM 3012 O O . ALA A 1 378 ? 22.509 -15.827 -41.961 1.00 67.75 378 ALA A O 1
ATOM 3013 N N . CYS A 1 379 ? 23.271 -13.760 -41.581 1.00 68.88 379 CYS A N 1
ATOM 3014 C CA . CYS A 1 379 ? 24.452 -13.896 -42.455 1.00 68.88 379 CYS A CA 1
ATOM 3015 C C . CYS A 1 379 ? 25.729 -14.426 -41.770 1.00 68.88 379 CYS A C 1
ATOM 3017 O O . CYS A 1 379 ? 26.707 -14.682 -42.461 1.00 68.88 379 CYS A O 1
ATOM 3019 N N . SER A 1 380 ? 25.784 -14.571 -40.438 1.00 66.56 380 SER A N 1
ATOM 3020 C CA . SER A 1 380 ? 27.016 -14.980 -39.721 1.00 66.56 380 SER A CA 1
ATOM 3021 C C . SER A 1 380 ? 26.945 -16.413 -39.149 1.00 66.56 380 SER A C 1
ATOM 3023 O O . SER A 1 380 ? 26.591 -16.565 -37.974 1.00 66.56 380 SER A O 1
ATOM 3025 N N . PRO A 1 381 ? 27.237 -17.467 -39.945 1.00 62.66 381 PRO A N 1
ATOM 3026 C CA . PRO A 1 381 ? 27.072 -18.879 -39.576 1.00 62.66 381 PRO A CA 1
ATOM 3027 C C . PRO A 1 381 ? 28.008 -19.369 -38.462 1.00 62.66 381 PRO A C 1
ATOM 3029 O O . PRO A 1 381 ? 29.116 -18.863 -38.306 1.00 62.66 381 PRO A O 1
ATOM 3032 N N . SER A 1 382 ? 27.554 -20.367 -37.693 1.00 59.06 382 SER A N 1
ATOM 3033 C CA . SER A 1 382 ? 28.267 -20.928 -36.525 1.00 59.06 382 SER A CA 1
ATOM 3034 C C . SER A 1 382 ? 29.001 -22.248 -36.804 1.00 59.06 382 SER A C 1
ATOM 3036 O O . SER A 1 382 ? 29.819 -22.667 -35.988 1.00 59.06 382 SER A O 1
ATOM 3038 N N . SER A 1 383 ? 28.745 -22.900 -37.942 1.00 66.81 383 SER A N 1
ATOM 3039 C CA . SER A 1 383 ? 29.377 -24.163 -38.348 1.00 66.81 383 SER A CA 1
ATOM 3040 C C . SER A 1 383 ? 29.599 -24.217 -39.868 1.00 66.81 383 SER A C 1
ATOM 3042 O O . SER A 1 383 ? 28.967 -23.470 -40.614 1.00 66.81 383 SER A O 1
ATOM 3044 N N . VAL A 1 384 ? 30.504 -25.085 -40.345 1.00 67.75 384 VAL A N 1
ATOM 3045 C CA . VAL A 1 384 ? 30.828 -25.224 -41.785 1.00 67.75 384 VAL A CA 1
ATOM 3046 C C . VAL A 1 384 ? 29.602 -25.661 -42.602 1.00 67.75 384 VAL A C 1
ATOM 3048 O O . VAL A 1 384 ? 29.363 -25.118 -43.676 1.00 67.75 384 VAL A O 1
ATOM 3051 N N . GLY A 1 385 ? 28.780 -26.573 -42.071 1.00 68.31 385 GLY A N 1
ATOM 3052 C CA . GLY A 1 385 ? 27.545 -27.021 -42.728 1.00 68.31 385 GLY A CA 1
ATOM 3053 C C . GLY A 1 385 ? 26.473 -25.932 -42.800 1.00 68.31 385 GLY A C 1
ATOM 3054 O O . GLY A 1 385 ? 25.922 -25.679 -43.870 1.00 68.31 385 GLY A O 1
ATOM 3055 N N . GLU A 1 386 ? 26.243 -25.203 -41.701 1.00 73.44 386 GLU A N 1
ATOM 3056 C CA . GLU A 1 386 ? 25.371 -24.020 -41.718 1.00 73.44 386 GLU A CA 1
ATOM 3057 C C . GLU A 1 386 ? 25.892 -22.951 -42.682 1.00 73.44 386 GLU A C 1
ATOM 3059 O O . GLU A 1 386 ? 25.099 -22.264 -43.320 1.00 73.44 386 GLU A O 1
ATOM 3064 N N . LYS A 1 387 ? 27.217 -22.808 -42.810 1.00 75.00 387 LYS A N 1
ATOM 3065 C CA . LYS A 1 387 ? 27.823 -21.854 -43.739 1.00 75.00 387 LYS A CA 1
ATOM 3066 C C . LYS A 1 387 ? 27.465 -22.179 -45.183 1.00 75.00 387 LYS A C 1
ATOM 3068 O O . LYS A 1 387 ? 27.047 -21.276 -45.892 1.00 75.00 387 LYS A O 1
ATOM 3073 N N . MET A 1 388 ? 27.545 -23.445 -45.589 1.00 75.50 388 MET A N 1
ATOM 3074 C CA . MET A 1 388 ? 27.178 -23.862 -46.948 1.00 75.50 388 MET A CA 1
ATOM 3075 C C . MET A 1 388 ? 25.688 -23.634 -47.242 1.00 75.50 388 MET A C 1
ATOM 3077 O O . MET A 1 388 ? 25.342 -23.130 -48.309 1.00 75.50 388 MET A O 1
ATOM 3081 N N . ILE A 1 389 ? 24.803 -23.944 -46.286 1.00 78.44 389 ILE A N 1
ATOM 3082 C CA . ILE A 1 389 ? 23.357 -23.693 -46.425 1.00 78.44 389 ILE A CA 1
ATOM 3083 C C . ILE A 1 389 ? 23.080 -22.184 -46.525 1.00 78.44 389 ILE A C 1
ATOM 3085 O O . ILE A 1 389 ? 22.324 -21.750 -47.394 1.00 78.44 389 ILE A O 1
ATOM 3089 N N . ALA A 1 390 ? 23.718 -21.376 -45.673 1.00 76.75 390 ALA A N 1
ATOM 3090 C CA . ALA A 1 390 ? 23.590 -19.922 -45.694 1.00 76.75 390 ALA A CA 1
ATOM 3091 C C . ALA A 1 390 ? 24.115 -19.320 -47.008 1.00 76.75 390 ALA A C 1
ATOM 3093 O O . ALA A 1 390 ? 23.419 -18.518 -47.622 1.00 76.75 390 ALA A O 1
ATOM 3094 N N . GLU A 1 391 ? 25.301 -19.728 -47.469 1.00 76.44 391 GLU A N 1
ATOM 3095 C CA . GLU A 1 391 ? 25.896 -19.285 -48.737 1.00 76.44 391 GLU A CA 1
ATOM 3096 C C . GLU A 1 391 ? 24.977 -19.608 -49.925 1.00 76.44 391 GLU A C 1
ATOM 3098 O O . GLU A 1 391 ? 24.744 -18.739 -50.766 1.00 76.44 391 GLU A O 1
ATOM 3103 N N . TRP A 1 392 ? 24.375 -20.803 -49.962 1.00 80.75 392 TRP A N 1
ATOM 3104 C CA . TRP A 1 392 ? 23.412 -21.174 -51.003 1.00 80.75 392 TRP A CA 1
ATOM 3105 C C . TRP A 1 392 ? 22.145 -20.304 -50.965 1.00 80.75 392 TRP A C 1
ATOM 3107 O O . TRP A 1 392 ? 21.721 -19.773 -51.996 1.00 80.75 392 TRP A O 1
ATOM 3117 N N . LEU A 1 393 ? 21.559 -20.100 -49.777 1.00 79.44 393 LEU A N 1
ATOM 3118 C CA . LEU A 1 393 ? 20.373 -19.252 -49.601 1.00 79.44 393 LEU A CA 1
ATOM 3119 C C . LEU A 1 393 ? 20.654 -17.790 -49.993 1.00 79.44 393 LEU A C 1
ATOM 3121 O O . LEU A 1 393 ? 19.809 -17.152 -50.623 1.00 79.44 393 LEU A O 1
ATOM 3125 N N . LEU A 1 394 ? 21.847 -17.278 -49.670 1.00 75.38 394 LEU A N 1
ATOM 3126 C CA . LEU A 1 394 ? 22.315 -15.943 -50.053 1.00 75.38 394 LEU A CA 1
ATOM 3127 C C . LEU A 1 394 ? 22.525 -15.823 -51.566 1.00 75.38 394 LEU A C 1
ATOM 3129 O O . LEU A 1 394 ? 22.020 -14.880 -52.175 1.00 75.38 394 LEU A O 1
ATOM 3133 N N . GLN A 1 395 ? 23.201 -16.793 -52.193 1.00 79.00 395 GLN A N 1
ATOM 3134 C CA . GLN A 1 395 ? 23.454 -16.801 -53.639 1.00 79.00 395 GLN A CA 1
ATOM 3135 C C . GLN A 1 395 ? 22.147 -16.778 -54.442 1.00 79.00 395 GLN A C 1
ATOM 3137 O O . GLN A 1 395 ? 22.046 -16.083 -55.454 1.00 79.00 395 GLN A O 1
ATOM 3142 N N . LYS A 1 396 ? 21.131 -17.516 -53.983 1.00 78.25 396 LYS A N 1
ATOM 3143 C CA . LYS A 1 396 ? 19.801 -17.554 -54.607 1.00 78.25 396 LYS A CA 1
ATOM 3144 C C . LYS A 1 396 ? 18.887 -16.400 -54.171 1.00 78.25 396 LYS A C 1
ATOM 3146 O O . LYS A 1 396 ? 17.750 -16.343 -54.626 1.00 78.25 396 LYS A O 1
ATOM 3151 N N . LYS A 1 397 ? 19.366 -15.482 -53.315 1.00 73.88 397 LYS A N 1
ATOM 3152 C CA . LYS A 1 397 ? 18.614 -14.340 -52.754 1.00 73.88 397 LYS A CA 1
ATOM 3153 C C . LYS A 1 397 ? 17.303 -14.747 -52.064 1.00 73.88 397 LYS A C 1
ATOM 3155 O O . LYS A 1 397 ? 16.316 -14.013 -52.093 1.00 73.88 397 LYS A O 1
ATOM 3160 N N . ILE A 1 398 ? 17.288 -15.920 -51.435 1.00 77.00 398 ILE A N 1
ATOM 3161 C CA . ILE A 1 398 ? 16.113 -16.447 -50.740 1.00 77.00 398 ILE A CA 1
ATOM 3162 C C . ILE A 1 398 ? 16.035 -15.832 -49.339 1.00 77.00 398 ILE A C 1
ATOM 3164 O O . ILE A 1 398 ? 17.010 -15.844 -48.581 1.00 77.00 398 ILE A O 1
ATOM 3168 N N . LYS A 1 399 ? 14.851 -15.332 -48.967 1.00 75.06 399 LYS A N 1
ATOM 3169 C CA . LYS A 1 399 ? 14.584 -14.806 -47.622 1.00 75.06 399 LYS A CA 1
ATOM 3170 C C . LYS A 1 399 ? 14.661 -15.936 -46.596 1.00 75.06 399 LYS A C 1
ATOM 3172 O O . LYS A 1 399 ? 13.913 -16.910 -46.675 1.00 75.06 399 LYS A O 1
ATOM 3177 N N . HIS A 1 400 ? 15.539 -15.791 -45.609 1.00 79.56 400 HIS A N 1
ATOM 3178 C CA . HIS A 1 400 ? 15.722 -16.799 -44.572 1.00 79.56 400 HIS A CA 1
ATOM 3179 C C . HIS A 1 400 ? 16.064 -16.190 -43.207 1.00 79.56 400 HIS A C 1
ATOM 3181 O O . HIS A 1 400 ? 16.594 -15.082 -43.111 1.00 79.56 400 HIS A O 1
ATOM 3187 N N . ILE A 1 401 ? 15.753 -16.932 -42.143 1.00 73.56 401 ILE A N 1
ATOM 3188 C CA . ILE A 1 401 ? 16.037 -16.587 -40.745 1.00 73.56 401 ILE A CA 1
ATOM 3189 C C . ILE A 1 401 ? 16.809 -17.734 -40.109 1.00 73.56 401 ILE A C 1
ATOM 3191 O O . ILE A 1 401 ? 16.411 -18.884 -40.244 1.00 73.56 401 ILE A O 1
ATOM 3195 N N . ARG A 1 402 ? 17.884 -17.432 -39.380 1.00 76.56 402 ARG A N 1
ATOM 3196 C CA . ARG A 1 402 ? 18.653 -18.434 -38.630 1.00 76.56 402 ARG A CA 1
ATOM 3197 C C . ARG A 1 402 ? 18.182 -18.574 -37.191 1.00 76.56 402 ARG A C 1
ATOM 3199 O O . ARG A 1 402 ? 17.698 -17.602 -36.614 1.00 76.56 402 ARG A O 1
ATOM 3206 N N . GLN A 1 403 ? 18.383 -19.754 -36.601 1.00 76.31 403 GLN A N 1
ATOM 3207 C CA . GLN A 1 403 ? 18.005 -20.055 -35.210 1.00 76.31 403 GLN A CA 1
ATOM 3208 C C . GLN A 1 403 ? 16.550 -19.661 -34.899 1.00 76.31 403 GLN A C 1
ATOM 3210 O O . GLN A 1 403 ? 16.245 -19.125 -33.828 1.00 76.31 403 GLN A O 1
ATOM 3215 N N . TYR A 1 404 ? 15.658 -19.886 -35.865 1.00 79.69 404 TYR A N 1
ATOM 3216 C CA . TYR A 1 404 ? 14.265 -19.472 -35.804 1.00 79.69 404 TYR A CA 1
ATOM 3217 C C . TYR A 1 404 ? 13.542 -20.227 -34.689 1.00 79.69 404 TYR A C 1
ATOM 3219 O O . TYR A 1 404 ? 13.674 -21.440 -34.569 1.00 79.69 404 TYR A O 1
ATOM 3227 N N . ARG A 1 405 ? 12.794 -19.519 -33.842 1.00 81.06 405 ARG A N 1
ATOM 3228 C CA . ARG A 1 405 ? 12.079 -20.118 -32.709 1.00 81.06 405 ARG A CA 1
ATOM 3229 C C . ARG A 1 405 ? 10.588 -19.932 -32.900 1.00 81.06 405 ARG A C 1
ATOM 3231 O O . ARG A 1 405 ? 10.122 -18.804 -33.027 1.00 81.06 405 ARG A O 1
ATOM 3238 N N . ILE A 1 406 ? 9.864 -21.040 -32.849 1.00 82.00 406 ILE A N 1
ATOM 3239 C CA . ILE A 1 406 ? 8.404 -21.062 -32.810 1.00 82.00 406 ILE A CA 1
ATOM 3240 C C . ILE A 1 406 ? 8.013 -21.266 -31.347 1.00 82.00 406 ILE A C 1
ATOM 3242 O O . ILE A 1 406 ? 8.491 -22.207 -30.712 1.00 82.00 406 ILE A O 1
ATOM 3246 N N . ASN A 1 407 ? 7.213 -20.358 -30.783 1.00 79.88 407 ASN A N 1
ATOM 3247 C CA . ASN A 1 407 ? 6.928 -20.334 -29.341 1.00 79.88 407 ASN A CA 1
ATOM 3248 C C . ASN A 1 407 ? 6.241 -21.619 -28.855 1.00 79.88 407 ASN A C 1
ATOM 3250 O O . ASN A 1 407 ? 6.466 -22.057 -27.725 1.00 79.88 407 ASN A O 1
ATOM 3254 N N . GLU A 1 408 ? 5.429 -22.211 -29.722 1.00 81.81 408 GLU A N 1
ATOM 3255 C CA . GLU A 1 408 ? 4.656 -23.429 -29.523 1.00 81.81 408 GLU A CA 1
ATOM 3256 C C . GLU A 1 408 ? 5.546 -24.684 -29.567 1.00 81.81 408 GLU A C 1
ATOM 3258 O O . GLU A 1 408 ? 5.279 -25.656 -28.864 1.00 81.81 408 GLU A O 1
ATOM 3263 N N . CYS A 1 409 ? 6.653 -24.649 -30.318 1.00 83.06 409 CYS A N 1
ATOM 3264 C CA . CYS A 1 409 ? 7.633 -25.733 -30.386 1.00 83.06 409 CYS A CA 1
ATOM 3265 C C . CYS A 1 409 ? 8.652 -25.600 -29.246 1.00 83.06 409 CYS A C 1
ATOM 3267 O O . CYS A 1 409 ? 9.744 -25.047 -29.414 1.00 83.06 409 CYS A O 1
ATOM 3269 N N . ARG A 1 410 ? 8.304 -26.093 -28.053 1.00 80.81 410 ARG A N 1
ATOM 3270 C CA . ARG A 1 410 ? 9.137 -25.951 -26.850 1.00 80.81 410 ARG A CA 1
ATOM 3271 C C . ARG A 1 410 ? 9.243 -27.236 -26.035 1.00 80.81 410 ARG A C 1
ATOM 3273 O O . ARG A 1 410 ? 8.291 -27.997 -25.935 1.00 80.81 410 ARG A O 1
ATOM 3280 N N . ASN A 1 411 ? 10.393 -27.400 -25.385 1.00 75.44 411 ASN A N 1
ATOM 3281 C CA . ASN A 1 411 ? 10.519 -28.221 -24.179 1.00 75.44 411 ASN A CA 1
ATOM 3282 C C . ASN A 1 411 ? 10.325 -27.270 -22.971 1.00 75.44 411 ASN A C 1
ATOM 3284 O O . ASN A 1 411 ? 9.257 -26.679 -22.825 1.00 75.44 411 ASN A O 1
ATOM 3288 N N . ASN A 1 412 ? 11.381 -26.939 -22.216 1.00 71.75 412 ASN A N 1
ATOM 3289 C CA . ASN A 1 412 ? 11.337 -25.836 -21.233 1.00 71.75 412 ASN A CA 1
ATOM 3290 C C . ASN A 1 412 ? 11.436 -24.423 -21.849 1.00 71.75 412 ASN A C 1
ATOM 3292 O O . ASN A 1 412 ? 10.999 -23.446 -21.245 1.00 71.75 412 ASN A O 1
ATOM 3296 N N . LYS A 1 413 ? 12.051 -24.286 -23.028 1.00 72.62 413 LYS A N 1
ATOM 3297 C CA . LYS A 1 413 ? 12.173 -23.030 -23.793 1.00 72.62 413 LYS A CA 1
ATOM 3298 C C . LYS A 1 413 ? 11.880 -23.319 -25.272 1.00 72.62 413 LYS A C 1
ATOM 3300 O O . LYS A 1 413 ? 12.094 -24.464 -25.679 1.00 72.62 413 LYS A O 1
ATOM 3305 N N . PRO A 1 414 ? 11.438 -22.324 -26.070 1.00 80.88 414 PRO A N 1
ATOM 3306 C CA . PRO A 1 414 ? 11.251 -22.494 -27.512 1.00 80.88 414 PRO A CA 1
ATOM 3307 C C . PRO A 1 414 ? 12.520 -23.037 -28.166 1.00 80.88 414 PRO A C 1
ATOM 3309 O O . PRO A 1 414 ? 13.603 -22.477 -27.960 1.00 80.88 414 PRO A O 1
ATOM 3312 N N . LEU A 1 415 ? 12.402 -24.138 -28.901 1.00 80.50 415 LEU A N 1
ATOM 3313 C CA . LEU A 1 415 ? 13.528 -24.816 -29.535 1.00 80.50 415 LEU A CA 1
ATOM 3314 C C . LEU A 1 415 ? 13.912 -24.068 -30.825 1.00 80.50 415 LEU A C 1
ATOM 3316 O O . LEU A 1 415 ? 13.025 -23.708 -31.598 1.00 80.50 415 LEU A O 1
ATOM 3320 N N . PRO A 1 416 ? 15.207 -23.771 -31.047 1.00 80.94 416 PRO A N 1
ATOM 3321 C CA . PRO A 1 416 ? 15.653 -23.084 -32.254 1.00 80.94 416 PRO A CA 1
ATOM 3322 C C . PRO A 1 416 ? 15.801 -24.066 -33.415 1.00 80.94 416 PRO A C 1
ATOM 3324 O O . PRO A 1 416 ? 16.379 -25.134 -33.219 1.00 80.94 416 PRO A O 1
ATOM 3327 N N . PHE A 1 417 ? 15.341 -23.666 -34.596 1.00 82.69 417 PHE A N 1
ATOM 3328 C CA . PHE A 1 417 ? 15.609 -24.322 -35.873 1.00 82.69 417 PHE A CA 1
ATOM 3329 C C . PHE A 1 417 ? 16.758 -23.637 -36.611 1.00 82.69 417 PHE A C 1
ATOM 3331 O O . PHE A 1 417 ? 16.820 -22.407 -36.590 1.00 82.69 417 PHE A O 1
ATOM 3338 N N . ASP A 1 418 ? 17.653 -24.384 -37.265 1.00 78.25 418 ASP A N 1
ATOM 3339 C CA . ASP A 1 418 ? 18.873 -23.800 -37.848 1.00 78.25 418 ASP A CA 1
ATOM 3340 C C . ASP A 1 418 ? 18.566 -22.742 -38.907 1.00 78.25 418 ASP A C 1
ATOM 3342 O O . ASP A 1 418 ? 19.100 -21.632 -38.820 1.00 78.25 418 ASP A O 1
ATOM 3346 N N . PHE A 1 419 ? 17.647 -23.038 -39.833 1.00 81.38 419 PHE A N 1
ATOM 3347 C CA . PHE A 1 419 ? 17.114 -22.067 -40.788 1.00 81.38 419 PHE A CA 1
ATOM 3348 C C . PHE A 1 419 ? 15.595 -22.182 -40.942 1.00 81.38 419 PHE A C 1
ATOM 3350 O O . PHE A 1 419 ? 15.028 -23.268 -40.963 1.00 81.38 419 PHE A O 1
ATOM 3357 N N . ALA A 1 420 ? 14.939 -21.044 -41.124 1.00 83.75 420 ALA A N 1
ATOM 3358 C CA . ALA A 1 420 ? 13.573 -20.924 -41.604 1.00 83.75 420 ALA A CA 1
ATOM 3359 C C . ALA A 1 420 ? 13.591 -20.178 -42.935 1.00 83.75 420 ALA A C 1
ATOM 3361 O O . ALA A 1 420 ? 14.180 -19.101 -43.031 1.00 83.75 420 ALA A O 1
ATOM 3362 N N . VAL A 1 421 ? 12.968 -20.755 -43.954 1.00 84.12 421 VAL A N 1
ATOM 3363 C CA . VAL A 1 421 ? 12.917 -20.217 -45.313 1.00 84.12 421 VAL A CA 1
ATOM 3364 C C . VAL A 1 421 ? 11.523 -19.674 -45.581 1.00 84.12 421 VAL A C 1
ATOM 3366 O O . VAL A 1 421 ? 10.529 -20.331 -45.270 1.00 84.12 421 VAL A O 1
ATOM 3369 N N . PHE A 1 422 ? 11.460 -18.485 -46.172 1.00 81.56 422 PHE A N 1
ATOM 3370 C CA . PHE A 1 422 ? 10.217 -17.775 -46.451 1.00 81.56 422 PHE A CA 1
ATOM 3371 C C . PHE A 1 422 ? 10.034 -17.577 -47.952 1.00 81.56 422 PHE A C 1
ATOM 3373 O O . PHE A 1 422 ? 11.009 -17.425 -48.692 1.00 81.56 422 PHE A O 1
ATOM 3380 N N . ASP A 1 423 ? 8.780 -17.564 -48.390 1.00 80.38 423 ASP A N 1
ATOM 3381 C CA . ASP A 1 423 ? 8.427 -17.228 -49.766 1.00 80.38 423 ASP A CA 1
ATOM 3382 C C . ASP A 1 423 ? 8.503 -15.708 -50.039 1.00 80.38 423 ASP A C 1
ATOM 3384 O O . ASP A 1 423 ? 8.832 -14.885 -49.171 1.00 80.38 423 ASP A O 1
ATOM 3388 N N . SER A 1 424 ? 8.207 -15.309 -51.279 1.00 72.81 424 SER A N 1
ATOM 3389 C CA . SER A 1 424 ? 8.185 -13.899 -51.691 1.00 72.81 424 SER A CA 1
ATOM 3390 C C . SER A 1 424 ? 7.160 -13.067 -50.900 1.00 72.81 424 SER A C 1
ATOM 3392 O O . SER A 1 424 ? 7.427 -11.889 -50.630 1.00 72.81 424 SER A O 1
ATOM 3394 N N . GLN A 1 425 ? 6.069 -13.694 -50.442 1.00 74.56 425 GLN A N 1
ATOM 3395 C CA . GLN A 1 425 ? 4.968 -13.119 -49.658 1.00 74.56 425 GLN A CA 1
ATOM 3396 C C . GLN A 1 425 ? 5.222 -13.112 -48.133 1.00 74.56 425 GLN A C 1
ATOM 3398 O O . GLN A 1 425 ? 4.391 -12.611 -47.380 1.00 74.56 425 GLN A O 1
ATOM 3403 N N . ASN A 1 426 ? 6.398 -13.565 -47.677 1.00 72.12 426 ASN A N 1
ATOM 3404 C CA . ASN A 1 426 ? 6.796 -13.722 -46.269 1.00 72.12 426 ASN A CA 1
ATOM 3405 C C . ASN A 1 426 ? 6.051 -14.827 -45.489 1.00 72.12 426 ASN A C 1
ATOM 3407 O O . ASN A 1 426 ? 6.050 -14.798 -44.255 1.00 72.12 426 ASN A O 1
ATOM 3411 N N . HIS A 1 427 ? 5.464 -15.823 -46.151 1.00 80.19 427 HIS A N 1
ATOM 3412 C CA . HIS A 1 427 ? 4.967 -17.024 -45.478 1.00 80.19 427 HIS A CA 1
ATOM 3413 C C . HIS A 1 427 ? 6.093 -18.041 -45.263 1.00 80.19 427 HIS A C 1
ATOM 3415 O O . HIS A 1 427 ? 7.008 -18.169 -46.080 1.00 80.19 427 HIS A O 1
ATOM 3421 N N . LEU A 1 428 ? 6.038 -18.764 -44.139 1.00 82.50 428 LEU A N 1
ATOM 3422 C CA . LEU A 1 428 ? 7.008 -19.810 -43.814 1.00 82.50 428 LEU A CA 1
ATOM 3423 C C . LEU A 1 428 ? 6.854 -20.977 -44.800 1.00 82.50 428 LEU A C 1
ATOM 3425 O O . LEU A 1 428 ? 5.843 -21.674 -44.779 1.00 82.50 428 LEU A O 1
ATOM 3429 N N . PHE A 1 429 ? 7.868 -21.202 -45.635 1.00 84.69 429 PHE A N 1
ATOM 3430 C CA . PHE A 1 429 ? 7.872 -22.268 -46.635 1.00 84.69 429 PHE A CA 1
ATOM 3431 C C . PHE A 1 429 ? 8.405 -23.584 -46.059 1.00 84.69 429 PHE A C 1
ATOM 3433 O O . PHE A 1 429 ? 7.766 -24.631 -46.173 1.00 84.69 429 PHE A O 1
ATOM 3440 N N . CYS A 1 430 ? 9.586 -23.549 -45.437 1.00 85.50 430 CYS A N 1
ATOM 3441 C CA . CYS A 1 430 ? 10.176 -24.722 -44.800 1.00 85.50 430 CYS A CA 1
ATOM 3442 C C . CYS A 1 430 ? 11.133 -24.354 -43.661 1.00 85.50 430 CYS A C 1
ATOM 3444 O O . CYS A 1 430 ? 11.623 -23.228 -43.564 1.00 85.50 430 CYS A O 1
ATOM 3446 N N . LEU A 1 431 ? 11.402 -25.335 -42.805 1.00 86.50 431 LEU A N 1
ATOM 3447 C CA . LEU A 1 431 ? 12.447 -25.304 -41.786 1.00 86.50 431 LEU A CA 1
ATOM 3448 C C . LEU A 1 431 ? 13.579 -26.243 -42.218 1.00 86.50 431 LEU A C 1
ATOM 3450 O O . LEU A 1 431 ? 13.312 -27.302 -42.785 1.00 86.50 431 LEU A O 1
ATOM 3454 N N . ILE A 1 432 ? 14.827 -25.864 -41.957 1.00 84.94 432 ILE A N 1
ATOM 3455 C CA . ILE A 1 432 ? 16.022 -26.654 -42.270 1.00 84.94 432 ILE A CA 1
ATOM 3456 C C . ILE A 1 432 ? 16.814 -26.878 -40.980 1.00 84.94 432 ILE A C 1
ATOM 3458 O O . ILE A 1 432 ? 17.039 -25.931 -40.226 1.00 84.94 432 ILE A O 1
ATOM 3462 N N . GLU A 1 433 ? 17.246 -28.116 -40.756 1.00 84.44 433 GLU A N 1
ATOM 3463 C CA . GLU A 1 433 ? 18.156 -28.526 -39.677 1.00 84.44 433 GLU A CA 1
ATOM 3464 C C . GLU A 1 433 ? 19.396 -29.188 -40.279 1.00 84.44 433 GLU A C 1
ATOM 3466 O O . GLU A 1 433 ? 19.288 -29.980 -41.221 1.00 84.44 433 GLU A O 1
ATOM 3471 N N . PHE A 1 434 ? 20.563 -28.883 -39.721 1.00 79.12 434 PHE A N 1
ATOM 3472 C CA . PHE A 1 434 ? 21.823 -29.517 -40.071 1.00 79.12 434 PHE A CA 1
ATOM 3473 C C . PHE A 1 434 ? 22.300 -30.415 -38.924 1.00 79.12 434 PHE A C 1
ATOM 3475 O O . PHE A 1 434 ? 22.832 -29.959 -37.911 1.00 79.12 434 PHE A O 1
ATOM 3482 N N . ASP A 1 435 ? 22.157 -31.724 -39.111 1.00 75.94 435 ASP A N 1
ATOM 3483 C CA . ASP A 1 435 ? 22.489 -32.724 -38.102 1.00 75.94 435 ASP A CA 1
ATOM 3484 C C . ASP A 1 435 ? 23.990 -33.061 -38.158 1.00 75.94 435 ASP A C 1
ATOM 3486 O O . ASP A 1 435 ? 24.444 -33.914 -38.926 1.00 75.94 435 ASP A O 1
ATOM 3490 N N . GLY A 1 436 ? 24.784 -32.378 -37.327 1.00 68.38 436 GLY A N 1
ATOM 3491 C CA . GLY A 1 436 ? 26.221 -32.633 -37.156 1.00 68.38 436 GLY A CA 1
ATOM 3492 C C . GLY A 1 436 ? 26.554 -34.033 -36.597 1.00 68.38 436 GLY A C 1
ATOM 3493 O O . GLY A 1 436 ? 25.696 -34.714 -36.042 1.00 68.38 436 GLY A O 1
ATOM 3494 N N . GLU A 1 437 ? 27.835 -34.439 -36.631 1.00 65.62 437 GLU A N 1
ATOM 3495 C CA . GLU A 1 437 ? 28.331 -35.747 -36.120 1.00 65.62 437 GLU A CA 1
ATOM 3496 C C . GLU A 1 437 ? 27.902 -36.044 -34.663 1.00 65.62 437 GLU A C 1
ATOM 3498 O O . GLU A 1 437 ? 27.735 -37.187 -34.242 1.00 65.62 437 GLU A O 1
ATOM 3503 N N . GLN A 1 438 ? 27.646 -34.991 -33.890 1.00 54.91 438 GLN A N 1
ATOM 3504 C CA . GLN A 1 438 ? 27.203 -35.062 -32.500 1.00 54.91 438 GLN A CA 1
ATOM 3505 C C . GLN A 1 438 ? 25.740 -35.520 -32.311 1.00 54.91 438 GLN A C 1
ATOM 3507 O O . GLN A 1 438 ? 25.317 -35.685 -31.169 1.00 54.91 438 GLN A O 1
ATOM 3512 N N . HIS A 1 439 ? 24.957 -35.694 -33.384 1.00 55.94 439 HIS A N 1
ATOM 3513 C CA . HIS A 1 439 ? 23.663 -36.397 -33.342 1.00 55.94 439 HIS A CA 1
ATOM 3514 C C . HIS A 1 439 ? 23.826 -37.923 -33.377 1.00 55.94 439 HIS A C 1
ATOM 3516 O O . HIS A 1 439 ? 22.894 -38.646 -33.030 1.00 55.94 439 HIS A O 1
ATOM 3522 N N . PHE A 1 440 ? 25.016 -38.413 -33.742 1.00 54.19 440 PHE A N 1
ATOM 3523 C CA . PHE A 1 440 ? 25.287 -39.835 -33.947 1.00 54.19 440 PHE A CA 1
ATOM 3524 C C . PHE A 1 440 ? 26.147 -40.441 -32.831 1.00 54.19 440 PHE A C 1
ATOM 3526 O O . PHE A 1 440 ? 25.929 -41.592 -32.470 1.00 54.19 440 PHE A O 1
ATOM 3533 N N . ASN A 1 441 ? 27.058 -39.662 -32.225 1.00 54.88 441 ASN A N 1
ATOM 3534 C CA . ASN A 1 441 ? 27.969 -40.140 -31.176 1.00 54.88 441 ASN A CA 1
ATOM 3535 C C . ASN A 1 441 ? 27.995 -39.222 -29.940 1.00 54.88 441 ASN A C 1
ATOM 3537 O O . ASN A 1 441 ? 28.134 -38.002 -30.058 1.00 54.88 441 ASN A O 1
ATOM 3541 N N . ALA A 1 442 ? 27.938 -39.811 -28.739 1.00 54.38 442 ALA A N 1
ATOM 3542 C CA . ALA A 1 442 ? 28.148 -39.086 -27.486 1.00 54.38 442 ALA A CA 1
ATOM 3543 C C . ALA A 1 442 ? 29.638 -38.734 -27.323 1.00 54.38 442 ALA A C 1
ATOM 3545 O O . ALA A 1 442 ? 30.494 -39.615 -27.358 1.00 54.38 442 ALA A O 1
ATOM 3546 N N . ARG A 1 443 ? 29.954 -37.447 -27.140 1.00 57.28 443 ARG A N 1
ATOM 3547 C CA . ARG A 1 443 ? 31.314 -36.972 -26.836 1.00 57.28 443 ARG A CA 1
ATOM 3548 C C . ARG A 1 443 ? 31.330 -36.253 -25.490 1.00 57.28 443 ARG A C 1
ATOM 3550 O O . ARG A 1 443 ? 30.539 -35.333 -25.275 1.00 57.28 443 ARG A O 1
ATOM 3557 N N . ASP A 1 444 ? 32.272 -36.614 -24.622 1.00 52.75 444 ASP A N 1
ATOM 3558 C CA . ASP A 1 444 ? 32.383 -36.053 -23.265 1.00 52.75 444 ASP A CA 1
ATOM 3559 C C . ASP A 1 444 ? 32.596 -34.532 -23.263 1.00 52.75 444 ASP A C 1
ATOM 3561 O O . ASP A 1 444 ? 32.007 -33.822 -22.450 1.00 52.75 444 ASP A O 1
ATOM 3565 N N . PHE A 1 445 ? 33.321 -34.006 -24.255 1.00 46.59 445 PHE A N 1
ATOM 3566 C CA . PHE A 1 445 ? 33.559 -32.567 -24.434 1.00 46.59 445 PHE A CA 1
ATOM 3567 C C . PHE A 1 445 ? 32.273 -31.731 -24.626 1.00 46.59 445 PHE A C 1
ATOM 3569 O O . PHE A 1 445 ? 32.269 -30.536 -24.346 1.00 46.59 445 PHE A O 1
ATOM 3576 N N . PHE A 1 446 ? 31.167 -32.340 -25.072 1.00 48.94 446 PHE A N 1
ATOM 3577 C CA . PHE A 1 446 ? 29.883 -31.664 -25.319 1.00 48.94 446 PHE A CA 1
ATOM 3578 C C . PHE A 1 446 ? 28.795 -32.022 -24.289 1.00 48.94 446 PHE A C 1
ATOM 3580 O O . PHE A 1 446 ? 27.612 -31.792 -24.541 1.00 48.94 446 PHE A O 1
ATOM 3587 N N . GLY A 1 447 ? 29.183 -32.555 -23.123 1.00 54.25 447 GLY A N 1
ATOM 3588 C CA . GLY A 1 447 ? 28.264 -32.892 -22.027 1.00 54.25 447 GLY A CA 1
ATOM 3589 C C . GLY A 1 447 ? 27.862 -34.370 -21.954 1.00 54.25 447 GLY A C 1
ATOM 3590 O O . GLY A 1 447 ? 26.868 -34.699 -21.306 1.00 54.25 447 GLY A O 1
ATOM 3591 N N . GLY A 1 448 ? 28.616 -35.257 -22.614 1.00 67.94 448 GLY A N 1
ATOM 3592 C CA . GLY A 1 448 ? 28.495 -36.710 -22.467 1.00 67.94 448 GLY A CA 1
ATOM 3593 C C . GLY A 1 448 ? 27.128 -37.285 -22.865 1.00 67.94 448 GLY A C 1
ATOM 3594 O O . GLY A 1 448 ? 26.412 -36.747 -23.715 1.00 67.94 448 G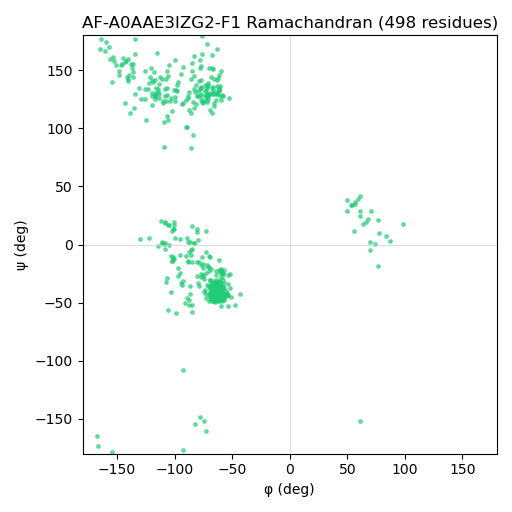LY A O 1
ATOM 3595 N N . LYS A 1 449 ? 26.759 -38.415 -22.249 1.00 66.75 449 LYS A N 1
ATOM 3596 C CA . LYS A 1 449 ? 25.546 -39.194 -22.571 1.00 66.75 449 LYS A CA 1
ATOM 3597 C C . LYS A 1 449 ? 24.237 -38.439 -22.292 1.00 66.75 449 LYS A C 1
ATOM 3599 O O . LYS A 1 449 ? 23.267 -38.614 -23.024 1.00 66.75 449 LYS A O 1
ATOM 3604 N N . GLU A 1 450 ? 24.209 -37.575 -21.277 1.00 66.06 450 GLU A N 1
ATOM 3605 C CA . GLU A 1 450 ? 23.015 -36.792 -20.924 1.00 66.06 450 GLU A CA 1
ATOM 3606 C C . GLU A 1 450 ? 22.689 -35.715 -21.967 1.00 66.06 450 GLU A C 1
ATOM 3608 O O . GLU A 1 450 ? 21.532 -35.556 -22.361 1.00 66.06 450 GLU A O 1
ATOM 3613 N N . ALA A 1 451 ? 23.703 -35.002 -22.472 1.00 62.59 451 ALA A N 1
ATOM 3614 C CA . ALA A 1 451 ? 23.515 -33.997 -23.518 1.00 62.59 451 ALA A CA 1
ATOM 3615 C C . ALA A 1 451 ? 23.054 -34.621 -24.847 1.00 62.59 451 ALA A C 1
ATOM 3617 O O . ALA A 1 451 ? 22.262 -34.013 -25.569 1.00 62.59 451 ALA A O 1
ATOM 3618 N N . PHE A 1 452 ? 23.508 -35.842 -25.137 1.00 68.88 452 PHE A N 1
ATOM 3619 C CA . PHE A 1 452 ? 23.094 -36.624 -26.300 1.00 68.88 452 PHE A CA 1
ATOM 3620 C C . PHE A 1 452 ? 21.620 -37.058 -26.219 1.00 68.88 452 PHE A C 1
ATOM 3622 O O . PHE A 1 452 ? 20.858 -36.795 -27.148 1.00 68.88 452 PHE A O 1
ATOM 3629 N N . LEU A 1 453 ? 21.183 -37.627 -25.085 1.00 72.38 453 LEU A N 1
ATOM 3630 C CA . LEU A 1 453 ? 19.779 -38.018 -24.871 1.00 72.38 453 LEU A CA 1
ATOM 3631 C C . LEU A 1 453 ? 18.831 -36.817 -24.960 1.00 72.38 453 LEU A C 1
ATOM 3633 O O . LEU A 1 453 ? 17.798 -36.875 -25.624 1.00 72.38 453 LEU A O 1
ATOM 3637 N N . LYS A 1 454 ? 19.224 -35.686 -24.368 1.00 74.88 454 LYS A N 1
ATOM 3638 C CA . LYS A 1 454 ? 18.454 -34.441 -24.443 1.00 74.88 454 LYS A CA 1
ATOM 3639 C C . LYS A 1 454 ? 18.365 -33.883 -25.866 1.00 74.88 454 LYS A C 1
ATOM 3641 O O . LYS A 1 454 ? 17.380 -33.235 -26.217 1.00 74.88 454 LYS A O 1
ATOM 3646 N N . ARG A 1 455 ? 19.394 -34.093 -26.692 1.00 71.81 455 ARG A N 1
ATOM 3647 C CA . ARG A 1 455 ? 19.389 -33.684 -28.103 1.00 71.81 455 ARG A CA 1
ATOM 3648 C C . ARG A 1 455 ? 18.409 -34.534 -28.912 1.00 71.81 455 ARG A C 1
ATOM 3650 O O . ARG A 1 455 ? 17.582 -33.953 -29.604 1.00 71.81 455 ARG A O 1
ATOM 3657 N N . GLN A 1 456 ? 18.407 -35.853 -28.704 1.00 75.81 456 GLN A N 1
ATOM 3658 C CA . GLN A 1 456 ? 17.423 -36.760 -29.309 1.00 75.81 456 GLN A CA 1
ATOM 3659 C C . GLN A 1 456 ? 15.981 -36.420 -28.905 1.00 75.81 456 GLN A C 1
ATOM 3661 O O . GLN A 1 456 ? 15.091 -36.403 -29.751 1.00 75.81 456 GLN A O 1
ATOM 3666 N N . GLU A 1 457 ? 15.746 -36.096 -27.631 1.00 79.75 457 GLU A N 1
ATOM 3667 C CA . GLU A 1 457 ? 14.426 -35.675 -27.145 1.00 79.75 457 GLU A CA 1
ATOM 3668 C C . GLU A 1 457 ? 13.962 -34.374 -27.828 1.00 79.75 457 GLU A C 1
ATOM 3670 O O . GLU A 1 457 ? 12.841 -34.283 -28.329 1.00 79.75 457 GLU A O 1
ATOM 3675 N N . ASN A 1 458 ? 14.843 -33.373 -27.928 1.00 80.62 458 ASN A N 1
ATOM 3676 C CA . ASN A 1 458 ? 14.526 -32.123 -28.623 1.00 80.62 458 ASN A CA 1
ATOM 3677 C C . ASN A 1 458 ? 14.268 -32.340 -30.125 1.00 80.62 458 ASN A C 1
ATOM 3679 O O . ASN A 1 458 ? 13.380 -31.697 -30.686 1.00 80.62 458 ASN A O 1
ATOM 3683 N N . ASP A 1 459 ? 15.004 -33.248 -30.768 1.00 78.38 459 ASP A N 1
ATOM 3684 C CA . ASP A 1 459 ? 14.791 -33.618 -32.169 1.00 78.38 459 ASP A CA 1
ATOM 3685 C C . ASP A 1 459 ? 13.423 -34.265 -32.392 1.00 78.38 459 ASP A C 1
ATOM 3687 O O . ASP A 1 459 ? 12.738 -33.944 -33.366 1.00 78.38 459 ASP A O 1
ATOM 3691 N N . GLN A 1 460 ? 12.995 -35.141 -31.479 1.00 82.19 460 GLN A N 1
ATOM 3692 C CA . GLN A 1 460 ? 11.671 -35.763 -31.526 1.00 82.19 460 GLN A CA 1
ATOM 3693 C C . GLN A 1 460 ? 10.551 -34.730 -31.380 1.00 82.19 460 GLN A C 1
ATOM 3695 O O . GLN A 1 460 ? 9.565 -34.791 -32.120 1.00 82.19 460 GLN A O 1
ATOM 3700 N N . ILE A 1 461 ? 10.716 -33.751 -30.485 1.00 82.88 461 ILE A N 1
ATOM 3701 C CA . ILE A 1 461 ? 9.756 -32.653 -30.310 1.00 82.88 461 ILE A CA 1
ATOM 3702 C C . ILE A 1 461 ? 9.643 -31.833 -31.601 1.00 82.88 461 ILE A C 1
ATOM 3704 O O . ILE A 1 461 ? 8.533 -31.616 -32.086 1.00 82.88 461 ILE A O 1
ATOM 3708 N N . LYS A 1 462 ? 10.773 -31.436 -32.205 1.00 83.31 462 LYS A N 1
ATOM 3709 C CA . LYS A 1 462 ? 10.793 -30.692 -33.478 1.00 83.31 462 LYS A CA 1
ATOM 3710 C C . LYS A 1 462 ? 10.103 -31.460 -34.608 1.00 83.31 462 LYS A C 1
ATOM 3712 O O . LYS A 1 462 ? 9.274 -30.891 -35.318 1.00 83.31 462 LYS A O 1
ATOM 3717 N N . ASN A 1 463 ? 10.414 -32.751 -34.754 1.00 81.94 463 ASN A N 1
ATOM 3718 C CA . ASN A 1 463 ? 9.831 -33.608 -35.790 1.00 81.94 463 ASN A CA 1
ATOM 3719 C C . ASN A 1 463 ? 8.311 -33.743 -35.617 1.00 81.94 463 ASN A C 1
ATOM 3721 O O . ASN A 1 463 ? 7.554 -33.598 -36.578 1.00 81.94 463 ASN A O 1
ATOM 3725 N N . THR A 1 464 ? 7.864 -33.993 -34.384 1.00 83.62 464 THR A N 1
ATOM 3726 C CA . THR A 1 464 ? 6.440 -34.142 -34.058 1.00 83.62 464 THR A CA 1
ATOM 3727 C C . THR A 1 464 ? 5.691 -32.841 -34.325 1.00 83.62 464 THR A C 1
ATOM 3729 O O . THR A 1 464 ? 4.679 -32.855 -35.025 1.00 83.62 464 THR A O 1
ATOM 3732 N N . PHE A 1 465 ? 6.250 -31.711 -33.886 1.00 86.88 465 PHE A N 1
ATOM 3733 C CA . PHE A 1 465 ? 5.667 -30.391 -34.094 1.00 86.88 465 PHE A CA 1
ATOM 3734 C C . PHE A 1 465 ? 5.506 -30.046 -35.580 1.00 86.88 465 PHE A C 1
ATOM 3736 O O . PHE A 1 465 ? 4.433 -29.607 -35.998 1.00 86.88 465 PHE A O 1
ATOM 3743 N N . CYS A 1 466 ? 6.543 -30.268 -36.396 1.00 85.00 466 CYS A N 1
ATOM 3744 C CA . CYS A 1 466 ? 6.475 -29.983 -37.831 1.00 85.00 466 CYS A CA 1
ATOM 3745 C C . CYS A 1 466 ? 5.424 -30.856 -38.529 1.00 85.00 466 CYS A C 1
ATOM 3747 O O . CYS A 1 466 ? 4.672 -30.360 -39.367 1.00 85.00 466 CYS A O 1
ATOM 3749 N N . ARG A 1 467 ? 5.314 -32.134 -38.141 1.00 84.31 467 ARG A N 1
ATOM 3750 C CA . ARG A 1 467 ? 4.317 -33.064 -38.686 1.00 84.31 467 ARG A CA 1
ATOM 3751 C C . ARG A 1 467 ? 2.885 -32.644 -38.347 1.00 84.31 467 ARG A C 1
ATOM 3753 O O . ARG A 1 467 ? 2.034 -32.644 -39.230 1.00 84.31 467 ARG A O 1
ATOM 3760 N N . GLU A 1 468 ? 2.624 -32.277 -37.096 1.00 84.56 468 GLU A N 1
ATOM 3761 C CA . GLU A 1 468 ? 1.290 -31.865 -36.633 1.00 84.56 468 GLU A CA 1
ATOM 3762 C C . GLU A 1 468 ? 0.837 -30.545 -37.265 1.00 84.56 468 GLU A C 1
ATOM 3764 O O . GLU A 1 468 ? -0.317 -30.412 -37.667 1.00 84.56 468 GLU A O 1
ATOM 3769 N N . ASN A 1 469 ? 1.763 -29.599 -37.438 1.00 84.12 469 ASN A N 1
ATOM 3770 C CA . ASN A 1 469 ? 1.478 -28.286 -38.022 1.00 84.12 469 ASN A CA 1
ATOM 3771 C C . ASN A 1 469 ? 1.626 -28.251 -39.552 1.00 84.12 469 ASN A C 1
ATOM 3773 O O . ASN A 1 469 ? 1.523 -27.182 -40.150 1.00 84.12 469 ASN A O 1
ATOM 3777 N N . LYS A 1 470 ? 1.869 -29.404 -40.197 1.00 84.19 470 LYS A N 1
ATOM 3778 C CA . LYS A 1 470 ? 2.087 -29.528 -41.651 1.00 84.19 470 LYS A CA 1
ATOM 3779 C C . LYS A 1 470 ? 3.195 -28.600 -42.179 1.00 84.19 470 LYS A C 1
ATOM 3781 O O . LYS A 1 470 ? 3.129 -28.123 -43.308 1.00 84.19 470 LYS A O 1
ATOM 3786 N N . ILE A 1 471 ? 4.224 -28.360 -41.368 1.00 85.62 471 ILE A N 1
ATOM 3787 C CA . ILE A 1 471 ? 5.393 -27.558 -41.737 1.00 85.62 471 ILE A CA 1
ATOM 3788 C C . ILE A 1 471 ? 6.427 -28.483 -42.384 1.00 85.62 471 ILE A C 1
ATOM 3790 O O . ILE A 1 471 ? 6.802 -29.510 -41.815 1.00 85.62 471 ILE A O 1
ATOM 3794 N N . LYS A 1 472 ? 6.917 -28.120 -43.573 1.00 85.62 472 LYS A N 1
ATOM 3795 C CA . LYS A 1 472 ? 7.966 -28.879 -44.264 1.00 85.62 472 LYS A CA 1
ATOM 3796 C C . LYS A 1 472 ? 9.296 -28.740 -43.512 1.00 85.62 472 LYS A C 1
ATOM 3798 O O . LYS A 1 472 ? 9.843 -27.643 -43.452 1.00 85.62 472 LYS A O 1
ATOM 3803 N N . LEU A 1 473 ? 9.823 -29.843 -42.978 1.00 86.00 473 LEU A N 1
ATOM 3804 C CA . LEU A 1 473 ? 11.131 -29.908 -42.313 1.00 86.00 473 LEU A CA 1
ATOM 3805 C C . LEU A 1 473 ? 12.140 -30.649 -43.203 1.00 86.00 473 LEU A C 1
ATOM 3807 O O . LEU A 1 473 ? 11.905 -31.795 -43.582 1.00 86.00 473 LEU A O 1
ATOM 3811 N 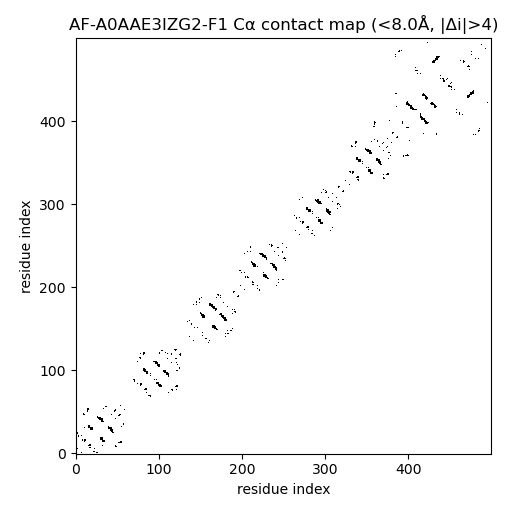N . ILE A 1 474 ? 13.255 -30.001 -43.531 1.00 84.88 474 ILE A N 1
ATOM 3812 C CA . ILE A 1 474 ? 14.368 -30.560 -44.305 1.00 84.88 474 ILE A CA 1
ATOM 3813 C C . ILE A 1 474 ? 15.524 -30.802 -43.331 1.00 84.88 474 ILE A C 1
ATOM 3815 O O . ILE A 1 474 ? 16.121 -29.850 -42.838 1.00 84.88 474 ILE A O 1
ATOM 3819 N N . ARG A 1 475 ? 15.847 -32.064 -43.044 1.00 82.50 475 ARG A N 1
ATOM 3820 C CA . ARG A 1 475 ? 17.040 -32.413 -42.258 1.00 82.50 475 ARG A CA 1
ATOM 3821 C C . ARG A 1 475 ? 18.160 -32.817 -43.205 1.00 82.50 475 ARG A C 1
ATOM 3823 O O . ARG A 1 475 ? 17.919 -33.588 -44.129 1.00 82.50 475 ARG A O 1
ATOM 3830 N N . ILE A 1 476 ? 19.350 -32.277 -42.982 1.00 80.50 476 ILE A N 1
ATOM 3831 C CA . ILE A 1 476 ? 20.553 -32.563 -43.764 1.00 80.50 476 ILE A CA 1
ATOM 3832 C C . ILE A 1 476 ? 21.587 -33.145 -42.811 1.00 80.50 476 ILE A C 1
ATOM 3834 O O . ILE A 1 476 ? 21.990 -32.481 -41.856 1.00 80.50 476 ILE A O 1
ATOM 3838 N N . SER A 1 477 ? 22.033 -34.371 -43.071 1.00 77.75 477 SER A N 1
ATOM 3839 C CA . SER A 1 477 ? 23.066 -35.003 -42.251 1.00 77.75 477 SER A CA 1
ATOM 3840 C C . SER A 1 477 ? 24.459 -34.467 -42.583 1.00 77.75 477 SER A C 1
ATOM 3842 O O . SER A 1 477 ? 24.761 -34.126 -43.728 1.00 77.75 477 SER A O 1
ATOM 3844 N N . TYR A 1 478 ? 25.370 -34.480 -41.607 1.00 73.69 478 TYR A N 1
ATOM 3845 C CA . TYR A 1 478 ? 26.785 -34.183 -41.841 1.00 73.69 478 TYR A CA 1
ATOM 3846 C C . TYR A 1 478 ? 27.437 -35.112 -42.887 1.00 73.69 478 TYR A C 1
ATOM 3848 O O . TYR A 1 478 ? 28.407 -34.715 -43.527 1.00 73.69 478 TYR A O 1
ATOM 3856 N N . LEU A 1 479 ? 26.908 -36.326 -43.087 1.00 67.38 479 LEU A N 1
ATOM 3857 C CA . LEU A 1 479 ? 27.373 -37.261 -44.121 1.00 67.38 479 LEU A CA 1
ATOM 3858 C C . LEU A 1 479 ? 27.000 -36.805 -45.542 1.00 67.38 479 LEU A C 1
ATOM 3860 O O . LEU A 1 479 ? 27.615 -37.226 -46.518 1.00 67.38 479 LEU A O 1
ATOM 3864 N N . GLU A 1 480 ? 26.019 -35.913 -45.660 1.00 70.31 480 GLU A N 1
ATOM 3865 C CA . GLU A 1 480 ? 25.478 -35.405 -46.922 1.00 70.31 480 GLU A CA 1
ATOM 3866 C C . GLU A 1 480 ? 26.030 -34.014 -47.272 1.00 70.31 480 GLU A C 1
ATOM 3868 O O . GLU A 1 480 ? 25.529 -33.360 -48.187 1.00 70.31 480 GLU A O 1
ATOM 3873 N N . GLN A 1 481 ? 27.088 -33.556 -46.588 1.00 64.81 481 GLN A N 1
ATOM 3874 C CA . GLN A 1 481 ? 27.683 -32.222 -46.773 1.00 64.81 481 GLN A CA 1
ATOM 3875 C C . GLN A 1 481 ? 28.014 -31.891 -48.239 1.00 64.81 481 GLN A C 1
ATOM 3877 O O . GLN A 1 481 ? 27.774 -30.776 -48.698 1.00 64.81 481 GLN A O 1
ATOM 3882 N N . ASN A 1 482 ? 28.482 -32.876 -49.009 1.00 68.62 482 ASN A N 1
ATOM 3883 C CA . ASN A 1 482 ? 28.821 -32.696 -50.425 1.00 68.62 482 ASN A CA 1
ATOM 3884 C C . ASN A 1 482 ? 27.592 -32.636 -51.355 1.00 68.62 482 ASN A C 1
ATOM 3886 O O . ASN A 1 482 ? 27.725 -32.296 -52.527 1.00 68.62 482 ASN A O 1
ATOM 3890 N N . GLN A 1 483 ? 26.397 -32.969 -50.857 1.00 75.88 483 GLN A N 1
ATOM 3891 C CA . GLN A 1 483 ? 25.145 -32.993 -51.622 1.00 75.88 483 GLN A CA 1
ATOM 3892 C C . GLN A 1 483 ? 24.158 -31.891 -51.205 1.00 75.88 483 GLN A C 1
ATOM 3894 O O . GLN A 1 483 ? 23.082 -31.800 -51.798 1.00 75.88 483 GLN A O 1
ATOM 3899 N N . ILE A 1 484 ? 24.527 -31.021 -50.252 1.00 76.69 484 ILE A N 1
ATOM 3900 C CA . ILE A 1 484 ? 23.674 -29.943 -49.713 1.00 76.69 484 ILE A CA 1
ATOM 3901 C C . ILE A 1 484 ? 23.000 -29.142 -50.829 1.00 76.69 484 ILE A C 1
ATOM 3903 O O . ILE A 1 484 ? 21.777 -29.020 -50.847 1.00 76.69 484 ILE A O 1
ATOM 3907 N N . ASN A 1 485 ? 23.781 -28.657 -51.799 1.00 76.06 485 ASN A N 1
ATOM 3908 C CA . ASN A 1 485 ? 23.260 -27.841 -52.898 1.00 76.06 485 ASN A CA 1
ATOM 3909 C C . ASN A 1 485 ? 22.191 -28.585 -53.709 1.00 76.06 485 ASN A C 1
ATOM 3911 O O . ASN A 1 485 ? 21.144 -28.020 -54.007 1.00 76.06 485 ASN A O 1
ATOM 3915 N N . ARG A 1 486 ? 22.416 -29.870 -54.011 1.00 78.31 486 ARG A N 1
ATOM 3916 C CA . ARG A 1 486 ? 21.485 -30.698 -54.791 1.00 78.31 486 ARG A CA 1
ATOM 3917 C C . ARG A 1 486 ? 20.190 -30.971 -54.023 1.00 78.31 486 ARG A C 1
ATOM 3919 O O . ARG A 1 486 ? 19.108 -30.900 -54.603 1.00 78.31 486 ARG A O 1
ATOM 3926 N N . ILE A 1 487 ? 20.295 -31.267 -52.726 1.00 79.31 487 ILE A N 1
ATOM 3927 C CA . ILE A 1 487 ? 19.140 -31.519 -51.852 1.00 79.31 487 ILE A CA 1
ATOM 3928 C C . ILE A 1 487 ? 18.290 -30.251 -51.734 1.00 79.31 487 ILE A C 1
ATOM 3930 O O . ILE A 1 487 ? 17.074 -30.306 -51.928 1.00 79.31 487 ILE A O 1
ATOM 3934 N N . LEU A 1 488 ? 18.921 -29.101 -51.480 1.00 79.56 488 LEU A N 1
ATOM 3935 C CA . LEU A 1 488 ? 18.230 -27.816 -51.386 1.00 79.56 488 LEU A CA 1
ATOM 3936 C C . LEU A 1 488 ? 17.592 -27.413 -52.722 1.00 79.56 488 LEU A C 1
ATOM 3938 O O . LEU A 1 488 ? 16.435 -27.000 -52.733 1.00 79.56 488 LEU A O 1
ATOM 3942 N N . GLU A 1 489 ? 18.273 -27.609 -53.854 1.00 80.31 489 GLU A N 1
ATOM 3943 C CA . GLU A 1 489 ? 17.703 -27.346 -55.183 1.00 80.31 489 GLU A CA 1
ATOM 3944 C C . GLU A 1 489 ? 16.478 -28.214 -55.484 1.00 80.31 489 GLU A C 1
ATOM 3946 O O . GLU A 1 489 ? 15.482 -27.713 -56.010 1.00 80.31 489 GLU A O 1
ATOM 3951 N N . GLN A 1 490 ? 16.502 -29.497 -55.115 1.00 79.00 490 GLN A N 1
ATOM 3952 C CA . GLN A 1 490 ? 15.358 -30.388 -55.309 1.00 79.00 490 GLN A CA 1
ATOM 3953 C C . GLN A 1 490 ? 14.187 -30.019 -54.388 1.00 79.00 490 GLN A C 1
ATOM 3955 O O . GLN A 1 490 ? 13.033 -30.000 -54.822 1.00 79.00 490 GLN A O 1
ATOM 3960 N N . GLN A 1 491 ? 14.470 -29.720 -53.120 1.00 79.44 491 GLN A N 1
ATOM 3961 C CA . GLN A 1 491 ? 13.448 -29.493 -52.098 1.00 79.44 491 GLN A CA 1
ATOM 3962 C C . GLN A 1 491 ? 12.845 -28.084 -52.131 1.00 79.44 491 GLN A C 1
ATOM 3964 O O . GLN A 1 491 ? 11.679 -27.923 -51.757 1.00 79.44 491 GLN A O 1
ATOM 3969 N N . CYS A 1 492 ? 13.596 -27.090 -52.606 1.00 75.94 492 CYS A N 1
ATOM 3970 C CA . CYS A 1 492 ? 13.168 -25.696 -52.743 1.00 75.94 492 CYS A CA 1
ATOM 3971 C C . CYS A 1 492 ? 12.892 -25.303 -54.207 1.00 75.94 492 CYS A C 1
ATOM 3973 O O . CYS A 1 492 ? 12.784 -24.118 -54.520 1.00 75.94 492 CYS A O 1
ATOM 3975 N N . ARG A 1 493 ? 12.733 -26.280 -55.114 1.00 75.19 493 ARG A N 1
ATOM 3976 C CA . ARG A 1 493 ? 12.515 -26.058 -56.555 1.00 75.19 493 ARG A CA 1
ATOM 3977 C C . ARG A 1 493 ? 11.346 -25.120 -56.871 1.00 75.19 493 ARG A C 1
ATOM 3979 O O . ARG A 1 493 ? 11.405 -24.401 -57.860 1.00 75.19 493 ARG A O 1
ATOM 3986 N N . THR A 1 494 ? 10.282 -25.144 -56.071 1.00 70.56 494 THR A N 1
ATOM 3987 C CA . THR A 1 494 ? 9.115 -24.266 -56.247 1.00 70.56 494 THR A CA 1
ATOM 3988 C C . THR A 1 494 ? 9.444 -22.808 -55.937 1.00 70.56 494 THR A C 1
ATOM 3990 O O . THR A 1 494 ? 9.110 -21.957 -56.745 1.00 70.56 494 THR A O 1
ATOM 3993 N N . LEU A 1 495 ? 10.201 -22.530 -54.868 1.00 68.19 495 LEU A N 1
ATOM 3994 C CA . LEU A 1 495 ? 10.652 -21.171 -54.536 1.00 68.19 495 LEU A CA 1
ATOM 3995 C C . LEU A 1 495 ? 11.576 -20.585 -55.607 1.00 68.19 495 LEU A C 1
ATOM 3997 O O . LEU A 1 495 ? 11.541 -19.392 -55.871 1.00 68.19 495 LEU A O 1
ATOM 4001 N N . LEU A 1 496 ? 12.398 -21.424 -56.239 1.00 63.44 496 LEU A N 1
ATOM 4002 C CA . LEU A 1 496 ? 13.304 -20.992 -57.305 1.00 63.44 496 LEU A CA 1
ATOM 4003 C C . LEU A 1 496 ? 12.570 -20.602 -58.597 1.00 63.44 496 LEU A C 1
ATOM 4005 O O . LEU A 1 496 ? 13.127 -19.842 -59.382 1.00 63.44 496 LEU A O 1
ATOM 4009 N N . LYS A 1 497 ? 11.346 -21.101 -58.825 1.00 63.78 497 LYS A N 1
ATOM 4010 C CA . LYS A 1 497 ? 10.521 -20.709 -59.981 1.00 63.78 497 LYS A CA 1
ATOM 4011 C C . LYS A 1 497 ? 9.898 -19.325 -59.820 1.00 63.78 497 LYS A C 1
ATOM 4013 O O . LYS A 1 497 ? 9.654 -18.687 -60.829 1.00 63.78 497 LYS A O 1
ATOM 4018 N N . ASP A 1 498 ? 9.681 -18.881 -58.584 1.00 56.59 498 ASP A N 1
ATOM 4019 C CA . ASP A 1 498 ? 9.090 -17.573 -58.271 1.00 56.59 498 ASP A CA 1
ATOM 4020 C C . ASP A 1 498 ? 10.135 -16.435 -58.234 1.00 56.59 498 ASP A C 1
ATOM 4022 O O . ASP A 1 498 ? 9.786 -15.275 -58.019 1.00 56.59 498 ASP A O 1
ATOM 4026 N N . ILE A 1 499 ? 11.427 -16.767 -58.377 1.00 56.09 499 ILE A N 1
ATOM 4027 C CA . ILE A 1 499 ? 12.569 -15.831 -58.322 1.00 56.09 499 ILE A CA 1
ATOM 4028 C C . ILE A 1 499 ? 13.109 -15.499 -59.733 1.00 56.09 499 ILE A C 1
ATOM 4030 O O . ILE A 1 499 ? 13.872 -14.542 -59.880 1.00 56.09 499 ILE A O 1
ATOM 4034 N N . ILE A 1 500 ? 12.711 -16.270 -60.753 1.00 41.38 500 ILE A N 1
ATOM 4035 C CA . ILE A 1 500 ? 12.949 -16.005 -62.186 1.00 41.38 500 ILE A CA 1
ATOM 4036 C C . ILE A 1 500 ? 11.747 -15.234 -62.720 1.00 41.38 500 ILE A C 1
ATOM 4038 O O . ILE A 1 500 ? 11.974 -14.237 -63.439 1.00 41.38 500 ILE A O 1
#

Nearest PDB structures (foldseek):
  4p78-assembly1_C  TM=3.598E-01  e=2.996E+00  Yersinia pestis
  7enc-assembly1_n  TM=1.252E-01  e=5.051E-01  Homo sapiens
  8tqn-assembly1_A  TM=2.912E-01  e=8.623E+00  Oleidesulfovibrio alaskensis G20

Radius of gyration: 44.96 Å; Cα contacts (8 Å, |Δi|>4): 712; chains: 1; bounding box: 80×72×117 Å